Protein AF-0000000066761102 (afdb_homodimer)

InterPro domains:
  IPR002848 Translin family [PF01997] (95-221)
  IPR002848 Translin family [PTHR10741] (70-221)
  IPR016068 Translin, N-terminal [G3DSA:1.20.58.190] (67-203)
  IPR036081 Translin superfamily [SSF74784] (78-222)

pLDDT: mean 70.77, std 28.81, range [19.89, 98.69]

Solvent-accessible surface area (backbone atoms only — not comparable to full-atom values): 27728 Å² total; per-residue (Å²): 134,89,89,75,88,84,73,91,70,87,83,78,86,72,91,79,79,86,75,78,75,84,84,87,78,88,73,87,68,82,82,86,82,81,77,71,69,79,70,71,72,74,72,73,74,66,74,64,80,80,66,71,72,78,66,77,66,78,79,78,81,76,72,78,78,74,76,62,73,6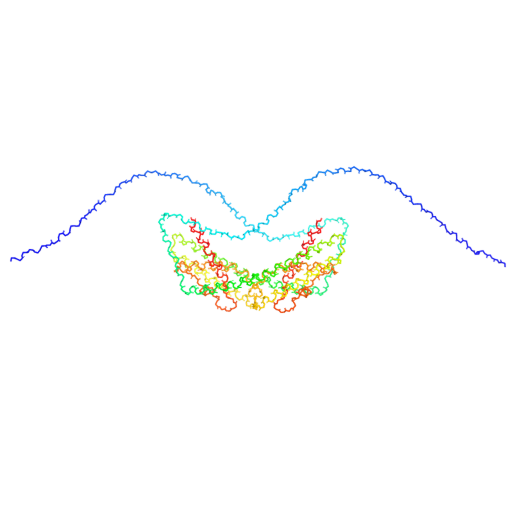9,78,73,74,69,51,71,66,53,49,53,52,47,52,52,51,48,52,52,50,50,50,52,49,51,51,49,51,53,48,45,54,47,42,52,52,39,48,53,35,44,49,54,23,45,56,37,53,65,41,60,83,41,104,49,64,60,67,62,32,49,54,58,26,50,54,29,42,55,52,38,21,53,42,48,51,51,51,49,58,61,46,61,79,44,77,91,42,60,47,70,53,38,75,74,44,44,66,57,46,20,52,44,40,15,48,51,33,50,52,41,26,74,72,70,73,44,81,64,47,69,69,56,53,21,57,63,38,66,26,76,60,80,91,53,54,70,52,65,69,45,48,53,52,3,52,53,51,36,58,53,52,48,54,54,58,73,70,104,136,88,79,81,84,84,81,84,74,86,78,81,79,74,81,73,84,78,82,79,77,81,84,89,74,85,77,76,69,79,70,84,72,79,76,66,66,80,68,70,70,72,70,72,71,66,72,61,77,80,66,71,70,77,67,76,64,76,78,76,81,76,74,77,79,75,75,63,73,68,80,73,75,68,51,69,66,55,49,51,51,47,50,52,50,48,52,53,50,51,49,53,48,51,50,49,51,54,51,47,55,48,41,51,52,37,49,53,36,44,50,54,23,45,56,38,53,64,41,58,83,42,104,48,63,60,67,61,32,49,53,56,25,49,55,28,42,54,51,39,19,52,42,48,51,50,51,47,57,60,47,63,77,44,76,91,42,60,47,72,54,38,74,75,44,42,66,57,47,19,52,46,39,14,46,51,34,49,54,40,25,75,72,70,74,46,81,62,47,71,70,55,53,21,55,64,38,64,26,76,61,80,90,54,54,71,52,66,68,45,48,54,52,3,52,54,49,36,57,52,54,48,54,54,58,74,70,104

Organism: Zea mays (NCBI:txid4577)

Radius of gyration: 38.17 Å; Cα contacts (8 Å, |Δi|>4): 276; chains: 2; bounding box: 71×177×108 Å

Secondary structure (DSSP, 8-state):
------------------------------------------------------------S-S------------HHHHHHHHHHHHHHHHHHHHHHHHHHHHHHHHHHHHHHHHHHGGGGSSS-HHHHHHHHHHHHHHHHHHHHHHHHHHTTSTT-HHHHTHHHHHHHHHHHHHHHHHHHHHHSSPPPHHHHHHHHT--STT----HHHHHHHHHHHHHHHHHHHT-/------------------------------------------------------------S-S------------HHHHHHHHHHHHHHHHHHHHHHHHHHHHHHHHHHHHHHHHHHGGGGSSS-HHHHHHHHHHHHHHHHHHHHHHHHHHTTSTT-HHHHTHHHHHHHHHHHHHHHHHHHHHHSSPPPHHHHHHHHT--STT----HHHHHHHHHHHHHHHHHHHT-

Structure (mmCIF, N/CA/C/O backbone):
data_AF-0000000066761102-model_v1
#
loop_
_entity.id
_entity.type
_entity.pdbx_description
1 polymer Translin
#
loop_
_atom_site.group_PDB
_atom_site.id
_atom_site.type_symbol
_atom_site.label_atom_id
_atom_site.label_alt_id
_atom_site.label_comp_id
_atom_site.label_asym_id
_atom_site.label_entity_id
_atom_site.label_seq_id
_atom_site.pdbx_PDB_ins_code
_atom_site.Cartn_x
_atom_site.Cartn_y
_atom_site.Cartn_z
_atom_site.occupancy
_atom_site.B_iso_or_equiv
_atom_site.auth_seq_id
_atom_site.auth_comp_id
_atom_site.auth_asym_id
_atom_site.auth_atom_id
_atom_site.pdbx_PDB_model_num
ATOM 1 N N . MET A 1 1 ? 37.562 -91.438 -46.812 1 19.89 1 MET A N 1
ATOM 2 C CA . MET A 1 1 ? 38.219 -91.812 -45.562 1 19.89 1 MET A CA 1
ATOM 3 C C . MET A 1 1 ? 38 -90.688 -44.531 1 19.89 1 MET A C 1
ATOM 5 O O . MET A 1 1 ? 37.594 -90.938 -43.406 1 19.89 1 MET A O 1
ATOM 9 N N . ARG A 1 2 ? 38.781 -89.5 -44.406 1 21.02 2 ARG A N 1
ATOM 10 C CA . ARG A 1 2 ? 39.312 -89.25 -43.062 1 21.02 2 ARG A CA 1
ATOM 11 C C . ARG A 1 2 ? 38.281 -88.562 -42.188 1 21.02 2 ARG A C 1
ATOM 13 O O . ARG A 1 2 ? 37.344 -87.938 -42.719 1 21.02 2 ARG A O 1
ATOM 20 N N . PRO A 1 3 ? 38.875 -87.562 -41.25 1 21.81 3 PRO A N 1
ATOM 21 C CA . PRO A 1 3 ? 38.969 -87.438 -39.781 1 21.81 3 PRO A CA 1
ATOM 22 C C . PRO A 1 3 ? 37.906 -86.562 -39.188 1 21.81 3 PRO A C 1
ATOM 24 O O . PRO A 1 3 ? 37.156 -85.875 -39.906 1 21.81 3 PRO A O 1
ATOM 27 N N . ALA A 1 4 ? 38.312 -85.688 -38.031 1 23.03 4 ALA A N 1
ATOM 28 C CA . ALA A 1 4 ? 38.25 -85.562 -36.594 1 23.03 4 ALA A CA 1
ATOM 29 C C . ALA A 1 4 ? 37.562 -84.312 -36.156 1 23.03 4 ALA A C 1
ATOM 31 O O . ALA A 1 4 ? 38.188 -83.25 -35.969 1 23.03 4 ALA A O 1
ATOM 32 N N . ALA A 1 5 ? 36.719 -83.625 -36.906 1 30.52 5 ALA A N 1
ATOM 33 C CA . ALA A 1 5 ? 36.594 -82.25 -36.406 1 30.52 5 ALA A CA 1
ATOM 34 C C . ALA A 1 5 ? 36.156 -82.25 -34.969 1 30.52 5 ALA A C 1
ATOM 36 O O . ALA A 1 5 ? 35.188 -82.938 -34.594 1 30.52 5 ALA A O 1
ATOM 37 N N . ALA A 1 6 ? 36.875 -81.438 -34.156 1 24.75 6 ALA A N 1
ATOM 38 C CA . ALA A 1 6 ? 37.25 -81.25 -32.75 1 24.75 6 ALA A CA 1
ATOM 39 C C . ALA A 1 6 ? 36.062 -80.75 -31.938 1 24.75 6 ALA A C 1
ATOM 41 O O . ALA A 1 6 ? 35.188 -80.062 -32.469 1 24.75 6 ALA A O 1
ATOM 42 N N . ALA A 1 7 ? 36 -81.125 -30.578 1 22.92 7 ALA A N 1
ATOM 43 C CA . ALA A 1 7 ? 35.312 -81.562 -29.359 1 22.92 7 ALA A CA 1
ATOM 44 C C . ALA A 1 7 ? 35.031 -80.375 -28.422 1 22.92 7 ALA A C 1
ATOM 46 O O . ALA A 1 7 ? 34.562 -80.562 -27.297 1 22.92 7 ALA A O 1
ATOM 47 N N . ALA A 1 8 ? 35.219 -79.062 -28.906 1 25 8 ALA A N 1
ATOM 48 C CA . ALA A 1 8 ? 35.562 -78.25 -27.703 1 25 8 ALA A CA 1
ATOM 49 C C . ALA A 1 8 ? 34.406 -78.25 -26.703 1 25 8 ALA A C 1
ATOM 51 O O . ALA A 1 8 ? 33.25 -77.938 -27.078 1 25 8 ALA A O 1
ATOM 52 N N . THR A 1 9 ? 34.594 -78.812 -25.484 1 20.7 9 THR A N 1
ATOM 53 C CA . THR A 1 9 ? 34 -79.375 -24.281 1 20.7 9 THR A CA 1
ATOM 54 C C . THR A 1 9 ? 33.531 -78.188 -23.375 1 20.7 9 THR A C 1
ATOM 56 O O . THR A 1 9 ? 32.719 -78.438 -22.453 1 20.7 9 THR A O 1
ATOM 59 N N . ALA A 1 10 ? 34 -76.875 -23.516 1 23.45 10 ALA A N 1
ATOM 60 C CA . ALA A 1 10 ? 34.281 -76.375 -22.156 1 23.45 10 ALA A CA 1
ATOM 61 C C . ALA A 1 10 ? 33 -76.375 -21.312 1 23.45 10 ALA A C 1
ATOM 63 O O . ALA A 1 10 ? 31.906 -76.25 -21.828 1 23.45 10 ALA A O 1
ATOM 64 N N . THR A 1 11 ? 33.281 -76.375 -19.953 1 21.61 11 THR A N 1
ATOM 65 C CA . THR A 1 11 ? 32.969 -76.812 -18.594 1 21.61 11 THR A CA 1
ATOM 66 C C . THR A 1 11 ? 31.875 -75.938 -17.984 1 21.61 11 THR A C 1
ATOM 68 O O . THR A 1 11 ? 31.844 -74.688 -18.219 1 21.61 11 THR A O 1
ATOM 71 N N . THR A 1 12 ? 30.906 -76.5 -17.156 1 23.09 12 THR A N 1
ATOM 72 C CA . THR A 1 12 ? 29.625 -76.562 -16.469 1 23.09 12 THR A CA 1
ATOM 73 C C . THR A 1 12 ? 29.625 -75.688 -15.211 1 23.09 12 THR A C 1
ATOM 75 O O . THR A 1 12 ? 28.578 -75.5 -14.594 1 23.09 12 THR A O 1
ATOM 78 N N . ALA A 1 13 ? 30.875 -75 -14.805 1 21.02 13 ALA A N 1
ATOM 79 C CA . ALA A 1 13 ? 30.891 -75.062 -13.352 1 21.02 13 ALA A CA 1
ATOM 80 C C . ALA A 1 13 ? 29.719 -74.312 -12.742 1 21.02 13 ALA A C 1
ATOM 82 O O . ALA A 1 13 ? 29.312 -73.25 -13.25 1 21.02 13 ALA A O 1
ATOM 83 N N . ALA A 1 14 ? 29.062 -74.875 -11.562 1 22.98 14 ALA A N 1
ATOM 84 C CA . ALA A 1 14 ? 27.906 -75.062 -10.695 1 22.98 14 ALA A CA 1
ATOM 85 C C . ALA A 1 14 ? 27.828 -74 -9.625 1 22.98 14 ALA A C 1
ATOM 87 O O . ALA A 1 14 ? 26.938 -74 -8.766 1 22.98 14 ALA A O 1
ATOM 88 N N . LEU A 1 15 ? 28.766 -72.875 -9.656 1 25.02 15 LEU A N 1
ATOM 89 C CA . LEU A 1 15 ? 28.969 -72.5 -8.258 1 25.02 15 LEU A CA 1
ATOM 90 C C . LEU A 1 15 ? 27.641 -72.125 -7.598 1 25.02 15 LEU A C 1
ATOM 92 O O . LEU A 1 15 ? 26.828 -71.438 -8.195 1 25.02 15 LEU A O 1
ATOM 96 N N . ARG A 1 16 ? 27.359 -72.625 -6.348 1 22.45 16 ARG A N 1
ATOM 97 C CA . ARG A 1 16 ? 26.453 -72.938 -5.246 1 22.45 16 ARG A CA 1
ATOM 98 C C . ARG A 1 16 ? 26 -71.688 -4.531 1 22.45 16 ARG A C 1
ATOM 100 O O . ARG A 1 16 ? 26.766 -70.75 -4.395 1 22.45 16 ARG A O 1
ATOM 107 N N . LEU A 1 17 ? 24.625 -71.562 -4.242 1 24.61 17 LEU A N 1
ATOM 108 C CA . LEU A 1 17 ? 23.5 -70.75 -3.738 1 24.61 17 LEU A CA 1
ATOM 109 C C . LEU A 1 17 ? 23.656 -70.5 -2.248 1 24.61 17 LEU A C 1
ATOM 111 O O . LEU A 1 17 ? 22.766 -69.875 -1.627 1 24.61 17 LEU A O 1
ATOM 115 N N . ARG A 1 18 ? 24.875 -70.625 -1.577 1 22.89 18 ARG A N 1
ATOM 116 C CA . ARG A 1 18 ? 24.531 -70.938 -0.188 1 22.89 18 ARG A CA 1
ATOM 117 C C . ARG A 1 18 ? 23.859 -69.75 0.469 1 22.89 18 ARG A C 1
ATOM 119 O O . ARG A 1 18 ? 24.328 -68.562 0.343 1 22.89 18 ARG A O 1
ATOM 126 N N . ALA A 1 19 ? 22.562 -69.875 1.086 1 26.12 19 ALA A N 1
ATOM 127 C CA . ALA A 1 19 ? 21.453 -69.312 1.806 1 26.12 19 ALA A CA 1
ATOM 128 C C . ALA A 1 19 ? 21.875 -68.875 3.207 1 26.12 19 ALA A C 1
ATOM 130 O O . ALA A 1 19 ? 21.031 -68.625 4.082 1 26.12 19 ALA A O 1
ATOM 131 N N . ALA A 1 20 ? 23.156 -68.5 3.441 1 24.88 20 ALA A N 1
ATOM 132 C CA . ALA A 1 20 ? 23.406 -68.625 4.875 1 24.88 20 ALA A CA 1
ATOM 133 C C . ALA A 1 20 ? 22.469 -67.75 5.684 1 24.88 20 ALA A C 1
ATOM 135 O O . ALA A 1 20 ? 22.109 -66.688 5.23 1 24.88 20 ALA A O 1
ATOM 136 N N . SER A 1 21 ? 22.016 -68.25 6.93 1 28.91 21 SER A N 1
ATOM 137 C CA . SER A 1 21 ? 21.078 -68.188 8.047 1 28.91 21 SER A CA 1
ATOM 138 C C . SER A 1 21 ? 21.344 -66.938 8.922 1 28.91 21 SER A C 1
ATOM 140 O O . SER A 1 21 ? 20.719 -66.812 9.977 1 28.91 21 SER A O 1
ATOM 142 N N . LEU A 1 22 ? 22.094 -66 8.477 1 25.86 22 LEU A N 1
ATOM 143 C CA . LEU A 1 22 ? 22.688 -65.312 9.617 1 25.86 22 LEU A CA 1
ATOM 144 C C . LEU A 1 22 ? 21.594 -64.75 10.531 1 25.86 22 LEU A C 1
ATOM 146 O O . LEU A 1 22 ? 20.531 -64.312 10.062 1 25.86 22 LEU A O 1
ATOM 150 N N . SER A 1 23 ? 21.844 -64.812 11.875 1 27.64 23 SER A N 1
ATOM 151 C CA . SER A 1 23 ? 21.328 -64.812 13.234 1 27.64 23 SER A CA 1
ATOM 152 C C . SER A 1 23 ? 20.672 -63.5 13.602 1 27.64 23 SER A C 1
ATOM 154 O O . SER A 1 23 ? 21 -62.469 13.031 1 27.64 23 SER A O 1
ATOM 156 N N . PRO A 1 24 ? 19.688 -63.5 14.625 1 28.83 24 PRO A N 1
ATOM 157 C CA . PRO A 1 24 ? 18.531 -62.75 15.133 1 28.83 24 PRO A CA 1
ATOM 158 C C . PRO A 1 24 ? 18.922 -61.469 15.844 1 28.83 24 PRO A C 1
ATOM 160 O O . PRO A 1 24 ? 18.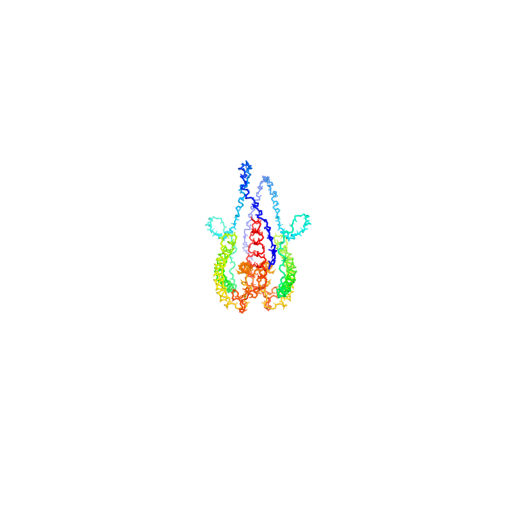156 -60.5 15.836 1 28.83 24 PRO A O 1
ATOM 163 N N . SER A 1 25 ? 20.047 -61.344 16.578 1 24.69 25 SER A N 1
ATOM 164 C CA . SER A 1 25 ? 19.875 -61.094 18 1 24.69 25 SER A CA 1
ATOM 165 C C . SER A 1 25 ? 19.516 -59.625 18.266 1 24.69 25 SER A C 1
ATOM 167 O O . SER A 1 25 ? 18.578 -59.344 19.031 1 24.69 25 SER A O 1
ATOM 169 N N . LEU A 1 26 ? 20.594 -58.781 18.297 1 24.58 26 LEU A N 1
ATOM 170 C CA . LEU A 1 26 ? 20.906 -58.062 19.531 1 24.58 26 LEU A CA 1
ATOM 171 C C . LEU A 1 26 ? 19.953 -56.875 19.734 1 24.58 26 LEU A C 1
ATOM 173 O O . LEU A 1 26 ? 19.406 -56.344 18.75 1 24.58 26 LEU A O 1
ATOM 177 N N . ALA A 1 27 ? 20.016 -56.125 20.969 1 26.62 27 ALA A N 1
ATOM 178 C CA . ALA A 1 27 ? 19.453 -55.594 22.188 1 26.62 27 ALA A CA 1
ATOM 179 C C . ALA A 1 27 ? 19.219 -54.062 22.078 1 26.62 27 ALA A C 1
ATOM 181 O O . ALA A 1 27 ? 18.703 -53.438 23 1 26.62 27 ALA A O 1
ATOM 182 N N . ALA A 1 28 ? 19.672 -53.312 21.047 1 28.09 28 ALA A N 1
ATOM 183 C CA . ALA A 1 28 ? 20.125 -52.062 21.641 1 28.09 28 ALA A CA 1
ATOM 184 C C . ALA A 1 28 ? 18.938 -51.25 22.109 1 28.09 28 ALA A C 1
ATOM 186 O O . ALA A 1 28 ? 18.047 -50.906 21.328 1 28.09 28 ALA A O 1
ATOM 187 N N . SER A 1 29 ? 18.672 -51.156 23.406 1 31.2 29 SER A N 1
ATOM 188 C CA . SER A 1 29 ? 17.688 -50.5 24.266 1 31.2 29 SER A CA 1
ATOM 189 C C . SER A 1 29 ? 17.75 -49 24.125 1 31.2 29 SER A C 1
ATOM 191 O O . SER A 1 29 ? 17.219 -48.25 24.953 1 31.2 29 SER A O 1
ATOM 193 N N . LEU A 1 30 ? 18.312 -48.5 23.062 1 28.83 30 LEU A N 1
ATOM 194 C CA . LEU A 1 30 ? 18.594 -47.094 23.406 1 28.83 30 LEU A CA 1
ATOM 195 C C . LEU A 1 30 ? 17.328 -46.406 23.906 1 28.83 30 LEU A C 1
ATOM 197 O O . LEU A 1 30 ? 16.25 -46.594 23.344 1 28.83 30 LEU A O 1
ATOM 201 N N . SER A 1 31 ? 17.453 -45.656 25 1 29.17 31 SER A N 1
ATOM 202 C CA . SER A 1 31 ? 16.766 -45 26.078 1 29.17 31 SER A CA 1
ATOM 203 C C . SER A 1 31 ? 15.828 -43.906 25.562 1 29.17 31 SER A C 1
ATOM 205 O O . SER A 1 31 ? 15.898 -43.531 24.391 1 29.17 31 SER A O 1
ATOM 207 N N . PRO A 1 32 ? 15.852 -42.594 26.375 1 30.56 32 PRO A N 1
ATOM 208 C CA . PRO A 1 32 ? 14.773 -41.938 27.109 1 30.56 32 PRO A CA 1
ATOM 209 C C . PRO A 1 32 ? 14.086 -40.844 26.297 1 30.56 32 PRO A C 1
ATOM 211 O O . PRO A 1 32 ? 12.867 -40.656 26.406 1 30.56 32 PRO A O 1
ATOM 214 N N . SER A 1 33 ? 14.875 -39.875 25.578 1 30.58 33 SER A N 1
ATOM 215 C CA . SER A 1 33 ? 14.828 -38.469 25.969 1 30.58 33 SER A CA 1
ATOM 216 C C . SER A 1 33 ? 13.484 -37.844 25.609 1 30.58 33 SER A C 1
ATOM 218 O O . SER A 1 33 ? 12.773 -38.344 24.734 1 30.58 33 SER A O 1
ATOM 220 N N . LEU A 1 34 ? 13.281 -36.469 26.156 1 28.39 34 LEU A N 1
ATOM 221 C CA . LEU A 1 34 ? 12.383 -35.438 26.656 1 28.39 34 LEU A CA 1
ATOM 222 C C . LEU A 1 34 ? 11.75 -34.688 25.5 1 28.39 34 LEU A C 1
ATOM 224 O O . LEU A 1 34 ? 12.195 -33.594 25.141 1 28.39 34 LEU A O 1
ATOM 228 N N . ALA A 1 35 ? 11.648 -35.156 24.375 1 31.94 35 ALA A N 1
ATOM 229 C CA . ALA A 1 35 ? 11.281 -34.188 23.344 1 31.94 35 ALA A CA 1
ATOM 230 C C . ALA A 1 35 ? 9.922 -33.562 23.641 1 31.94 35 ALA A C 1
ATOM 232 O O . ALA A 1 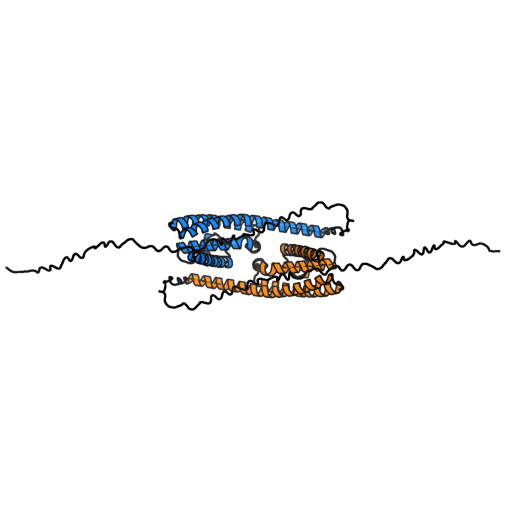35 ? 9.188 -33.188 22.719 1 31.94 35 ALA A O 1
ATOM 233 N N . ALA A 1 36 ? 9.555 -33.719 24.922 1 29.02 36 ALA A N 1
ATOM 234 C CA . ALA A 1 36 ? 8.125 -33.438 25.031 1 29.02 36 ALA A CA 1
ATOM 235 C C . ALA A 1 36 ? 7.758 -32.125 24.359 1 29.02 36 ALA A C 1
ATOM 237 O O . ALA A 1 36 ? 6.766 -32.062 23.625 1 29.02 36 ALA A O 1
ATOM 238 N N . LEU A 1 37 ? 8.008 -31.094 25.094 1 28.48 37 LEU A N 1
ATOM 239 C CA . LEU A 1 37 ? 7.02 -30.125 25.578 1 28.48 37 LEU A CA 1
ATOM 240 C C . LEU A 1 37 ? 6.754 -29.062 24.531 1 28.48 37 LEU A C 1
ATOM 242 O O . LEU A 1 37 ? 5.805 -28.281 24.656 1 28.48 37 LEU A O 1
ATOM 246 N N . LEU A 1 38 ? 7.77 -28.703 23.797 1 32.53 38 LEU A N 1
ATOM 247 C CA . LEU A 1 38 ? 7.637 -27.266 23.547 1 32.53 38 LEU A CA 1
ATOM 248 C C . LEU A 1 38 ? 6.48 -26.984 22.609 1 32.53 38 LEU A C 1
ATOM 250 O O . LEU A 1 38 ? 6.621 -27.125 21.391 1 32.53 38 LEU A O 1
ATOM 254 N N . SER A 1 39 ? 5.441 -27.672 22.641 1 32.09 39 SER A N 1
ATOM 255 C CA . SER A 1 39 ? 4.461 -27.125 21.703 1 32.09 39 SER A CA 1
ATOM 256 C C . SER A 1 39 ? 4.285 -25.625 21.906 1 32.09 39 SER A C 1
ATOM 258 O O . SER A 1 39 ? 3.881 -25.188 22.984 1 32.09 39 SER A O 1
ATOM 260 N N . HIS A 1 40 ? 5.219 -24.859 21.375 1 32.47 40 HIS A N 1
ATOM 261 C CA . HIS A 1 40 ? 5.043 -23.422 21.328 1 32.47 40 HIS A CA 1
ATOM 262 C C . HIS A 1 40 ? 3.666 -23.047 20.781 1 32.47 40 HIS A C 1
ATOM 264 O O . HIS A 1 40 ? 3.35 -23.328 19.625 1 32.47 40 HIS A O 1
ATOM 270 N N . ARG A 1 41 ? 2.74 -23.047 21.641 1 30.77 41 ARG A N 1
ATOM 271 C CA . ARG A 1 41 ? 1.43 -22.469 21.359 1 30.77 41 ARG A CA 1
ATOM 272 C C . ARG A 1 41 ? 1.565 -21.125 20.641 1 30.77 41 ARG A C 1
ATOM 274 O O . ARG A 1 41 ? 2.119 -20.172 21.203 1 30.77 41 ARG A O 1
ATOM 281 N N . ARG A 1 42 ? 1.829 -21.219 19.406 1 35 42 ARG A N 1
ATOM 282 C CA . ARG A 1 42 ? 1.687 -20.016 18.609 1 35 42 ARG A CA 1
ATOM 283 C C . ARG A 1 42 ? 0.429 -19.234 18.984 1 35 42 ARG A C 1
ATOM 285 O O . ARG A 1 42 ? -0.688 -19.703 18.766 1 35 42 ARG A O 1
ATOM 292 N N . SER A 1 43 ? 0.329 -18.609 20.188 1 31.73 43 SER A N 1
ATOM 293 C CA . SER A 1 43 ? -0.787 -17.734 20.5 1 31.73 43 SER A CA 1
ATOM 294 C C . SER A 1 43 ? -1.044 -16.734 19.375 1 31.73 43 SER A C 1
ATOM 296 O O . SER A 1 43 ? -0.174 -15.93 19.047 1 31.73 43 SER A O 1
ATOM 298 N N . SER A 1 44 ? -1.569 -17.234 18.344 1 34.38 44 SER A N 1
ATOM 299 C CA . SER A 1 44 ? -2.137 -16.266 17.406 1 34.38 44 SER A CA 1
ATOM 300 C C . SER A 1 44 ? -2.889 -15.164 18.141 1 34.38 44 SER A C 1
ATOM 302 O O . SER A 1 44 ? -3.932 -15.414 18.75 1 34.38 44 SER A O 1
ATOM 304 N N . LEU A 1 45 ? -2.23 -14.266 18.719 1 33.09 45 LEU A N 1
ATOM 305 C CA . LEU A 1 45 ? -2.922 -13.086 19.234 1 33.09 45 LEU A CA 1
ATOM 306 C C . LEU A 1 45 ? -3.857 -12.5 18.188 1 33.09 45 LEU A C 1
ATOM 308 O O . LEU A 1 45 ? -3.402 -11.938 17.188 1 33.09 45 LEU A O 1
ATOM 312 N N . ILE A 1 46 ? -4.816 -13.281 17.734 1 35.34 46 ILE A N 1
ATOM 313 C CA . ILE A 1 46 ? -5.895 -12.562 17.062 1 35.34 46 ILE A CA 1
ATOM 314 C C . ILE A 1 46 ? -6.238 -11.297 17.844 1 35.34 46 ILE A C 1
ATOM 316 O O . ILE A 1 46 ? -6.652 -11.375 19 1 35.34 46 ILE A O 1
ATOM 320 N N . LEU A 1 47 ? -5.473 -10.281 17.531 1 34.22 47 LEU A N 1
ATOM 321 C CA . LEU A 1 47 ? -5.945 -9.008 18.062 1 34.22 47 LEU A CA 1
ATOM 322 C C . LEU A 1 47 ? -7.449 -8.852 17.844 1 34.22 47 LEU A C 1
ATOM 324 O O . LEU A 1 47 ? -7.93 -8.961 16.703 1 34.22 47 LEU A O 1
ATOM 328 N N . PRO A 1 48 ? -8.219 -9.32 18.719 1 34.75 48 PRO A N 1
ATOM 329 C CA . PRO A 1 48 ? -9.656 -9.07 18.594 1 34.75 48 PRO A CA 1
ATOM 330 C C . PRO A 1 48 ? -9.969 -7.652 18.109 1 34.75 48 PRO A C 1
ATOM 332 O O . PRO A 1 48 ? -9.141 -6.746 18.281 1 34.75 48 PRO A O 1
ATOM 335 N N . PRO A 1 49 ? -10.867 -7.535 17.062 1 36.84 49 PRO A N 1
ATOM 336 C CA . PRO A 1 49 ? -11.359 -6.191 16.75 1 36.84 49 PRO A CA 1
ATOM 337 C C . PRO A 1 49 ? -11.703 -5.379 17.984 1 36.84 49 PRO A C 1
ATOM 339 O O . PRO A 1 49 ? -12.234 -5.93 18.953 1 36.84 49 PRO A O 1
ATOM 342 N N . LEU A 1 50 ? -10.859 -4.547 18.375 1 30.61 50 LEU A N 1
ATOM 343 C CA . LEU A 1 50 ? -11.141 -3.607 19.469 1 30.61 50 LEU A CA 1
ATOM 344 C C . LEU A 1 50 ? -12.57 -3.078 19.375 1 30.61 50 LEU A C 1
ATOM 346 O O . LEU A 1 50 ? -12.859 -2.215 18.547 1 30.61 50 LEU A O 1
ATOM 350 N N . ARG A 1 51 ? -13.516 -3.979 19.312 1 34.09 51 ARG A N 1
ATOM 351 C CA . ARG A 1 51 ? -14.844 -3.469 19.641 1 34.09 51 ARG A CA 1
ATOM 352 C C . ARG A 1 51 ? -14.844 -2.732 20.969 1 34.09 51 ARG A C 1
ATOM 354 O O . ARG A 1 51 ? -15.008 -3.35 22.031 1 34.09 51 ARG A O 1
ATOM 361 N N . ARG A 1 52 ? -13.789 -2.207 21.422 1 32.06 52 ARG A N 1
ATOM 362 C CA . ARG A 1 52 ? -14.125 -1.537 22.672 1 32.06 52 ARG A CA 1
ATOM 363 C C . ARG A 1 52 ? -15.469 -0.829 22.578 1 32.06 52 ARG A C 1
ATOM 365 O O . ARG A 1 52 ? -15.68 -0.008 21.688 1 32.06 52 ARG A O 1
ATOM 372 N N . ILE A 1 53 ? -16.359 -1.521 23.219 1 31.59 53 ILE A N 1
ATOM 373 C CA . ILE A 1 53 ? -17.625 -1.133 23.828 1 31.59 53 ILE A CA 1
ATOM 374 C C . ILE A 1 53 ? -17.469 0.178 24.578 1 31.59 53 ILE A C 1
ATOM 376 O O . ILE A 1 53 ? -16.75 0.228 25.594 1 31.59 53 ILE A O 1
ATOM 380 N N . CYS A 1 54 ? -17.203 1.291 23.953 1 32.72 54 CYS A N 1
ATOM 381 C CA . CYS A 1 54 ? -17.516 2.488 24.734 1 32.72 54 CYS A CA 1
ATOM 382 C C . CYS A 1 54 ? -18.828 2.338 25.469 1 32.72 54 CYS A C 1
ATOM 384 O O . CYS A 1 54 ? -19.906 2.494 24.875 1 32.72 54 CYS A O 1
ATOM 386 N N . SER A 1 55 ? -18.906 1.217 26.156 1 30.02 55 SER A N 1
ATOM 387 C CA . SER A 1 55 ? -20.047 1.295 27.062 1 30.02 55 SER A CA 1
ATOM 388 C C . SER A 1 55 ? -20.016 2.572 27.891 1 30.02 55 SER A C 1
ATOM 390 O O . SER A 1 55 ? -19.062 2.801 28.641 1 30.02 55 SER A O 1
ATOM 392 N N . LEU A 1 56 ? -20.734 3.574 27.344 1 31.81 56 LEU A N 1
ATOM 393 C CA . LEU A 1 56 ? -21.141 4.758 28.094 1 31.81 56 LEU A CA 1
ATOM 394 C C . LEU A 1 56 ? -21.688 4.367 29.469 1 31.81 56 LEU A C 1
ATOM 396 O O . LEU A 1 56 ? -22.734 3.717 29.562 1 31.81 56 LEU A O 1
ATOM 400 N N . ALA A 1 57 ? -20.812 4.012 30.422 1 34.47 57 ALA A N 1
ATOM 401 C CA . ALA A 1 57 ? -21.312 3.924 31.797 1 34.47 57 ALA A CA 1
ATOM 402 C C . ALA A 1 57 ? -22.219 5.098 32.125 1 34.47 57 ALA A C 1
ATOM 404 O O . ALA A 1 57 ? -22.031 6.203 31.625 1 34.47 57 ALA A O 1
ATOM 405 N N . PRO A 1 58 ? -23.359 4.797 32.75 1 31.7 58 PRO A N 1
ATOM 406 C CA . PRO A 1 58 ? -24.25 5.879 33.188 1 31.7 58 PRO A CA 1
ATOM 407 C C . PRO A 1 58 ? -23.547 6.914 34.062 1 31.7 58 PRO A C 1
ATOM 409 O O . PRO A 1 58 ? -22.594 6.582 34.75 1 31.7 58 PRO A O 1
ATOM 412 N N . PRO A 1 59 ? -23.469 8.281 33.625 1 31.62 59 PRO A N 1
ATOM 413 C CA . PRO A 1 59 ? -22.844 9.328 34.438 1 31.62 59 PRO A CA 1
ATOM 414 C C . PRO A 1 59 ? -23.312 9.312 35.875 1 31.62 59 PRO A C 1
ATOM 416 O O . PRO A 1 59 ? -24.484 9.016 36.156 1 31.62 59 PRO A O 1
ATOM 419 N N . HIS A 1 60 ? -22.672 8.68 36.75 1 32.66 60 HIS A N 1
ATOM 420 C CA . HIS A 1 60 ? -23.031 8.992 38.125 1 32.66 60 HIS A CA 1
ATOM 421 C C . HIS A 1 60 ? -23.219 10.492 38.344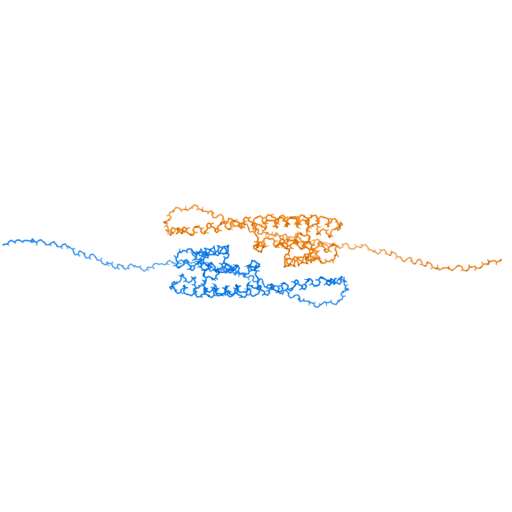 1 32.66 60 HIS A C 1
ATOM 423 O O . HIS A 1 60 ? -22.656 11.297 37.594 1 32.66 60 HIS A O 1
ATOM 429 N N . SER A 1 61 ? -24.203 10.945 39.281 1 31.94 61 SER A N 1
ATOM 430 C CA . SER A 1 61 ? -25 12.156 39.469 1 31.94 61 SER A CA 1
ATOM 431 C C . SER A 1 61 ? -24.109 13.391 39.594 1 31.94 61 SER A C 1
ATOM 433 O O . SER A 1 61 ? -24.406 14.438 39 1 31.94 61 SER A O 1
ATOM 435 N N . SER A 1 62 ? -23.391 13.531 40.719 1 32.31 62 SER A N 1
ATOM 436 C CA . SER A 1 62 ? -23.547 14.781 41.469 1 32.31 62 SER A CA 1
ATOM 437 C C . SER A 1 62 ? -22.641 15.867 40.875 1 32.31 62 SER A C 1
ATOM 439 O O . SER A 1 62 ? -22.609 16.984 41.406 1 32.31 62 SER A O 1
ATOM 441 N N . ALA A 1 63 ? -21.359 15.453 40.562 1 38.66 63 ALA A N 1
ATOM 442 C CA . ALA A 1 63 ? -20.469 16.609 40.656 1 38.66 63 ALA A CA 1
ATOM 443 C C . ALA A 1 63 ? -20.859 17.688 39.656 1 38.66 63 ALA A C 1
ATOM 445 O O . ALA A 1 63 ? -21.516 17.406 38.656 1 38.66 63 ALA A O 1
ATOM 446 N N . ALA A 1 64 ? -20.656 19.016 39.938 1 40.97 64 ALA A N 1
ATOM 447 C CA . ALA A 1 64 ? -20.969 20.234 39.188 1 40.97 64 ALA A CA 1
ATOM 448 C C . ALA A 1 64 ? -20.438 20.141 37.75 1 40.97 64 ALA A C 1
ATOM 450 O O . ALA A 1 64 ? -19.422 19.516 37.5 1 40.97 64 ALA A O 1
ATOM 451 N N . PRO A 1 65 ? -21.297 20.312 36.656 1 36.41 65 PRO A N 1
ATOM 452 C CA . PRO A 1 65 ? -21.047 20.219 35.219 1 36.41 65 PRO A CA 1
ATOM 453 C C . PRO A 1 65 ? -19.797 20.953 34.812 1 36.41 65 PRO A C 1
ATOM 455 O O . PRO A 1 65 ? -19.688 22.172 35 1 36.41 65 PRO A O 1
ATOM 458 N N . ASN A 1 66 ? -18.609 20.547 35.188 1 37.25 66 ASN A N 1
ATOM 459 C CA . ASN A 1 66 ? -17.5 21.25 34.531 1 37.25 66 ASN A CA 1
ATOM 460 C C . ASN A 1 66 ? -17.812 21.547 33.062 1 37.25 66 ASN A C 1
ATOM 462 O O . ASN A 1 66 ? -18.094 20.641 32.281 1 37.25 66 ASN A O 1
ATOM 466 N N . SER A 1 67 ? -18.469 22.688 32.688 1 37 67 SER A N 1
ATOM 467 C CA . SER A 1 67 ? -18.906 23.219 31.406 1 37 67 SER A CA 1
ATOM 468 C C . SER A 1 67 ? -17.891 22.922 30.312 1 37 67 SER A C 1
ATOM 470 O O . SER A 1 67 ? -16.875 23.609 30.188 1 37 67 SER A O 1
ATOM 472 N N . GLN A 1 68 ? -17.453 21.703 30.156 1 41.78 68 GLN A N 1
ATOM 473 C CA . GLN A 1 68 ? -16.734 21.516 28.906 1 41.78 68 GLN A CA 1
ATOM 474 C C . GLN A 1 68 ? -17.359 22.328 27.781 1 41.78 68 GLN A C 1
ATOM 476 O O . GLN A 1 68 ? -18.578 22.391 27.672 1 41.78 68 GLN A O 1
ATOM 481 N N . PRO A 1 69 ? -16.75 23.438 27.375 1 43.34 69 PRO A N 1
ATOM 482 C CA . PRO A 1 69 ? -17.438 24.203 26.328 1 43.34 69 PRO A CA 1
ATOM 483 C C . PRO A 1 69 ? -18.188 23.312 25.344 1 43.34 69 PRO A C 1
ATOM 485 O O . PRO A 1 69 ? -17.844 22.141 25.156 1 43.34 69 PRO A O 1
ATOM 488 N N . PRO A 1 70 ? -19.469 23.438 25.156 1 42.78 70 PRO A N 1
ATOM 489 C CA . PRO A 1 70 ? -20.266 22.688 24.172 1 42.78 70 PRO A CA 1
ATOM 490 C C . PRO A 1 70 ? -19.484 22.328 22.922 1 42.78 70 PRO A C 1
ATOM 492 O O . PRO A 1 70 ? -18.516 23.031 22.562 1 42.78 70 PRO A O 1
ATOM 495 N N . PRO A 1 71 ? -19.375 21.078 22.547 1 44.16 71 PRO A N 1
ATOM 496 C CA . PRO A 1 71 ? -18.734 20.797 21.25 1 44.16 71 PRO A CA 1
ATOM 497 C C . PRO A 1 71 ? -18.922 21.922 20.234 1 44.16 71 PRO A C 1
ATOM 499 O O . PRO A 1 71 ? -20.047 22.422 20.062 1 44.16 71 PRO A O 1
ATOM 502 N N . GLN A 1 72 ? -18.172 22.906 20.219 1 47.94 72 GLN A N 1
ATOM 503 C CA . GLN A 1 72 ? -18.297 23.953 19.203 1 47.94 72 GLN A CA 1
ATOM 504 C C . GLN A 1 72 ? -18.938 23.391 17.938 1 47.94 72 GLN A C 1
ATOM 506 O O . GLN A 1 72 ? -18.516 22.359 17.422 1 47.94 72 GLN A O 1
ATOM 511 N N . LEU A 1 73 ? -20.188 23.594 17.688 1 49.16 73 LEU A N 1
ATOM 512 C CA . LEU A 1 73 ? -20.984 23.297 16.5 1 49.16 73 LEU A CA 1
ATOM 513 C C . LEU A 1 73 ? -20.156 23.469 15.234 1 49.16 73 LEU A C 1
ATOM 515 O O . LEU A 1 73 ? -19.516 24.516 15.039 1 49.16 73 LEU A O 1
ATOM 519 N N . LEU A 1 74 ? -19.562 22.406 14.75 1 57.22 74 LEU A N 1
ATOM 520 C CA . LEU A 1 74 ? -18.938 22.453 13.422 1 57.22 74 LEU A CA 1
ATOM 521 C C . LEU A 1 74 ? -19.75 23.359 12.492 1 57.22 74 LEU A C 1
ATOM 523 O O . LEU A 1 74 ? -20.969 23.359 12.523 1 57.22 74 LEU A O 1
ATOM 527 N N . SER A 1 75 ? -19.188 24.453 12.008 1 65.62 75 SER A N 1
ATOM 528 C CA . SER A 1 75 ? -19.812 25.297 11 1 65.62 75 SER A CA 1
ATOM 529 C C . SER A 1 75 ? -20.469 24.469 9.906 1 65.62 75 SER A C 1
ATOM 531 O O . SER A 1 75 ? -20.125 23.312 9.703 1 65.62 75 SER A O 1
ATOM 533 N N . PRO A 1 76 ? -21.578 24.922 9.453 1 65.44 76 PRO A N 1
ATOM 534 C CA . PRO A 1 76 ? -22.281 24.219 8.391 1 65.44 76 PRO A CA 1
ATOM 535 C C . PRO A 1 76 ? -21.359 23.75 7.27 1 65.44 76 PRO A C 1
ATOM 537 O O . PRO A 1 76 ? -21.578 22.672 6.703 1 65.44 76 PRO A O 1
ATOM 540 N N . ILE A 1 77 ? -20.344 24.516 6.934 1 66.38 77 ILE A N 1
ATOM 541 C CA . ILE A 1 77 ? -19.422 24.141 5.867 1 66.38 77 ILE A CA 1
ATOM 542 C C . ILE A 1 77 ? -18.609 22.922 6.293 1 66.38 77 ILE A C 1
ATOM 544 O O . ILE A 1 77 ? -18.406 22 5.5 1 66.38 77 ILE A O 1
ATOM 548 N N . MET A 1 78 ? -18.312 22.938 7.52 1 73.5 78 MET A N 1
ATOM 549 C CA . MET A 1 78 ? -17.562 21.797 8.055 1 73.5 78 MET A CA 1
ATOM 550 C C . MET A 1 78 ? -18.406 20.531 8.023 1 73.5 78 MET A C 1
ATOM 552 O O . MET A 1 78 ? -17.906 19.453 7.648 1 73.5 78 MET A O 1
ATOM 556 N N . ASP A 1 79 ? -19.578 20.812 8.234 1 73.56 79 ASP A N 1
ATOM 557 C CA . ASP A 1 79 ? -20.484 19.688 8.242 1 73.56 79 ASP A CA 1
ATOM 558 C C . ASP A 1 79 ? -20.656 19.094 6.848 1 73.56 79 ASP A C 1
ATOM 560 O O . ASP A 1 79 ? -20.656 17.875 6.676 1 73.56 79 ASP A O 1
ATOM 564 N N . ALA A 1 80 ? -20.766 20 5.91 1 77.56 80 ALA A N 1
ATOM 565 C CA . ALA A 1 80 ? -20.969 19.547 4.535 1 77.56 80 ALA A CA 1
ATOM 566 C C . ALA A 1 80 ? -19.75 18.797 4.016 1 77.56 80 ALA A C 1
ATOM 568 O O . ALA A 1 80 ? -19.891 17.766 3.348 1 77.56 80 ALA A O 1
ATOM 569 N N . GLN A 1 81 ? -18.562 19.25 4.293 1 81.81 81 GLN A N 1
ATOM 570 C CA . GLN A 1 81 ? -17.344 18.609 3.844 1 81.81 81 GLN A CA 1
ATOM 571 C C . GLN A 1 81 ? -17.172 17.234 4.492 1 81.81 81 GLN A C 1
ATOM 573 O O . GLN A 1 81 ? -16.766 16.281 3.834 1 81.81 81 GLN A O 1
ATOM 578 N N . PHE A 1 82 ? -17.594 17.172 5.68 1 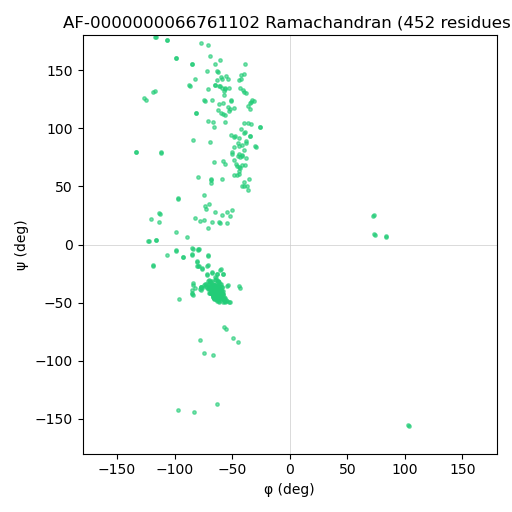84.56 82 PHE A N 1
ATOM 579 C CA . PHE A 1 82 ? -17.422 15.898 6.383 1 84.56 82 PHE A CA 1
ATOM 580 C C . PHE A 1 82 ? -18.406 14.859 5.855 1 84.56 82 PHE A C 1
ATOM 582 O O . PHE A 1 82 ? -18.062 13.672 5.762 1 84.56 82 PHE A O 1
ATOM 589 N N . VAL A 1 83 ? -19.562 15.398 5.488 1 84.56 83 VAL A N 1
ATOM 590 C CA . VAL A 1 83 ? -20.531 14.484 4.906 1 84.56 83 VAL A CA 1
ATOM 591 C C . VAL A 1 83 ? -20 13.922 3.59 1 84.56 83 VAL A C 1
ATOM 593 O O . VAL A 1 83 ? -20.094 12.719 3.336 1 84.56 83 VAL A O 1
ATOM 596 N N . LEU A 1 84 ? -19.391 14.766 2.834 1 87.38 84 LEU A N 1
ATOM 597 C CA . LEU A 1 84 ? -18.812 14.344 1.562 1 87.38 84 LEU A CA 1
ATOM 598 C C . LEU A 1 84 ? -17.641 13.383 1.786 1 87.38 84 LEU A C 1
ATOM 600 O O . LEU A 1 84 ? -17.562 12.344 1.127 1 87.38 84 LEU A O 1
ATOM 604 N N . PHE A 1 85 ? -16.844 13.68 2.707 1 89.25 85 PHE A N 1
ATOM 605 C CA . PHE A 1 85 ? -15.695 12.836 3.004 1 89.25 85 PHE A CA 1
ATOM 606 C C . PHE A 1 85 ? -16.141 11.484 3.549 1 89.25 85 PHE A C 1
ATOM 608 O O . PHE A 1 85 ? -15.586 10.445 3.18 1 89.25 85 PHE A O 1
ATOM 615 N N . ARG A 1 86 ? -17.141 11.562 4.391 1 88.19 86 ARG A N 1
ATOM 616 C CA . ARG A 1 86 ? -17.656 10.312 4.938 1 88.19 86 ARG A CA 1
ATOM 617 C C . ARG A 1 86 ? -18.203 9.422 3.832 1 88.19 86 ARG A C 1
ATOM 619 O O . ARG A 1 86 ? -17.984 8.211 3.836 1 88.19 86 ARG A O 1
ATOM 626 N N . ALA A 1 87 ? -18.875 10.016 2.934 1 89.88 87 ALA A N 1
ATOM 627 C CA . ALA A 1 87 ? -19.422 9.258 1.811 1 89.88 87 ALA A CA 1
ATOM 628 C C . ALA A 1 87 ? -18.312 8.625 0.979 1 89.88 87 ALA A C 1
ATOM 630 O O . ALA A 1 87 ? -18.438 7.465 0.564 1 89.88 87 ALA A O 1
ATOM 631 N N . GLN A 1 88 ? -17.25 9.367 0.794 1 88.62 88 GLN A N 1
ATOM 632 C CA . GLN A 1 88 ? -16.109 8.859 0.047 1 88.62 88 GLN A CA 1
ATOM 633 C C . GLN A 1 88 ? -15.438 7.695 0.78 1 88.62 88 GLN A C 1
ATOM 635 O O . GLN A 1 88 ? -15.07 6.695 0.162 1 88.62 88 GLN A O 1
ATOM 640 N N . LEU A 1 89 ? -15.367 7.809 2.041 1 90.88 89 LEU A N 1
ATOM 641 C CA . LEU A 1 89 ? -14.766 6.762 2.857 1 90.88 89 LEU A CA 1
ATOM 642 C C . LEU A 1 89 ? -15.648 5.516 2.877 1 90.88 89 LEU A C 1
ATOM 644 O O . LEU A 1 89 ? -15.148 4.395 2.795 1 90.88 89 LEU A O 1
ATOM 648 N N . ASP A 1 90 ? -16.922 5.746 2.992 1 92.19 90 ASP A N 1
ATOM 649 C CA . ASP A 1 90 ? -17.859 4.625 2.986 1 92.19 90 ASP A CA 1
ATOM 650 C C . ASP A 1 90 ? -17.797 3.869 1.661 1 92.19 90 ASP A C 1
ATOM 652 O O . ASP A 1 90 ? -17.828 2.637 1.643 1 92.19 90 ASP A O 1
ATOM 656 N N . GLU A 1 91 ? -17.672 4.551 0.642 1 91.81 91 GLU A N 1
ATOM 657 C CA . GLU A 1 91 ? -17.562 3.936 -0.678 1 91.81 91 GLU A CA 1
ATOM 658 C C . GLU A 1 91 ? -16.281 3.111 -0.806 1 91.81 91 GLU A C 1
ATOM 660 O O . GLU A 1 91 ? -16.312 1.98 -1.293 1 91.81 91 GLU A O 1
ATOM 665 N N . SER A 1 92 ? -15.227 3.666 -0.407 1 91.81 92 SER A N 1
ATOM 666 C CA . SER A 1 92 ? -13.945 2.955 -0.429 1 91.81 92 SER A CA 1
ATOM 667 C C . SER A 1 92 ? -13.992 1.719 0.462 1 91.81 92 SER A C 1
ATOM 669 O O . SER A 1 92 ? -13.484 0.66 0.086 1 91.81 92 SER A O 1
ATOM 671 N N . SER A 1 93 ? -14.609 1.855 1.589 1 94 93 SER A N 1
ATOM 672 C CA . SER A 1 93 ? -14.734 0.735 2.518 1 94 93 SER A CA 1
ATOM 673 C C . SER A 1 93 ? -15.586 -0.38 1.929 1 94 93 SER A C 1
ATOM 675 O O . SER A 1 93 ? -15.258 -1.561 2.059 1 94 93 SER A O 1
ATOM 677 N N . THR A 1 94 ? -16.641 0.026 1.356 1 95.25 94 THR A N 1
ATOM 678 C CA . THR A 1 94 ? -17.516 -0.952 0.719 1 95.25 94 THR A CA 1
ATOM 679 C C . THR A 1 94 ? -16.781 -1.701 -0.385 1 95.25 94 THR A C 1
ATOM 681 O O . THR A 1 94 ? -16.891 -2.922 -0.501 1 95.25 94 THR A O 1
ATOM 684 N N . LEU A 1 95 ? -16.062 -0.952 -1.138 1 95.69 95 LEU A N 1
ATOM 685 C CA . LEU A 1 95 ? -15.266 -1.565 -2.195 1 95.69 95 LEU A CA 1
ATOM 686 C C . LEU A 1 95 ? -14.227 -2.516 -1.614 1 95.69 95 LEU A C 1
ATOM 688 O O . LEU A 1 95 ? -14.055 -3.633 -2.105 1 95.69 95 LEU A O 1
ATOM 692 N N . ARG A 1 96 ? -13.578 -2.119 -0.607 1 96.12 96 ARG A N 1
ATOM 693 C CA . ARG A 1 96 ? -12.586 -2.967 0.042 1 96.12 96 ARG A CA 1
ATOM 694 C C . ARG A 1 96 ? -13.227 -4.238 0.592 1 96.12 96 ARG A C 1
ATOM 696 O O . ARG A 1 96 ? -12.625 -5.312 0.532 1 96.12 96 ARG A O 1
ATOM 703 N N . ASP A 1 97 ? -14.414 -4.121 1.126 1 97.19 97 ASP A N 1
ATOM 704 C CA . ASP A 1 97 ? -15.133 -5.285 1.632 1 97.19 97 ASP A CA 1
ATOM 705 C C . ASP A 1 97 ? -15.422 -6.281 0.511 1 97.19 97 ASP A C 1
ATOM 707 O O . ASP A 1 97 ? -15.289 -7.492 0.697 1 97.19 97 ASP A O 1
ATOM 711 N N . ARG A 1 98 ? -15.789 -5.766 -0.561 1 97.56 98 ARG A N 1
ATOM 712 C CA . ARG A 1 98 ? -16.047 -6.617 -1.714 1 97.56 98 ARG A CA 1
ATOM 713 C C . ARG A 1 98 ? -14.773 -7.305 -2.191 1 97.56 98 ARG A C 1
ATOM 715 O O . ARG A 1 98 ? -14.789 -8.5 -2.502 1 97.56 98 ARG A O 1
ATOM 722 N N . ILE A 1 99 ? -13.719 -6.547 -2.229 1 97.75 99 ILE A N 1
ATOM 723 C CA . ILE A 1 99 ? -12.43 -7.102 -2.615 1 97.75 99 ILE A CA 1
ATOM 724 C C . ILE A 1 99 ? -12.016 -8.195 -1.633 1 97.75 99 ILE A C 1
ATOM 726 O O . ILE A 1 99 ? -11.656 -9.305 -2.041 1 97.75 99 ILE A O 1
ATOM 730 N N . ARG A 1 100 ? -12.148 -7.922 -0.396 1 97.94 100 ARG A N 1
ATOM 731 C CA . ARG A 1 100 ? -11.742 -8.859 0.647 1 97.94 100 ARG A CA 1
ATOM 732 C C . ARG A 1 100 ? -12.562 -10.148 0.573 1 97.94 100 ARG A C 1
ATOM 734 O O . ARG A 1 100 ? -12.039 -11.234 0.846 1 97.94 100 ARG A O 1
ATOM 741 N N . ALA A 1 101 ? -13.797 -10 0.249 1 98.38 101 ALA A N 1
ATOM 742 C CA . ALA A 1 101 ? -14.648 -11.18 0.109 1 98.38 101 ALA A CA 1
ATOM 743 C C . ALA A 1 101 ? -14.133 -12.094 -0.994 1 98.38 101 ALA A C 1
ATOM 745 O O . ALA A 1 101 ? -14.055 -13.312 -0.811 1 98.38 101 ALA A O 1
ATOM 746 N N . VAL A 1 102 ? -13.758 -11.531 -2.109 1 98.44 102 VAL A N 1
ATOM 747 C CA . VAL A 1 102 ? -13.227 -12.32 -3.211 1 98.44 102 VAL A CA 1
ATOM 748 C C . VAL A 1 102 ? -11.875 -12.906 -2.816 1 98.44 102 VAL A C 1
ATOM 750 O O . VAL A 1 102 ? -11.602 -14.078 -3.076 1 98.44 102 VAL A O 1
ATOM 753 N N . VAL A 1 103 ? -11.078 -12.117 -2.139 1 98.62 103 VAL A N 1
ATOM 754 C CA . VAL A 1 103 ? -9.742 -12.547 -1.737 1 98.62 103 VAL A CA 1
ATOM 755 C C . VAL A 1 103 ? -9.852 -13.703 -0.745 1 98.62 103 VAL A C 1
ATOM 757 O O . VAL A 1 103 ? -9.047 -14.641 -0.787 1 98.62 103 VAL A O 1
ATOM 760 N N . ALA A 1 104 ? -10.812 -13.672 0.084 1 98.62 104 ALA A N 1
ATOM 761 C CA . ALA A 1 104 ? -11.023 -14.766 1.032 1 98.62 104 ALA A CA 1
ATOM 762 C C . ALA A 1 104 ? -11.281 -16.078 0.305 1 98.62 104 ALA A C 1
ATOM 764 O O . ALA A 1 104 ? -10.82 -17.141 0.735 1 98.62 104 ALA A O 1
ATOM 765 N N . GLU A 1 105 ? -12.016 -15.992 -0.725 1 98.69 105 GLU A N 1
ATOM 766 C CA . GLU A 1 105 ? -12.281 -17.172 -1.531 1 98.69 105 GLU A CA 1
ATOM 767 C C . GLU A 1 105 ? -11.016 -17.656 -2.244 1 98.69 105 GLU A C 1
ATOM 769 O O . GLU A 1 105 ? -10.773 -18.859 -2.357 1 98.69 105 GLU A O 1
ATOM 774 N N . ILE A 1 106 ? -10.195 -16.734 -2.707 1 98.69 106 ILE A N 1
ATOM 775 C CA . ILE A 1 106 ? -8.914 -17.078 -3.314 1 98.69 106 ILE A CA 1
ATOM 776 C C . ILE A 1 106 ? -8.031 -17.781 -2.285 1 98.69 106 ILE A C 1
ATOM 778 O O . ILE A 1 106 ? -7.422 -18.812 -2.584 1 98.69 106 ILE A O 1
ATOM 782 N N . GLU A 1 107 ? -8.031 -17.203 -1.156 1 98.44 107 GLU A N 1
ATOM 783 C CA . GLU A 1 107 ? -7.246 -17.781 -0.065 1 98.44 107 GLU A CA 1
ATOM 784 C C . GLU A 1 107 ? -7.672 -19.219 0.219 1 98.44 107 GLU A C 1
ATOM 786 O O . GLU A 1 107 ? -6.828 -20.094 0.378 1 98.44 107 GLU A O 1
ATOM 791 N N . SER A 1 108 ? -8.906 -19.438 0.279 1 98.44 108 SER A N 1
ATOM 792 C CA . SER A 1 108 ? -9.43 -20.781 0.535 1 98.44 108 SER A CA 1
ATOM 793 C C . SER A 1 108 ? -9.008 -21.75 -0.558 1 98.44 108 SER A C 1
ATOM 795 O O . SER A 1 108 ? -8.508 -22.844 -0.265 1 98.44 108 SER A O 1
ATOM 797 N N . ALA A 1 109 ? -9.133 -21.344 -1.773 1 98.31 109 ALA A N 1
ATOM 798 C CA . ALA A 1 109 ? -8.773 -22.188 -2.902 1 98.31 109 ALA A CA 1
ATOM 799 C C . ALA A 1 109 ? -7.273 -22.469 -2.932 1 98.31 109 ALA A C 1
ATOM 801 O O . ALA A 1 109 ? -6.848 -23.594 -3.174 1 98.31 109 ALA A O 1
ATOM 802 N N . SER A 1 110 ? -6.488 -21.438 -2.697 1 97.69 110 SER A N 1
ATOM 803 C CA . SER A 1 110 ? -5.039 -21.609 -2.715 1 97.69 110 SER A CA 1
ATOM 804 C C . SER A 1 110 ? -4.578 -22.5 -1.571 1 97.69 110 SER A C 1
ATOM 806 O O . SER A 1 110 ? -3.635 -23.281 -1.73 1 97.69 110 SER A O 1
ATOM 808 N N . ARG A 1 111 ? -5.203 -22.406 -0.474 1 96.75 111 ARG A N 1
ATOM 809 C CA . ARG A 1 111 ? -4.871 -23.25 0.662 1 96.75 111 ARG A CA 1
ATOM 810 C C . ARG A 1 111 ? -5.141 -24.719 0.343 1 96.75 111 ARG A C 1
ATOM 812 O O . ARG A 1 111 ? -4.316 -25.594 0.646 1 96.75 111 ARG A O 1
ATOM 819 N N . VAL A 1 112 ? -6.227 -25.031 -0.224 1 96.81 112 VAL A N 1
ATOM 820 C CA . VAL A 1 112 ? -6.578 -26.391 -0.617 1 96.81 112 VAL A CA 1
ATOM 821 C C . VAL A 1 112 ? -5.559 -26.922 -1.623 1 96.81 112 VAL A C 1
ATOM 823 O O . VAL A 1 112 ? -5.074 -28.047 -1.494 1 96.81 112 VAL A O 1
ATOM 826 N N . ALA A 1 113 ? -5.215 -26.094 -2.596 1 96.5 113 ALA A N 1
ATOM 827 C CA . ALA A 1 113 ? -4.242 -26.5 -3.607 1 96.5 113 ALA A CA 1
ATOM 828 C C . ALA A 1 113 ? -2.877 -26.75 -2.982 1 96.5 113 ALA A C 1
ATOM 830 O O . ALA A 1 113 ? -2.232 -27.766 -3.281 1 96.5 113 ALA A O 1
ATOM 831 N N . THR A 1 114 ? -2.455 -25.891 -2.113 1 94.06 114 THR A N 1
ATOM 832 C CA . THR A 1 114 ? -1.16 -26.031 -1.457 1 94.06 114 THR A CA 1
ATOM 833 C C . THR A 1 114 ? -1.128 -27.297 -0.6 1 94.06 114 THR A C 1
ATOM 835 O O . THR A 1 114 ? -0.142 -28.031 -0.612 1 94.06 114 THR A O 1
ATOM 838 N N . ALA A 1 115 ? -2.182 -27.516 0.046 1 93.06 115 ALA A N 1
ATOM 839 C CA . ALA A 1 115 ? -2.273 -28.734 0.861 1 93.06 115 ALA A CA 1
ATOM 840 C C . ALA A 1 115 ? -2.193 -29.984 -0.006 1 93.06 115 ALA A C 1
ATOM 842 O O . ALA A 1 115 ? -1.543 -30.969 0.366 1 93.06 115 ALA A O 1
ATOM 843 N N . ALA A 1 116 ? -2.789 -29.984 -1.126 1 92.94 116 ALA A N 1
ATOM 844 C CA . ALA A 1 116 ? -2.723 -31.109 -2.059 1 92.94 116 ALA A CA 1
ATOM 845 C C . ALA A 1 116 ? -1.297 -31.328 -2.555 1 92.94 116 ALA A C 1
ATOM 847 O O . ALA A 1 116 ? -0.829 -32.469 -2.635 1 92.94 116 ALA A O 1
ATOM 848 N N . LEU A 1 117 ? -0.624 -30.266 -2.838 1 92.62 117 LEU A N 1
ATOM 849 C CA . LEU A 1 117 ? 0.73 -30.344 -3.373 1 92.62 117 LEU A CA 1
ATOM 850 C C . LEU A 1 117 ? 1.698 -30.891 -2.326 1 92.62 117 LEU A C 1
ATOM 852 O O . LEU A 1 117 ? 2.672 -31.562 -2.666 1 92.62 117 LEU A O 1
ATOM 856 N N . LEU A 1 118 ? 1.43 -30.625 -1.095 1 88.12 118 LEU A N 1
ATOM 857 C CA . LEU A 1 118 ? 2.314 -31.047 -0.018 1 88.12 118 LEU A CA 1
ATOM 858 C C . LEU A 1 118 ? 2.238 -32.562 0.175 1 88.12 118 LEU A C 1
ATOM 860 O O . LEU A 1 118 ? 3.109 -33.156 0.817 1 88.12 118 LEU A O 1
ATOM 864 N N . LEU A 1 119 ? 1.284 -33.188 -0.472 1 87.12 119 LEU A N 1
ATOM 865 C CA . LEU A 1 119 ? 1.148 -34.656 -0.406 1 87.12 119 LEU A CA 1
ATOM 866 C C . LEU A 1 119 ? 2.141 -35.312 -1.342 1 87.12 119 LEU A C 1
ATOM 868 O O . LEU A 1 119 ? 2.26 -36.562 -1.34 1 87.12 119 LEU A O 1
ATOM 872 N N . VAL A 1 120 ? 2.85 -34.625 -2.074 1 85.44 120 VAL A N 1
ATOM 873 C CA . VAL A 1 120 ? 3.816 -35.156 -3.023 1 85.44 120 VAL A CA 1
ATOM 874 C C . VAL A 1 120 ? 4.832 -36.031 -2.289 1 85.44 120 VAL A C 1
ATOM 876 O O . VAL A 1 120 ? 5.402 -36.969 -2.873 1 85.44 120 VAL A O 1
ATOM 879 N N . HIS A 1 121 ? 5.004 -35.75 -0.998 1 83.06 121 HIS A N 1
ATOM 880 C CA . HIS A 1 121 ? 5.953 -36.531 -0.209 1 83.06 121 HIS A CA 1
ATOM 881 C C . HIS A 1 121 ? 5.32 -37.812 0.31 1 83.06 121 HIS A C 1
ATOM 883 O O . HIS A 1 121 ? 6.012 -38.656 0.871 1 83.06 121 HIS A O 1
ATOM 889 N N . GLN A 1 122 ? 4.121 -37.969 0.069 1 82.19 122 GLN A N 1
ATOM 890 C CA . GLN A 1 122 ? 3.4 -39.188 0.465 1 82.19 122 GLN A CA 1
ATOM 891 C C . GLN A 1 122 ? 3.281 -40.156 -0.702 1 82.19 122 GLN A C 1
ATOM 893 O O . GLN A 1 122 ? 3.535 -39.781 -1.852 1 82.19 122 GLN A O 1
ATOM 898 N N . PRO A 1 123 ? 3.01 -41.469 -0.355 1 87.44 123 PRO A N 1
ATOM 899 C CA . PRO A 1 123 ? 2.893 -42.469 -1.418 1 87.44 123 PRO A CA 1
ATOM 900 C C . PRO A 1 123 ? 1.653 -42.25 -2.287 1 87.44 123 PRO A C 1
ATOM 902 O O . PRO A 1 123 ? 0.765 -43.094 -2.312 1 87.44 123 PRO A O 1
ATOM 905 N N . VAL A 1 124 ? 1.438 -41.156 -2.859 1 85.56 124 VAL A N 1
ATOM 906 C CA . VAL A 1 124 ? 0.386 -40.781 -3.791 1 85.56 124 VAL A CA 1
ATOM 907 C C . VAL A 1 124 ? 1.002 -40.406 -5.137 1 85.56 124 VAL A C 1
ATOM 909 O O . VAL A 1 124 ? 2.043 -39.75 -5.184 1 85.56 124 VAL A O 1
ATOM 912 N N . PRO A 1 125 ? 0.389 -41 -6.117 1 90.44 125 PRO A N 1
ATOM 913 C CA . PRO A 1 125 ? 0.922 -40.656 -7.438 1 90.44 125 PRO A CA 1
ATOM 914 C C . PRO A 1 125 ? 0.905 -39.125 -7.699 1 90.44 125 PRO A C 1
ATOM 916 O O . PRO A 1 125 ? -0.075 -38.469 -7.375 1 90.44 125 PRO A O 1
ATOM 919 N N . LEU A 1 126 ? 1.891 -38.594 -8.188 1 90.06 126 LEU A N 1
ATOM 920 C CA . LEU A 1 126 ? 2.045 -37.156 -8.5 1 90.06 126 LEU A CA 1
ATOM 921 C C . LEU A 1 126 ? 0.905 -36.688 -9.383 1 90.06 126 LEU A C 1
ATOM 923 O O . LEU A 1 126 ? 0.434 -35.562 -9.227 1 90.06 126 LEU A O 1
ATOM 927 N N . ALA A 1 127 ? 0.446 -37.531 -10.266 1 91 127 ALA A N 1
ATOM 928 C CA . ALA A 1 127 ? -0.621 -37.188 -11.195 1 91 127 ALA A CA 1
ATOM 929 C C . ALA A 1 127 ? -1.903 -36.812 -10.445 1 91 127 ALA A C 1
ATOM 931 O O . ALA A 1 127 ? -2.602 -35.875 -10.82 1 91 127 ALA A O 1
ATOM 932 N N . ASP A 1 128 ? -2.174 -37.531 -9.422 1 91 128 ASP A N 1
ATOM 933 C CA . ASP A 1 128 ? -3.383 -37.281 -8.641 1 91 128 ASP A CA 1
ATOM 934 C C . ASP A 1 128 ? -3.285 -35.938 -7.883 1 91 128 ASP A C 1
ATOM 936 O O . ASP A 1 128 ? -4.258 -35.188 -7.809 1 91 128 ASP A O 1
ATOM 940 N N . VAL A 1 129 ? -2.137 -35.719 -7.375 1 90.38 129 VAL A N 1
ATOM 941 C CA . VAL A 1 129 ? -1.87 -34.5 -6.637 1 90.38 129 VAL A CA 1
ATOM 942 C C . VAL A 1 129 ? -2.006 -33.281 -7.57 1 90.38 129 VAL A C 1
ATOM 944 O O . VAL A 1 129 ? -2.648 -32.281 -7.227 1 90.38 129 VAL A O 1
ATOM 947 N N . LEU A 1 130 ? -1.539 -33.406 -8.719 1 94.56 130 LEU A N 1
ATOM 948 C CA . LEU A 1 130 ? -1.52 -32.312 -9.68 1 94.56 130 LEU A CA 1
ATOM 949 C C . LEU A 1 130 ? -2.92 -32.031 -10.211 1 94.56 130 LEU A C 1
ATOM 951 O O . LEU A 1 130 ? -3.273 -30.875 -10.461 1 94.56 130 LEU A O 1
ATOM 955 N N . VAL A 1 131 ? -3.717 -33.062 -10.391 1 94.44 131 VAL A N 1
ATOM 956 C CA . VAL A 1 131 ? -5.074 -32.906 -10.898 1 94.44 131 VAL A CA 1
ATOM 957 C C . VAL A 1 131 ? -5.895 -32.094 -9.906 1 94.44 131 VAL A C 1
ATOM 959 O O . VAL A 1 131 ? -6.609 -31.156 -10.305 1 94.44 131 VAL A O 1
ATOM 962 N N . LYS A 1 132 ? -5.781 -32.344 -8.617 1 94.25 132 LYS A N 1
ATOM 963 C CA . LYS A 1 132 ? -6.504 -31.625 -7.578 1 94.25 132 LYS A CA 1
ATOM 964 C C . LYS A 1 132 ? -6.055 -30.172 -7.516 1 94.25 132 LYS A C 1
ATOM 966 O O . LYS A 1 132 ? -6.887 -29.266 -7.422 1 94.25 132 LYS A O 1
ATOM 971 N N . ALA A 1 133 ? -4.809 -29.984 -7.574 1 95.62 133 ALA A N 1
ATOM 972 C CA . ALA A 1 133 ? -4.258 -28.625 -7.516 1 95.62 133 ALA A CA 1
ATOM 973 C C . ALA A 1 133 ? -4.668 -27.812 -8.742 1 95.62 133 ALA A C 1
ATOM 975 O O . ALA A 1 133 ? -5.031 -26.641 -8.625 1 95.62 133 ALA A O 1
ATOM 976 N N . LYS A 1 134 ? -4.672 -28.438 -9.883 1 96.69 134 LYS A N 1
ATOM 977 C CA . LYS A 1 134 ? -5.027 -27.766 -11.125 1 96.69 134 LYS A CA 1
ATOM 978 C C . LYS A 1 134 ? -6.496 -27.344 -11.117 1 96.69 134 LYS A C 1
ATOM 980 O O . LYS A 1 134 ? -6.848 -26.281 -11.664 1 96.69 134 LYS A O 1
ATOM 985 N N . ALA A 1 135 ? -7.316 -28.141 -10.539 1 97.62 135 ALA A N 1
ATOM 986 C CA . ALA A 1 135 ? -8.727 -27.781 -10.414 1 97.62 135 ALA A CA 1
ATOM 987 C C . ALA A 1 135 ? -8.898 -26.484 -9.617 1 97.62 135 ALA A C 1
ATOM 989 O O . ALA A 1 135 ? -9.727 -25.641 -9.969 1 97.62 135 ALA A O 1
ATOM 990 N N . GLN A 1 136 ? -8.117 -26.375 -8.57 1 98 136 GLN A N 1
ATOM 991 C CA . GLN A 1 136 ? -8.188 -25.172 -7.754 1 98 136 GLN A CA 1
ATOM 992 C C . GLN A 1 136 ? -7.633 -23.969 -8.5 1 98 136 GLN A C 1
ATOM 994 O O . GLN A 1 136 ? -8.086 -22.844 -8.297 1 98 136 GLN A O 1
ATOM 999 N N . VAL A 1 137 ? -6.66 -24.172 -9.375 1 98.19 137 VAL A N 1
ATOM 1000 C CA . VAL A 1 137 ? -6.102 -23.078 -10.172 1 98.19 137 VAL A CA 1
ATOM 1001 C C . VAL A 1 137 ? -7.188 -22.484 -11.062 1 98.19 137 VAL A C 1
ATOM 1003 O O . VAL A 1 137 ? -7.254 -21.266 -11.242 1 98.19 137 VAL A O 1
ATOM 1006 N N . GLU A 1 138 ? -8.055 -23.344 -11.625 1 98 138 GLU A N 1
ATOM 1007 C CA . GLU A 1 138 ? -9.164 -22.859 -12.438 1 98 138 GLU A CA 1
ATOM 1008 C C . GLU A 1 138 ? -10.133 -22.031 -11.609 1 98 138 GLU A C 1
ATOM 1010 O O . GLU A 1 138 ? -10.633 -21 -12.07 1 98 138 GLU A O 1
ATOM 1015 N N . VAL A 1 139 ? -10.359 -22.5 -10.391 1 98.5 139 VAL A N 1
ATOM 1016 C CA . VAL A 1 139 ? -11.211 -21.75 -9.477 1 98.5 139 VAL A CA 1
ATOM 1017 C C . VAL A 1 139 ? -10.586 -20.375 -9.195 1 98.5 139 VAL A C 1
ATOM 1019 O O . VAL A 1 139 ? -11.273 -19.359 -9.273 1 98.5 139 VAL A O 1
ATOM 1022 N N . ILE A 1 140 ? -9.312 -20.344 -8.898 1 98.69 140 ILE A N 1
ATOM 1023 C CA . ILE A 1 140 ? -8.578 -19.125 -8.562 1 98.69 140 ILE A CA 1
ATOM 1024 C C . ILE A 1 140 ? -8.594 -18.172 -9.75 1 98.69 140 ILE A C 1
ATOM 1026 O O . ILE A 1 140 ? -8.781 -16.969 -9.586 1 98.69 140 ILE A O 1
ATOM 1030 N N . LYS A 1 141 ? -8.445 -18.734 -10.93 1 97.69 141 LYS A N 1
ATOM 1031 C CA . LYS A 1 141 ? -8.516 -17.938 -12.156 1 97.69 141 LYS A CA 1
ATOM 1032 C C . LYS A 1 141 ? -9.852 -17.219 -12.258 1 97.69 141 LYS A C 1
ATOM 1034 O O . LYS A 1 141 ? -9.891 -16.016 -12.57 1 97.69 141 LYS A O 1
ATOM 1039 N N . GLY A 1 142 ? -10.891 -17.938 -12.008 1 97.94 142 GLY A N 1
ATOM 1040 C CA . GLY A 1 142 ? -12.211 -17.328 -12.016 1 97.94 142 GLY A CA 1
ATOM 1041 C C . GLY A 1 142 ? -12.367 -16.234 -10.969 1 97.94 142 GLY A C 1
ATOM 1042 O O . GLY A 1 142 ? -13.023 -15.227 -11.219 1 97.94 142 GLY A O 1
ATOM 1043 N N . LEU A 1 143 ? -11.789 -16.438 -9.844 1 98.44 143 LEU A N 1
ATOM 1044 C CA . LEU A 1 143 ? -11.883 -15.461 -8.758 1 98.44 143 LEU A CA 1
ATOM 1045 C C . LEU A 1 143 ? -11.094 -14.195 -9.086 1 98.44 143 LEU A C 1
ATOM 1047 O O . LEU A 1 143 ? -11.531 -13.086 -8.766 1 98.44 143 LEU A O 1
ATOM 1051 N N . TYR A 1 144 ? -9.961 -14.328 -9.719 1 97.31 144 TYR A N 1
ATOM 1052 C CA . TYR A 1 144 ? -9.227 -13.148 -10.164 1 97.31 144 TYR A CA 1
ATOM 1053 C C . TYR A 1 144 ? -10.008 -12.383 -11.219 1 97.31 144 TYR A C 1
ATOM 1055 O O . TYR A 1 144 ? -9.953 -11.156 -11.273 1 97.31 144 TYR A O 1
ATOM 1063 N N . ALA A 1 145 ? -10.742 -13.094 -12.078 1 95.5 145 ALA A N 1
ATOM 1064 C CA . ALA A 1 145 ? -11.617 -12.43 -13.039 1 95.5 145 ALA A CA 1
ATOM 1065 C C . ALA A 1 145 ? -12.688 -11.617 -12.328 1 95.5 145 ALA A C 1
ATOM 1067 O O . ALA A 1 145 ? -13.008 -10.5 -12.75 1 95.5 145 ALA A O 1
ATOM 1068 N N . ARG A 1 146 ? -13.227 -12.195 -11.281 1 96.5 146 ARG A N 1
ATOM 1069 C CA . ARG A 1 146 ? -14.219 -11.477 -10.484 1 96.5 146 ARG A CA 1
ATOM 1070 C C . ARG A 1 146 ? -13.602 -10.25 -9.828 1 96.5 146 ARG A C 1
ATOM 1072 O O . ARG A 1 146 ? -14.219 -9.188 -9.781 1 96.5 146 ARG A O 1
ATOM 1079 N N . LEU A 1 147 ? -12.383 -10.422 -9.305 1 95.81 147 LEU A N 1
ATOM 1080 C CA . LEU A 1 147 ? -11.672 -9.297 -8.711 1 95.81 147 LEU A CA 1
ATOM 1081 C C . LEU A 1 147 ? -11.469 -8.18 -9.734 1 95.81 147 LEU A C 1
ATOM 1083 O O . LEU A 1 147 ? -11.664 -7.004 -9.422 1 95.81 147 LEU A O 1
ATOM 1087 N N . ALA A 1 148 ? -11.102 -8.547 -10.945 1 93.5 148 ALA A N 1
ATOM 1088 C CA . ALA A 1 148 ? -10.922 -7.586 -12.031 1 93.5 148 ALA A CA 1
ATOM 1089 C C . ALA A 1 148 ? -12.219 -6.844 -12.336 1 93.5 148 ALA A C 1
ATOM 1091 O O . ALA A 1 148 ? -12.203 -5.641 -12.602 1 93.5 148 ALA A O 1
ATOM 1092 N N . GLU A 1 149 ? -13.32 -7.531 -12.297 1 93.38 149 GLU A N 1
ATOM 1093 C CA . GLU A 1 149 ? -14.625 -6.918 -12.531 1 93.38 149 GLU A CA 1
ATOM 1094 C C . GLU A 1 149 ? -14.945 -5.875 -11.469 1 93.38 149 GLU A C 1
ATOM 1096 O O . GLU A 1 149 ? -15.477 -4.809 -11.773 1 93.38 149 GLU A O 1
ATOM 1101 N N . VAL A 1 150 ? -14.633 -6.223 -10.227 1 94.5 150 VAL A N 1
ATOM 1102 C CA . VAL A 1 150 ? -14.859 -5.285 -9.133 1 94.5 150 VAL A CA 1
ATOM 1103 C C . VAL A 1 150 ? -14.039 -4.02 -9.352 1 94.5 150 VAL A C 1
ATOM 1105 O O . VAL A 1 150 ? -14.531 -2.906 -9.164 1 94.5 150 VAL A O 1
ATOM 1108 N N . LEU A 1 151 ? -12.805 -4.137 -9.812 1 91.88 151 LEU A N 1
ATOM 1109 C CA . LEU A 1 151 ? -11.875 -3.02 -9.938 1 91.88 151 LEU A CA 1
ATOM 1110 C C . LEU A 1 151 ? -12.219 -2.162 -11.156 1 91.88 151 LEU A C 1
ATOM 1112 O O . LEU A 1 151 ? -11.766 -1.022 -11.266 1 91.88 151 LEU A O 1
ATOM 1116 N N . LYS A 1 152 ? -12.969 -2.697 -12.125 1 90.19 152 LYS A N 1
ATOM 1117 C CA . LYS A 1 152 ? -13.398 -1.92 -13.281 1 90.19 152 LYS A CA 1
ATOM 1118 C C . LYS A 1 152 ? -14.242 -0.727 -12.859 1 90.19 152 LYS A C 1
ATOM 1120 O O . LYS A 1 152 ? -14.391 0.237 -13.609 1 90.19 152 LYS A O 1
ATOM 1125 N N . GLU A 1 153 ? -14.82 -0.795 -11.68 1 89.75 153 GLU A N 1
ATOM 1126 C CA . GLU A 1 153 ? -15.633 0.295 -11.156 1 89.75 153 GLU A CA 1
ATOM 1127 C C . GLU A 1 153 ? -14.773 1.492 -10.766 1 89.75 153 GLU A C 1
ATOM 1129 O O . GLU A 1 153 ? -15.281 2.602 -10.594 1 89.75 153 GLU A O 1
ATOM 1134 N N . CYS A 1 154 ? -13.508 1.248 -10.609 1 86.75 154 CYS A N 1
ATOM 1135 C CA . CYS A 1 154 ? -12.586 2.316 -10.242 1 86.75 154 CYS A CA 1
ATOM 1136 C C . CYS A 1 154 ? -11.336 2.277 -11.109 1 86.75 154 CYS A C 1
ATOM 1138 O O . CYS A 1 154 ? -10.242 1.965 -10.625 1 86.75 154 CYS A O 1
ATOM 1140 N N . PRO A 1 155 ? -11.5 2.799 -12.273 1 83.5 155 PRO A N 1
ATOM 1141 C CA . PRO A 1 155 ? -10.367 2.74 -13.203 1 83.5 155 PRO A CA 1
ATOM 1142 C C . PRO A 1 155 ? -9.164 3.561 -12.719 1 83.5 155 PRO A C 1
ATOM 1144 O O . PRO A 1 155 ? -9.344 4.637 -12.148 1 83.5 155 PRO A O 1
ATOM 1147 N N . GLY A 1 156 ? -8.016 3.008 -12.852 1 83.06 156 GLY A N 1
ATOM 1148 C CA . GLY A 1 156 ? -6.789 3.717 -12.523 1 83.06 156 GLY A CA 1
ATOM 1149 C C . GLY A 1 156 ? -6.449 3.666 -11.047 1 83.06 156 GLY A C 1
ATOM 1150 O O . GLY A 1 156 ? -5.504 4.316 -10.594 1 83.06 156 GLY A O 1
ATOM 1151 N N . GLN A 1 157 ? -7.234 2.883 -10.297 1 85.69 157 GLN A N 1
ATOM 1152 C CA . GLN A 1 157 ? -7.02 2.854 -8.859 1 85.69 157 GLN A CA 1
ATOM 1153 C C . GLN A 1 157 ? -6.496 1.492 -8.406 1 85.69 157 GLN A C 1
ATOM 1155 O O . GLN A 1 157 ? -6.691 1.099 -7.254 1 85.69 157 GLN A O 1
ATOM 1160 N N . TYR A 1 158 ? -5.82 0.809 -9.328 1 89.5 158 TYR A N 1
ATOM 1161 C CA . TYR A 1 158 ? -5.285 -0.519 -9.047 1 89.5 158 TYR A CA 1
ATOM 1162 C C . TYR A 1 158 ? -4.453 -0.512 -7.77 1 89.5 158 TYR A C 1
ATOM 1164 O O . TYR A 1 158 ? -4.727 -1.274 -6.84 1 89.5 158 TYR A O 1
ATOM 1172 N N . TYR A 1 159 ? -3.564 0.41 -7.688 1 91.31 159 TYR A N 1
ATOM 1173 C CA . TYR A 1 159 ? -2.59 0.354 -6.602 1 91.31 159 TYR A CA 1
ATOM 1174 C C . TYR A 1 159 ? -3.186 0.89 -5.305 1 91.31 159 TYR A C 1
ATOM 1176 O O . TYR A 1 159 ? -2.664 0.624 -4.219 1 91.31 159 TYR A O 1
ATOM 1184 N N . ARG A 1 160 ? -4.219 1.599 -5.422 1 91.12 160 ARG A N 1
ATOM 1185 C CA . ARG A 1 160 ? -4.895 2.062 -4.215 1 91.12 160 ARG A CA 1
ATOM 1186 C C . ARG A 1 160 ? -5.418 0.888 -3.396 1 91.12 160 ARG A C 1
ATOM 1188 O O . ARG A 1 160 ? -5.391 0.924 -2.164 1 91.12 160 ARG A O 1
ATOM 1195 N N . TYR A 1 161 ? -5.773 -0.175 -4.137 1 93.88 161 TYR A N 1
ATOM 1196 C CA . TYR A 1 161 ? -6.402 -1.306 -3.461 1 93.88 161 TYR A CA 1
ATOM 1197 C C . TYR A 1 161 ? -5.531 -2.551 -3.557 1 93.88 161 TYR A C 1
ATOM 1199 O O . TYR A 1 161 ? -5.879 -3.604 -3.018 1 93.88 161 TYR A O 1
ATOM 1207 N N . HIS A 1 162 ? -4.387 -2.43 -4.125 1 94.31 162 HIS A N 1
ATOM 1208 C CA . HIS A 1 162 ? -3.484 -3.535 -4.422 1 94.31 162 HIS A CA 1
ATOM 1209 C C . HIS A 1 162 ? -3.08 -4.273 -3.15 1 94.31 162 HIS A C 1
ATOM 1211 O O . HIS A 1 162 ? -2.945 -5.5 -3.158 1 94.31 162 HIS A O 1
ATOM 1217 N N . ALA A 1 163 ? -2.973 -3.547 -2.105 1 94.38 163 ALA A N 1
ATOM 1218 C CA . ALA A 1 163 ? -2.518 -4.113 -0.839 1 94.38 163 ALA A CA 1
ATOM 1219 C C . ALA A 1 163 ? -3.49 -5.172 -0.331 1 94.38 163 ALA A C 1
ATOM 1221 O O . ALA A 1 163 ? -3.102 -6.074 0.414 1 94.38 163 ALA A O 1
ATOM 1222 N N . ASP A 1 164 ? -4.691 -5.094 -0.697 1 96.25 164 ASP A N 1
ATOM 1223 C CA . ASP A 1 164 ? -5.73 -5.969 -0.167 1 96.25 164 ASP A CA 1
ATOM 1224 C C . ASP A 1 164 ? -5.582 -7.387 -0.711 1 96.25 164 ASP A C 1
ATOM 1226 O O . ASP A 1 164 ? -6.027 -8.352 -0.079 1 96.25 164 ASP A O 1
ATOM 1230 N N . TRP A 1 165 ? -4.984 -7.473 -1.882 1 97.12 165 TRP A N 1
ATOM 1231 C CA . TRP A 1 165 ? -4.871 -8.828 -2.41 1 97.12 165 TRP A CA 1
ATOM 1232 C C . TRP A 1 165 ? -3.41 -9.188 -2.668 1 97.12 165 TRP A C 1
ATOM 1234 O O . TRP A 1 165 ? -3.111 -10.297 -3.123 1 97.12 165 TRP A O 1
ATOM 1244 N N . ARG A 1 166 ? -2.502 -8.367 -2.371 1 96.62 166 ARG A N 1
ATOM 1245 C CA . ARG A 1 166 ? -1.088 -8.547 -2.689 1 96.62 166 ARG A CA 1
ATOM 1246 C C . ARG A 1 166 ? -0.523 -9.789 -2.014 1 96.62 166 ARG A C 1
ATOM 1248 O O . ARG A 1 166 ? 0.1 -10.625 -2.668 1 96.62 166 ARG A O 1
ATOM 1255 N N . THR A 1 167 ? -0.761 -9.93 -0.756 1 97.06 167 THR A N 1
ATOM 1256 C CA . THR A 1 167 ? -0.221 -11.047 0.011 1 97.06 167 THR A CA 1
ATOM 1257 C C . THR A 1 167 ? -0.742 -12.375 -0.527 1 97.06 167 THR A C 1
ATOM 1259 O O . THR A 1 167 ? 0.024 -13.328 -0.696 1 97.06 167 THR A O 1
ATOM 1262 N N . GLU A 1 168 ? -2.018 -12.32 -0.764 1 97.94 168 GLU A N 1
ATOM 1263 C CA . GLU A 1 168 ? -2.6 -13.555 -1.296 1 97.94 168 GLU A CA 1
ATOM 1264 C C . GLU A 1 168 ? -2.033 -13.883 -2.674 1 97.94 168 GLU A C 1
ATOM 1266 O O . GLU A 1 168 ? -1.846 -15.055 -3.012 1 97.94 168 GLU A O 1
ATOM 1271 N N . THR A 1 169 ? -1.762 -12.859 -3.475 1 97.88 169 THR A N 1
ATOM 1272 C CA . THR A 1 169 ? -1.158 -13.078 -4.785 1 97.88 169 THR A CA 1
ATOM 1273 C C . THR A 1 169 ? 0.228 -13.703 -4.641 1 97.88 169 THR A C 1
ATOM 1275 O O . THR A 1 169 ? 0.611 -14.562 -5.434 1 97.88 169 THR A O 1
ATOM 1278 N N . HIS A 1 170 ? 0.949 -13.336 -3.641 1 96.88 170 HIS A N 1
ATOM 1279 C CA . HIS A 1 170 ? 2.236 -13.961 -3.357 1 96.88 170 HIS A CA 1
ATOM 1280 C C . HIS A 1 170 ? 2.084 -15.461 -3.139 1 96.88 170 HIS A C 1
ATOM 1282 O O . HIS A 1 170 ? 2.838 -16.25 -3.707 1 96.88 170 HIS A O 1
ATOM 1288 N N . MET A 1 171 ? 1.109 -15.766 -2.371 1 97.19 171 MET A N 1
ATOM 1289 C CA . MET A 1 171 ? 0.875 -17.172 -2.027 1 97.19 171 MET A CA 1
ATOM 1290 C C . MET A 1 171 ? 0.448 -17.969 -3.254 1 97.19 171 MET A C 1
ATOM 1292 O O . MET A 1 171 ? 0.91 -19.094 -3.461 1 97.19 171 MET A O 1
ATOM 1296 N N . VAL A 1 172 ? -0.347 -17.344 -4.035 1 98.19 172 VAL A N 1
ATOM 1297 C CA . VAL A 1 172 ? -0.839 -18 -5.242 1 98.19 172 VAL A CA 1
ATOM 1298 C C . VAL A 1 172 ? 0.319 -18.25 -6.207 1 98.19 172 VAL A C 1
ATOM 1300 O O . VAL A 1 172 ? 0.443 -19.328 -6.773 1 98.19 172 VAL A O 1
ATOM 1303 N N . VAL A 1 173 ? 1.103 -17.25 -6.371 1 97.75 173 VAL A N 1
ATOM 1304 C CA . VAL A 1 173 ? 2.244 -17.391 -7.266 1 97.75 173 VAL A CA 1
ATOM 1305 C C . VAL A 1 173 ? 3.186 -18.469 -6.742 1 97.75 173 VAL A C 1
ATOM 1307 O O . VAL A 1 173 ? 3.686 -19.297 -7.512 1 97.75 173 VAL A O 1
ATOM 1310 N N . SER A 1 174 ? 3.432 -18.5 -5.461 1 96.75 174 SER A N 1
ATOM 1311 C CA . SER A 1 174 ? 4.262 -19.516 -4.844 1 96.75 174 SER A CA 1
ATOM 1312 C C . SER A 1 174 ? 3.709 -20.922 -5.113 1 96.75 174 SER A C 1
ATOM 1314 O O . SER A 1 174 ? 4.449 -21.812 -5.512 1 96.75 174 SER A O 1
ATOM 1316 N N . MET A 1 175 ? 2.477 -21.047 -4.926 1 96.25 175 MET A N 1
ATOM 1317 C CA . MET A 1 175 ? 1.786 -22.312 -5.164 1 96.25 175 MET A CA 1
ATOM 1318 C C . MET A 1 175 ? 1.913 -22.734 -6.625 1 96.25 175 MET A C 1
ATOM 1320 O O . MET A 1 175 ? 2.238 -23.891 -6.914 1 96.25 175 MET A O 1
ATOM 1324 N N . LEU A 1 176 ? 1.702 -21.797 -7.562 1 97.5 176 LEU A N 1
ATOM 1325 C CA . LEU A 1 176 ? 1.814 -22.062 -8.992 1 97.5 176 LEU A CA 1
ATOM 1326 C C . LEU A 1 176 ? 3.24 -22.469 -9.359 1 97.5 176 LEU A C 1
ATOM 1328 O O . LEU A 1 176 ? 3.447 -23.375 -10.172 1 97.5 176 LEU A O 1
ATOM 1332 N N . ALA A 1 177 ? 4.121 -21.75 -8.781 1 95.5 177 ALA A N 1
ATOM 1333 C CA . ALA A 1 177 ? 5.527 -22.031 -9.047 1 95.5 177 ALA A CA 1
ATOM 1334 C C . ALA A 1 177 ? 5.898 -23.438 -8.602 1 95.5 177 ALA A C 1
ATOM 1336 O O . ALA A 1 177 ? 6.582 -24.172 -9.32 1 95.5 177 ALA A O 1
ATOM 1337 N N . PHE A 1 178 ? 5.445 -23.812 -7.496 1 94.69 178 PHE A N 1
ATOM 1338 C CA . PHE A 1 178 ? 5.703 -25.156 -6.98 1 94.69 178 PHE A CA 1
ATOM 1339 C C . PHE A 1 178 ? 5.082 -26.203 -7.883 1 94.69 178 PHE A C 1
ATOM 1341 O O . PHE A 1 178 ? 5.742 -27.172 -8.258 1 94.69 178 PHE A O 1
ATOM 1348 N N . MET A 1 179 ? 3.916 -26 -8.195 1 95.25 179 MET A N 1
ATOM 1349 C CA . MET A 1 179 ? 3.215 -26.922 -9.094 1 95.25 179 MET A CA 1
ATOM 1350 C C . MET A 1 179 ? 3.955 -27.062 -10.422 1 95.25 179 MET A C 1
ATOM 1352 O O . MET A 1 179 ? 4.145 -28.172 -10.914 1 95.25 179 MET A O 1
ATOM 1356 N N . HIS A 1 180 ? 4.297 -25.969 -10.984 1 94.44 180 HIS A N 1
ATOM 1357 C CA . HIS A 1 180 ? 5.023 -25.938 -12.25 1 94.44 180 HIS A CA 1
ATOM 1358 C C . HIS A 1 180 ? 6.344 -26.688 -12.141 1 94.44 180 HIS A C 1
ATOM 1360 O O . HIS A 1 180 ? 6.711 -27.453 -13.047 1 94.44 180 HIS A O 1
ATOM 1366 N N . TRP A 1 181 ? 6.996 -26.531 -11.047 1 91.88 181 TRP A N 1
ATOM 1367 C CA . TRP A 1 181 ? 8.266 -27.203 -10.805 1 91.88 181 TRP A CA 1
ATOM 1368 C C . TRP A 1 181 ? 8.07 -28.719 -10.734 1 91.88 181 TRP A C 1
ATOM 1370 O O . TRP A 1 181 ? 8.867 -29.484 -11.289 1 91.88 181 TRP A O 1
ATOM 1380 N N . LEU A 1 182 ? 7.094 -29.141 -10.102 1 90.56 182 LEU A N 1
ATOM 1381 C CA . LEU A 1 182 ? 6.793 -30.562 -9.984 1 90.56 182 LEU A CA 1
ATOM 1382 C C . LEU A 1 182 ? 6.512 -31.172 -11.352 1 90.56 182 LEU A C 1
ATOM 1384 O O . LEU A 1 182 ? 6.848 -32.344 -11.602 1 90.56 182 LEU A O 1
ATOM 1388 N N . GLU A 1 183 ? 5.973 -30.406 -12.172 1 91.88 183 GLU A N 1
ATOM 1389 C CA . GLU A 1 183 ? 5.566 -30.891 -13.484 1 91.88 183 GLU A CA 1
ATOM 1390 C C . GLU A 1 183 ? 6.727 -30.844 -14.477 1 91.88 183 GLU A C 1
ATOM 1392 O O . GLU A 1 183 ? 6.906 -31.766 -15.273 1 91.88 183 GLU A O 1
ATOM 1397 N N . THR A 1 184 ? 7.516 -29.797 -14.477 1 90.75 184 THR A N 1
ATOM 1398 C CA . THR A 1 184 ? 8.453 -29.562 -15.57 1 90.75 184 THR A CA 1
ATOM 1399 C C . THR A 1 184 ? 9.891 -29.562 -15.062 1 90.75 184 THR A C 1
ATOM 1401 O O . THR A 1 184 ? 10.828 -29.703 -15.844 1 90.75 184 THR A O 1
ATOM 1404 N N . GLY A 1 185 ? 10.133 -29.391 -13.727 1 89.06 185 GLY A N 1
ATOM 1405 C CA . GLY A 1 185 ? 11.461 -29.234 -13.172 1 89.06 185 GLY A CA 1
ATOM 1406 C C . GLY A 1 185 ? 12.07 -27.875 -13.445 1 89.06 185 GLY A C 1
ATOM 1407 O O . GLY A 1 185 ? 13.234 -27.641 -13.117 1 89.06 185 GLY A O 1
ATOM 1408 N N . GLY A 1 186 ? 11.18 -27 -14.008 1 89.19 186 GLY A N 1
ATOM 1409 C CA . GLY A 1 186 ? 11.68 -25.688 -14.383 1 89.19 186 GLY A CA 1
ATOM 1410 C C . GLY A 1 186 ? 11.031 -24.562 -13.602 1 89.19 186 GLY A C 1
ATOM 1411 O O . GLY A 1 186 ? 10.211 -24.797 -12.719 1 89.19 186 GLY A O 1
ATOM 1412 N N . LEU A 1 187 ? 11.461 -23.391 -13.883 1 89.56 187 LEU A N 1
ATOM 1413 C CA . LEU A 1 187 ? 10.961 -22.188 -13.219 1 89.56 187 LEU A CA 1
ATOM 1414 C C . LEU A 1 187 ? 9.727 -21.656 -13.93 1 89.56 187 LEU A C 1
ATOM 1416 O O . LEU A 1 187 ? 9.688 -21.609 -15.164 1 89.56 187 LEU A O 1
ATOM 1420 N N . LEU A 1 188 ? 8.789 -21.281 -13.141 1 93.81 188 LEU A N 1
ATOM 1421 C CA . LEU A 1 188 ? 7.594 -20.656 -13.688 1 93.81 188 LEU A CA 1
ATOM 1422 C C . LEU A 1 188 ? 7.883 -19.219 -14.117 1 93.81 188 LEU A C 1
ATOM 1424 O O . LEU A 1 188 ? 8.273 -18.391 -13.289 1 93.81 188 LEU A O 1
ATOM 1428 N N . MET A 1 189 ? 7.598 -18.938 -15.375 1 93.38 189 MET A N 1
ATOM 1429 C CA . MET A 1 189 ? 7.836 -17.578 -15.883 1 93.38 189 MET A CA 1
ATOM 1430 C C . MET A 1 189 ? 6.652 -16.672 -15.578 1 93.38 189 MET A C 1
ATOM 1432 O O . MET A 1 189 ? 5.527 -17.141 -15.406 1 93.38 189 MET A O 1
ATOM 1436 N N . HIS A 1 190 ? 6.938 -15.406 -15.523 1 94.06 190 HIS A N 1
ATOM 1437 C CA . HIS A 1 190 ? 5.918 -14.406 -15.219 1 94.06 190 HIS A CA 1
ATOM 1438 C C . HIS A 1 190 ? 4.75 -14.5 -16.203 1 94.06 190 HIS A C 1
ATOM 1440 O O . HIS A 1 190 ? 3.59 -14.516 -15.789 1 94.06 190 HIS A O 1
ATOM 1446 N N . ALA A 1 191 ? 5.031 -14.531 -17.484 1 92.31 191 ALA A N 1
ATOM 1447 C CA . ALA A 1 191 ? 4 -14.594 -18.516 1 92.31 191 ALA A CA 1
ATOM 1448 C C . ALA A 1 191 ? 3.137 -15.836 -18.359 1 92.31 191 ALA A C 1
ATOM 1450 O O . ALA A 1 191 ? 1.923 -15.789 -18.562 1 92.31 191 ALA A O 1
ATOM 1451 N N . GLU A 1 192 ? 3.785 -16.906 -18.016 1 94.19 192 GLU A N 1
ATOM 1452 C CA . GLU A 1 192 ? 3.059 -18.156 -17.812 1 94.19 192 GLU A CA 1
ATOM 1453 C C . GLU A 1 192 ? 2.133 -18.078 -16.594 1 94.19 192 GLU A C 1
ATOM 1455 O O . GLU A 1 192 ? 0.994 -18.547 -16.641 1 94.19 192 GLU A O 1
ATOM 1460 N N . ALA A 1 193 ? 2.678 -17.516 -15.531 1 95.69 193 ALA A N 1
ATOM 1461 C CA . ALA A 1 193 ? 1.856 -17.312 -14.344 1 95.69 193 ALA A CA 1
ATOM 1462 C C . ALA A 1 193 ? 0.635 -16.453 -14.656 1 95.69 193 ALA A C 1
ATOM 1464 O O . ALA A 1 193 ? -0.479 -16.766 -14.227 1 95.69 193 ALA A O 1
ATOM 1465 N N . GLN A 1 194 ? 0.871 -15.414 -15.422 1 95.19 194 GLN A N 1
ATOM 1466 C CA . GLN A 1 194 ? -0.212 -14.523 -15.828 1 95.19 194 GLN A CA 1
ATOM 1467 C C . GLN A 1 194 ? -1.271 -15.273 -16.625 1 95.19 194 GLN A C 1
ATOM 1469 O O . GLN A 1 194 ? -2.471 -15.07 -16.438 1 95.19 194 GLN A O 1
ATOM 1474 N N . GLU A 1 195 ? -0.837 -16.031 -17.5 1 94.44 195 GLU A N 1
ATOM 1475 C CA . GLU A 1 195 ? -1.749 -16.812 -18.344 1 94.44 195 GLU A CA 1
ATOM 1476 C C . GLU A 1 195 ? -2.564 -17.797 -17.5 1 94.44 195 GLU A C 1
ATOM 1478 O O . GLU A 1 195 ? -3.773 -17.922 -17.688 1 94.44 195 GLU A O 1
ATOM 1483 N N . LYS A 1 196 ? -1.919 -18.438 -16.562 1 95.81 196 LYS A N 1
ATOM 1484 C CA . LYS A 1 196 ? -2.584 -19.422 -15.703 1 95.81 196 LYS A CA 1
ATOM 1485 C C . LYS A 1 196 ? -3.658 -18.766 -14.844 1 95.81 196 LYS A C 1
ATOM 1487 O O . LYS A 1 196 ? -4.66 -19.391 -14.5 1 95.81 196 LYS A O 1
ATOM 1492 N N . LEU A 1 197 ? -3.461 -17.516 -14.547 1 96.44 197 LEU A N 1
ATOM 1493 C CA . LEU A 1 197 ? -4.395 -16.797 -13.68 1 96.44 197 LEU A CA 1
ATOM 1494 C C . LEU A 1 197 ? -5.371 -15.969 -14.508 1 96.44 197 LEU A C 1
ATOM 1496 O O . LEU A 1 197 ? -6.254 -15.312 -13.945 1 96.44 197 LEU A O 1
ATOM 1500 N N . GLY A 1 198 ? -5.176 -15.922 -15.797 1 92.94 198 GLY A N 1
ATOM 1501 C CA . GLY A 1 198 ? -6.051 -15.156 -16.672 1 92.94 198 GLY A CA 1
ATOM 1502 C C . GLY A 1 198 ? -5.852 -13.656 -16.547 1 92.94 198 GLY A C 1
ATOM 1503 O O . GLY A 1 198 ? -6.785 -12.875 -16.766 1 92.94 198 GLY A O 1
ATOM 1504 N N . LEU A 1 199 ? -4.715 -13.258 -16.141 1 91.44 199 LEU A N 1
ATOM 1505 C CA . LEU A 1 199 ? -4.426 -11.844 -15.938 1 91.44 199 LEU A CA 1
ATOM 1506 C C . LEU A 1 199 ? -3.705 -11.25 -17.141 1 91.44 199 LEU A C 1
ATOM 1508 O O . LEU A 1 199 ? -2.771 -10.461 -16.984 1 91.44 199 LEU A O 1
ATOM 1512 N N . CYS A 1 200 ? -3.99 -11.539 -18.312 1 76.25 200 CYS A N 1
ATOM 1513 C CA . CYS A 1 200 ? -3.27 -11.156 -19.516 1 76.25 200 CYS A CA 1
ATOM 1514 C C . CYS A 1 200 ? -3.836 -9.875 -20.109 1 76.25 200 CYS A C 1
ATOM 1516 O O . CYS A 1 200 ? -3.225 -9.266 -21 1 76.25 200 CYS A O 1
ATOM 1518 N N . SER A 1 201 ? -4.91 -9.516 -19.609 1 66 201 SER A N 1
ATOM 1519 C CA . SER A 1 201 ? -5.539 -8.406 -20.312 1 66 201 SER A CA 1
ATOM 1520 C C . SER A 1 201 ? -5.859 -7.258 -19.359 1 66 201 SER A C 1
ATOM 1522 O O . SER A 1 201 ? -6.246 -7.488 -18.219 1 66 201 SER A O 1
ATOM 1524 N N . GLY A 1 202 ? -5.293 -6.016 -19.812 1 66.69 202 GLY A N 1
ATOM 1525 C CA . GLY A 1 202 ? -5.91 -4.848 -19.219 1 66.69 202 GLY A CA 1
ATOM 1526 C C . GLY A 1 202 ? -5.059 -4.219 -18.125 1 66.69 202 GLY A C 1
ATOM 1527 O O . GLY A 1 202 ? -3.834 -4.383 -18.125 1 66.69 202 GLY A O 1
ATOM 1528 N N . GLU A 1 203 ? -5.723 -3.541 -17.281 1 73.88 203 GLU A N 1
ATOM 1529 C CA . GLU A 1 203 ? -5.121 -2.773 -16.203 1 73.88 203 GLU A CA 1
ATOM 1530 C C . GLU A 1 203 ? -4.859 -3.654 -14.977 1 73.88 203 GLU A C 1
ATOM 1532 O O . GLU A 1 203 ? -4.078 -3.287 -14.094 1 73.88 203 GLU A O 1
ATOM 1537 N N . PHE A 1 204 ? -5.414 -4.922 -15.086 1 86.12 204 PHE A N 1
ATOM 1538 C CA . PHE A 1 204 ? -5.258 -5.828 -13.953 1 86.12 204 PHE A CA 1
ATOM 1539 C C . PHE A 1 204 ? -4.336 -6.984 -14.312 1 86.12 204 PHE A C 1
ATOM 1541 O O . PHE A 1 204 ? -4.801 -8.062 -14.688 1 86.12 204 PHE A O 1
ATOM 1548 N N . GLY A 1 205 ? -3.08 -6.77 -14.281 1 90.69 205 GLY A N 1
ATOM 1549 C CA . GLY A 1 205 ? -2.08 -7.789 -14.547 1 90.69 205 GLY A CA 1
ATOM 1550 C C . GLY A 1 205 ? -1.352 -8.25 -13.305 1 90.69 205 GLY A C 1
ATOM 1551 O O . GLY A 1 205 ? -1.635 -7.777 -12.195 1 90.69 205 GLY A O 1
ATOM 1552 N N . LEU A 1 206 ? -0.513 -9.219 -13.5 1 94.69 206 LEU A N 1
ATOM 1553 C CA . LEU A 1 206 ? 0.32 -9.703 -12.406 1 94.69 206 LEU A CA 1
ATOM 1554 C C . LEU A 1 206 ? 1.535 -8.797 -12.211 1 94.69 206 LEU A C 1
ATOM 1556 O O . LEU A 1 206 ? 2.41 -8.734 -13.078 1 94.69 206 LEU A O 1
ATOM 1560 N N . ASP A 1 207 ? 1.563 -8.141 -11.125 1 93.12 207 ASP A N 1
ATOM 1561 C CA . ASP A 1 207 ? 2.672 -7.25 -10.797 1 93.12 207 ASP A CA 1
ATOM 1562 C C . ASP A 1 207 ? 3.99 -8.016 -10.727 1 93.12 207 ASP A C 1
ATOM 1564 O O . ASP A 1 207 ? 4.051 -9.109 -10.156 1 93.12 207 ASP A O 1
ATOM 1568 N N . VAL A 1 208 ? 5.078 -7.484 -11.297 1 92.81 208 VAL A N 1
ATOM 1569 C CA . VAL A 1 208 ? 6.363 -8.172 -11.359 1 92.81 208 VAL A CA 1
ATOM 1570 C C . VAL A 1 208 ? 6.918 -8.359 -9.953 1 92.81 208 VAL A C 1
ATOM 1572 O O . VAL A 1 208 ? 7.461 -9.422 -9.633 1 92.81 208 VAL A O 1
ATOM 1575 N N . GLU A 1 209 ? 6.824 -7.383 -9.125 1 92.81 209 GLU A N 1
ATOM 1576 C CA . GLU A 1 209 ? 7.312 -7.488 -7.758 1 92.81 209 GLU A CA 1
ATOM 1577 C C . GLU A 1 209 ? 6.562 -8.57 -6.988 1 92.81 209 GLU A C 1
ATOM 1579 O O . GLU A 1 209 ? 7.168 -9.336 -6.234 1 92.81 209 GLU A O 1
ATOM 1584 N N . ASP A 1 210 ? 5.293 -8.641 -7.246 1 94.94 210 ASP A N 1
ATOM 1585 C CA . ASP A 1 210 ? 4.5 -9.68 -6.594 1 94.94 210 ASP A CA 1
ATOM 1586 C C . ASP A 1 210 ? 4.922 -11.07 -7.062 1 94.94 210 ASP A C 1
ATOM 1588 O O . ASP A 1 210 ? 5.043 -11.992 -6.254 1 94.94 210 ASP A O 1
ATOM 1592 N N . TYR A 1 211 ? 5.066 -11.164 -8.383 1 95.69 211 TYR A N 1
ATOM 1593 C CA . TYR A 1 211 ? 5.52 -12.414 -8.977 1 95.69 211 TYR A CA 1
ATOM 1594 C C . TYR A 1 211 ? 6.84 -12.867 -8.359 1 95.69 211 TYR A C 1
ATOM 1596 O O . TYR A 1 211 ? 6.965 -14 -7.902 1 95.69 211 TYR A O 1
ATOM 1604 N N . LEU A 1 212 ? 7.781 -12.016 -8.266 1 93.44 212 LEU A N 1
ATOM 1605 C CA . LEU A 1 212 ? 9.109 -12.336 -7.754 1 93.44 212 LEU A CA 1
ATOM 1606 C C . LEU A 1 212 ? 9.055 -12.672 -6.266 1 93.44 212 LEU A C 1
ATOM 1608 O O . LEU A 1 212 ? 9.719 -13.602 -5.809 1 93.44 212 LEU A O 1
ATOM 1612 N N . THR A 1 213 ? 8.328 -11.953 -5.543 1 94.56 213 THR A N 1
ATOM 1613 C CA . THR A 1 213 ? 8.164 -12.234 -4.121 1 94.56 213 THR A CA 1
ATOM 1614 C C . THR A 1 213 ? 7.539 -13.617 -3.914 1 94.56 213 THR A C 1
ATOM 1616 O O . THR A 1 213 ? 7.973 -14.375 -3.041 1 94.56 213 THR A O 1
ATOM 1619 N N . GLY A 1 214 ? 6.547 -13.883 -4.727 1 95.88 214 GLY A N 1
ATOM 1620 C CA . GLY A 1 214 ? 5.945 -15.203 -4.668 1 95.88 214 GLY A CA 1
ATOM 1621 C C . GLY A 1 214 ? 6.938 -16.328 -4.941 1 95.88 214 GLY A C 1
ATOM 1622 O O . GLY A 1 214 ? 6.918 -17.359 -4.266 1 95.88 214 GLY A O 1
ATOM 1623 N N . LEU A 1 215 ? 7.766 -16.109 -5.926 1 93.25 215 LEU A N 1
ATOM 1624 C CA . LEU A 1 215 ? 8.797 -17.094 -6.234 1 93.25 215 LEU A CA 1
ATOM 1625 C C . LEU A 1 215 ? 9.711 -17.328 -5.031 1 93.25 215 LEU A C 1
ATOM 1627 O O . LEU A 1 215 ? 10.125 -18.453 -4.762 1 93.25 215 LEU A O 1
ATOM 1631 N N . CYS A 1 216 ? 9.969 -16.297 -4.32 1 90.56 216 CYS A N 1
ATOM 1632 C CA . CYS A 1 216 ? 10.852 -16.375 -3.164 1 90.56 216 CYS A CA 1
ATOM 1633 C C . CYS A 1 216 ? 10.188 -17.141 -2.025 1 90.56 216 CYS A C 1
ATOM 1635 O O . CYS A 1 216 ? 10.859 -17.828 -1.246 1 90.56 216 CYS A O 1
ATOM 1637 N N . PHE A 1 217 ? 8.969 -17.078 -1.922 1 87.44 217 PHE A N 1
ATOM 1638 C CA . PHE A 1 217 ? 8.234 -17.797 -0.893 1 87.44 217 PHE A CA 1
ATOM 1639 C C . PHE A 1 217 ? 8.305 -19.312 -1.134 1 87.44 217 PHE A C 1
ATOM 1641 O O . PHE A 1 217 ? 8.352 -20.094 -0.184 1 87.44 217 PHE A O 1
ATOM 1648 N N . MET A 1 218 ? 8.289 -19.672 -2.35 1 80.94 218 MET A N 1
ATOM 1649 C CA . MET A 1 218 ? 8.375 -21.094 -2.693 1 80.94 218 MET A CA 1
ATOM 1650 C C . MET A 1 218 ? 9.68 -21.703 -2.197 1 80.94 218 MET A C 1
ATOM 1652 O O . MET A 1 218 ? 9.688 -22.781 -1.623 1 80.94 218 MET A O 1
ATOM 1656 N N . SER A 1 219 ? 10.719 -21.047 -2.377 1 74.75 219 SER A N 1
ATOM 1657 C CA . SER A 1 219 ? 12.047 -21.547 -1.995 1 74.75 219 SER A CA 1
ATOM 1658 C C . SER A 1 219 ? 12.148 -21.719 -0.484 1 74.75 219 SER A C 1
ATOM 1660 O O . SER A 1 219 ? 12.758 -22.672 -0.006 1 74.75 219 SER A O 1
ATOM 1662 N N . ASN A 1 220 ? 11.461 -20.922 0.201 1 68.44 220 ASN A N 1
ATOM 1663 C CA . ASN A 1 220 ? 11.484 -20.984 1.658 1 68.44 220 ASN A CA 1
ATOM 1664 C C . ASN A 1 220 ? 10.633 -22.141 2.186 1 68.44 220 ASN A C 1
ATOM 1666 O O . ASN A 1 220 ? 10.984 -22.766 3.184 1 68.44 220 ASN A O 1
ATOM 1670 N N . GLU A 1 221 ? 9.641 -22.344 1.564 1 62.97 221 GLU A N 1
ATOM 1671 C CA . GLU A 1 221 ? 8.742 -23.422 1.979 1 62.97 221 GLU A CA 1
ATOM 1672 C C . GLU A 1 221 ? 9.367 -24.797 1.726 1 62.97 221 GLU A C 1
ATOM 1674 O O . GLU A 1 221 ? 9.219 -25.719 2.535 1 62.97 221 GLU A O 1
ATOM 1679 N N . PHE A 1 222 ? 10.086 -24.938 0.748 1 59.38 222 PHE A N 1
ATOM 1680 C CA . PHE A 1 222 ? 10.719 -26.219 0.422 1 59.38 222 PHE A CA 1
ATOM 1681 C C . PHE A 1 222 ? 11.945 -26.453 1.304 1 59.38 222 PHE A C 1
ATOM 1683 O O . PHE A 1 222 ? 12.227 -27.594 1.687 1 59.38 222 PHE A O 1
ATOM 1690 N N . ASP A 1 223 ? 12.594 -25.438 1.523 1 57.75 223 ASP A N 1
ATOM 1691 C CA . ASP A 1 223 ? 13.703 -25.609 2.447 1 57.75 223 ASP A CA 1
ATOM 1692 C C . ASP A 1 223 ? 13.219 -26.078 3.816 1 57.75 223 ASP A C 1
ATOM 1694 O O . ASP A 1 223 ? 13.859 -26.922 4.453 1 57.75 223 ASP A O 1
ATOM 1698 N N . ALA A 1 224 ? 12.148 -25.578 4.137 1 55.44 224 ALA A N 1
ATOM 1699 C CA . ALA A 1 224 ? 11.602 -25.953 5.441 1 55.44 224 ALA A CA 1
ATOM 1700 C C . ALA A 1 224 ? 11.117 -27.406 5.434 1 55.44 224 ALA A C 1
ATOM 1702 O O . ALA A 1 224 ? 11.305 -28.125 6.406 1 55.44 224 ALA A O 1
ATOM 1703 N N . GLU A 1 225 ? 10.531 -27.891 4.418 1 57.41 225 GLU A N 1
ATOM 1704 C CA . GLU A 1 225 ? 9.992 -29.234 4.332 1 57.41 225 GLU A CA 1
ATOM 1705 C C . GLU A 1 225 ? 11.109 -30.266 4.117 1 57.41 225 GLU A C 1
ATOM 1707 O O . GLU A 1 225 ? 11.031 -31.391 4.617 1 57.41 225 GLU A O 1
ATOM 1712 N N . SER A 1 226 ? 12.062 -29.875 3.371 1 51.94 226 SER A N 1
ATOM 1713 C CA . SER A 1 226 ? 13.203 -30.781 3.197 1 51.94 226 SER A CA 1
ATOM 1714 C C . SER A 1 226 ? 13.984 -30.938 4.496 1 51.94 226 SER A C 1
ATOM 1716 O O . SER A 1 226 ? 14.727 -31.906 4.66 1 51.94 226 SER A O 1
ATOM 1718 N N . ALA A 1 227 ? 13.875 -29.969 5.355 1 49.5 227 ALA A N 1
ATOM 1719 C CA . ALA A 1 227 ? 14.555 -30.016 6.648 1 49.5 227 ALA A CA 1
ATOM 1720 C C . ALA A 1 227 ? 13.766 -30.875 7.645 1 49.5 227 ALA A C 1
ATOM 1722 O O . ALA A 1 227 ? 14.281 -31.234 8.703 1 49.5 227 ALA A O 1
ATOM 1723 N N . GLN A 1 228 ? 12.625 -31.172 7.418 1 44.78 228 GLN A N 1
ATOM 1724 C CA . GLN A 1 228 ? 11.891 -32.094 8.297 1 44.78 228 GLN A CA 1
ATOM 1725 C C . GLN A 1 228 ? 12.008 -33.531 7.824 1 44.78 228 GLN A C 1
ATOM 1727 O O . GLN A 1 228 ? 12.102 -34.438 8.641 1 44.78 228 GLN A O 1
ATOM 1732 N N . MET B 1 1 ? -31.594 86.375 52.844 1 25 1 MET B N 1
ATOM 1733 C CA . MET B 1 1 ? -31.781 85.375 53.875 1 25 1 MET B CA 1
ATOM 1734 C C . MET B 1 1 ? -31.812 83.938 53.281 1 25 1 MET B C 1
ATOM 1736 O O . MET B 1 1 ? -32.875 83.438 52.938 1 25 1 MET B O 1
ATOM 1740 N N . ARG B 1 2 ? -30.969 83.562 52.281 1 29.66 2 ARG B N 1
ATOM 1741 C CA . ARG B 1 2 ? -30.984 82.625 51.219 1 29.66 2 ARG B CA 1
ATOM 1742 C C . ARG B 1 2 ? -30.641 81.188 51.719 1 29.66 2 ARG B C 1
ATOM 1744 O O . ARG B 1 2 ? -29.469 80.875 51.938 1 29.66 2 ARG B O 1
ATOM 1751 N N . PRO B 1 3 ? -31.375 80.5 52.719 1 27.94 3 PRO B N 1
ATOM 1752 C CA . PRO B 1 3 ? -30.922 79.5 53.688 1 27.94 3 PRO B CA 1
ATOM 1753 C C . PRO B 1 3 ? -30.484 78.188 53 1 27.94 3 PRO B C 1
ATOM 1755 O O . PRO B 1 3 ? -29.375 77.688 53.25 1 27.94 3 PRO B O 1
ATOM 1758 N N . ALA B 1 4 ? -31.359 77 52.812 1 27.61 4 ALA B N 1
ATOM 1759 C CA . ALA B 1 4 ? -31.469 75.75 53.562 1 27.61 4 ALA B CA 1
ATOM 1760 C C . ALA B 1 4 ? -31.016 74.562 52.719 1 27.61 4 ALA B C 1
ATOM 1762 O O . ALA B 1 4 ? -31.844 73.75 52.25 1 27.61 4 ALA B O 1
ATOM 1763 N N . ALA B 1 5 ? -30.234 74.688 51.625 1 30.98 5 ALA B N 1
ATOM 1764 C CA . ALA B 1 5 ? -30.266 73.562 50.719 1 30.98 5 ALA B CA 1
ATOM 1765 C C . ALA B 1 5 ? -29.656 72.312 51.344 1 30.98 5 ALA B C 1
ATOM 1767 O O . ALA B 1 5 ? -28.516 72.312 51.844 1 30.98 5 ALA B O 1
ATOM 1768 N N . ALA B 1 6 ? -30.5 71.25 51.781 1 29.67 6 ALA B N 1
ATOM 1769 C CA . ALA B 1 6 ? -30.547 70 52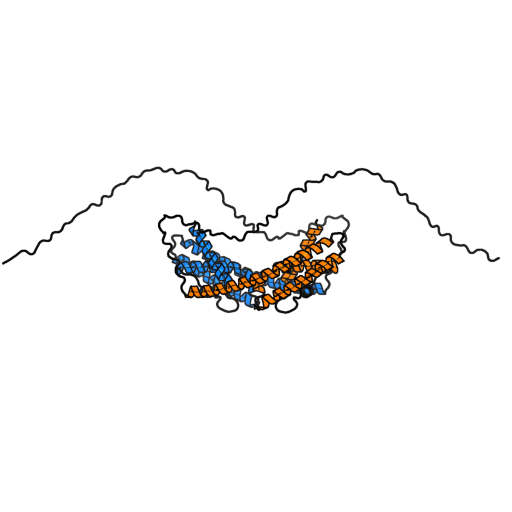.562 1 29.67 6 ALA B CA 1
ATOM 1770 C C . ALA B 1 6 ? -29.703 68.938 51.906 1 29.67 6 ALA B C 1
ATOM 1772 O O . ALA B 1 6 ? -30.062 68.375 50.844 1 29.67 6 ALA B O 1
ATOM 1773 N N . ALA B 1 7 ? -28.328 69 51.906 1 31.36 7 ALA B N 1
ATOM 1774 C CA . ALA B 1 7 ? -27.281 68.188 51.281 1 31.36 7 ALA B CA 1
ATOM 1775 C C . ALA B 1 7 ? -27.281 66.75 51.875 1 31.36 7 ALA B C 1
ATOM 1777 O O . ALA B 1 7 ? -27.234 66.562 53.094 1 31.36 7 ALA B O 1
ATOM 1778 N N . ALA B 1 8 ? -27.906 65.75 51.094 1 28.06 8 ALA B N 1
ATOM 1779 C CA . ALA B 1 8 ? -28.219 64.312 51.219 1 28.06 8 ALA B CA 1
ATOM 1780 C C . ALA B 1 8 ? -26.953 63.5 51.5 1 28.06 8 ALA B C 1
ATOM 1782 O O . ALA B 1 8 ? -25.953 63.625 50.812 1 28.06 8 ALA B O 1
ATOM 1783 N N . THR B 1 9 ? -26.812 62.906 52.75 1 25.52 9 THR B N 1
ATOM 1784 C CA . THR B 1 9 ? -25.906 62.312 53.719 1 25.52 9 THR B CA 1
ATOM 1785 C C . THR B 1 9 ? -25.547 60.875 53.312 1 25.52 9 THR B C 1
ATOM 1787 O O . THR B 1 9 ? -24.906 60.156 54.094 1 25.52 9 THR B O 1
ATOM 1790 N N . ALA B 1 10 ? -25.688 60.375 52 1 28.14 10 ALA B N 1
ATOM 1791 C CA . ALA B 1 10 ? -25.75 58.906 51.906 1 28.14 10 ALA B CA 1
ATOM 1792 C C . ALA B 1 10 ? -24.469 58.281 52.438 1 28.14 10 ALA B C 1
ATOM 1794 O O . ALA B 1 10 ? -23.359 58.719 52.094 1 28.14 10 ALA B O 1
ATOM 1795 N N . THR B 1 11 ? -24.625 57.406 53.5 1 24.66 11 THR B N 1
ATOM 1796 C CA . THR B 1 11 ? -23.938 56.656 54.562 1 24.66 11 THR B CA 1
ATOM 1797 C C . THR B 1 11 ? -23.094 55.531 53.969 1 24.66 11 THR B C 1
ATOM 1799 O O . THR B 1 11 ? -23.625 54.625 53.344 1 24.66 11 THR B O 1
ATOM 1802 N N . THR B 1 12 ? -21.75 55.75 53.562 1 28.69 12 THR B N 1
ATOM 1803 C CA . THR B 1 12 ? -20.656 54.938 53.031 1 28.69 12 THR B CA 1
ATOM 1804 C C . THR B 1 12 ? -20.297 53.812 54 1 28.69 12 THR B C 1
ATOM 1806 O O . THR B 1 12 ? -19.656 54.031 55.031 1 28.69 12 THR B O 1
ATOM 1809 N N . ALA B 1 13 ? -21.312 52.906 54.406 1 22.81 13 ALA B N 1
ATOM 1810 C CA . ALA B 1 13 ? -21.016 51.938 55.469 1 22.81 13 ALA B CA 1
ATOM 1811 C C . ALA B 1 13 ? -19.844 51.062 55.094 1 22.81 13 ALA B C 1
ATOM 1813 O O . ALA B 1 13 ? -19.844 50.469 54 1 22.81 13 ALA B O 1
ATOM 1814 N N . ALA B 1 14 ? -18.641 51.156 55.781 1 27.42 14 ALA B N 1
ATOM 1815 C CA . ALA B 1 14 ? -17.234 50.719 55.812 1 27.42 14 ALA B CA 1
ATOM 1816 C C . ALA B 1 14 ? -17.125 49.281 56.25 1 27.42 14 ALA B C 1
ATOM 1818 O O . ALA B 1 14 ? -16.766 49 57.406 1 27.42 14 ALA B O 1
ATOM 1819 N N . LEU B 1 15 ? -18.141 48.344 55.906 1 25.94 15 LEU B N 1
ATOM 1820 C CA . LEU B 1 15 ? -18.031 47.188 56.75 1 25.94 15 LEU B CA 1
ATOM 1821 C C . LEU B 1 15 ? -16.672 46.5 56.594 1 25.94 15 LEU B C 1
ATOM 1823 O O . LEU B 1 15 ? -16.266 46.219 55.469 1 25.94 15 LEU B O 1
ATOM 1827 N N . ARG B 1 16 ? -15.758 46.469 57.594 1 27.83 16 ARG B N 1
ATOM 1828 C CA . ARG B 1 16 ? -14.398 46.125 58 1 27.83 16 ARG B CA 1
ATOM 1829 C C . ARG B 1 16 ? -14.25 44.594 58.094 1 27.83 16 ARG B C 1
ATOM 1831 O O . ARG B 1 16 ? -14.203 44.062 59.188 1 27.83 16 ARG B O 1
ATOM 1838 N N . LEU B 1 17 ? -14.992 43.781 57.281 1 27.05 17 LEU B N 1
ATOM 1839 C CA . LEU B 1 17 ? -14.969 42.438 57.812 1 27.05 17 LEU B CA 1
ATOM 1840 C C . LEU B 1 17 ? -13.531 41.906 57.938 1 27.05 17 LEU B C 1
ATOM 1842 O O . LEU B 1 17 ? -12.758 42 57 1 27.05 17 LEU B O 1
ATOM 1846 N N . ARG B 1 18 ? -13.133 41.531 59.156 1 25.22 18 ARG B N 1
ATOM 1847 C CA . ARG B 1 18 ? -11.992 41.062 59.938 1 25.22 18 ARG B CA 1
ATOM 1848 C C . ARG B 1 18 ? -11.398 39.781 59.344 1 25.22 18 ARG B C 1
ATOM 1850 O O . ARG B 1 18 ? -12.133 38.875 58.969 1 25.22 18 ARG B O 1
ATOM 1857 N N . ALA B 1 19 ? -10.008 39.75 59.094 1 28.25 19 ALA B N 1
ATOM 1858 C CA . ALA B 1 19 ? -8.914 39 58.469 1 28.25 19 ALA B CA 1
ATOM 1859 C C . ALA B 1 19 ? -8.578 37.75 59.312 1 28.25 19 ALA B C 1
ATOM 1861 O O . ALA B 1 19 ? -7.547 37.719 60 1 28.25 19 ALA B O 1
ATOM 1862 N N . ALA B 1 20 ? -9.586 37.031 59.812 1 27.09 20 ALA B N 1
ATOM 1863 C CA . ALA B 1 20 ? -9.109 36.125 60.844 1 27.09 20 ALA B CA 1
ATOM 1864 C C . ALA B 1 20 ? -7.988 35.219 60.344 1 27.09 20 ALA B C 1
ATOM 1866 O O . ALA B 1 20 ? -7.961 34.844 59.156 1 27.09 20 ALA B O 1
ATOM 1867 N N . SER B 1 21 ? -6.965 34.875 61.25 1 31.56 21 SER B N 1
ATOM 1868 C CA . SER B 1 21 ? -5.598 34.375 61.438 1 31.56 21 SER B CA 1
ATOM 1869 C C . SER B 1 21 ? -5.5 32.875 61.188 1 31.56 21 SER B C 1
ATOM 1871 O O . SER B 1 21 ? -4.496 32.25 61.531 1 31.56 21 SER B O 1
ATOM 1873 N N . LEU B 1 22 ? -6.414 32.281 60.469 1 28.12 22 LEU B N 1
ATOM 1874 C CA . LEU B 1 22 ? -6.426 30.844 60.688 1 28.12 22 LEU B CA 1
ATOM 1875 C C . LEU B 1 22 ? -5.043 30.234 60.469 1 28.12 22 LEU B C 1
ATOM 1877 O O . LEU B 1 22 ? -4.312 30.672 59.594 1 28.12 22 LEU B O 1
ATOM 1881 N N . SER B 1 23 ? -4.652 29.203 61.312 1 30.34 23 SER B N 1
ATOM 1882 C CA . SER B 1 23 ? -3.543 28.484 61.906 1 30.34 23 SER B CA 1
ATOM 1883 C C . SER B 1 23 ? -2.779 27.672 60.875 1 30.34 23 SER B C 1
ATOM 1885 O O . SER B 1 23 ? -3.33 27.312 59.812 1 30.34 23 SER B O 1
ATOM 1887 N N . PRO B 1 24 ? -1.452 27.203 61.156 1 30.16 24 PRO B N 1
ATOM 1888 C CA . PRO B 1 24 ? -0.195 26.922 60.469 1 30.16 24 PRO B CA 1
ATOM 1889 C C . PRO B 1 24 ? -0.184 25.547 59.812 1 30.16 24 PRO B C 1
ATOM 1891 O O . PRO B 1 24 ? 0.449 25.344 58.781 1 30.16 24 PRO B O 1
ATOM 1894 N N . SER B 1 25 ? -0.782 24.469 60.406 1 27.86 25 SER B N 1
ATOM 1895 C CA . SER B 1 25 ? 0.058 23.359 60.844 1 27.86 25 SER B CA 1
ATOM 1896 C C . SER B 1 25 ? 0.537 22.531 59.656 1 27.86 25 SER B C 1
ATOM 1898 O O . SER B 1 25 ? 1.729 22.234 59.531 1 27.86 25 SER B O 1
ATOM 1900 N N . LEU B 1 26 ? -0.268 21.438 59.344 1 28.42 26 LEU B N 1
ATOM 1901 C CA . LEU B 1 26 ? 0.182 20.062 59.312 1 28.42 26 LEU B CA 1
ATOM 1902 C C . LEU B 1 26 ? 0.826 19.734 57.969 1 28.42 26 LEU B C 1
ATOM 1904 O O . LEU B 1 26 ? 0.162 19.781 56.906 1 28.42 26 LEU B O 1
ATOM 1908 N N . ALA B 1 27 ? 2.086 19.906 57.781 1 31.02 27 ALA B N 1
ATOM 1909 C CA . ALA B 1 27 ? 2.977 19.656 56.656 1 31.02 27 ALA B CA 1
ATOM 1910 C C . ALA B 1 27 ? 2.941 18.188 56.25 1 31.02 27 ALA B C 1
ATOM 1912 O O . ALA B 1 27 ? 3.43 17.312 56.969 1 31.02 27 ALA B O 1
ATOM 1913 N N . ALA B 1 28 ? 1.822 17.719 55.625 1 30.38 28 ALA B N 1
ATOM 1914 C CA . ALA B 1 28 ? 1.676 16.312 55.281 1 30.38 28 ALA B CA 1
ATOM 1915 C C . ALA B 1 28 ? 2.828 15.844 54.406 1 30.38 28 ALA B C 1
ATOM 1917 O O . ALA B 1 28 ? 3.152 16.484 53.406 1 30.38 28 ALA B O 1
ATOM 1918 N N . SER B 1 29 ? 3.77 15.086 54.938 1 33.16 29 SER B N 1
ATOM 1919 C CA . SER B 1 29 ? 4.98 14.406 54.5 1 33.16 29 SER B CA 1
ATOM 1920 C C . SER B 1 29 ? 4.699 13.484 53.312 1 33.16 29 SER B C 1
ATOM 1922 O O . SER B 1 29 ? 5.441 12.531 53.062 1 33.16 29 SER B O 1
ATOM 1924 N N . LEU B 1 30 ? 3.701 13.836 52.531 1 30.97 30 LEU B N 1
ATOM 1925 C CA . LEU B 1 30 ? 3.465 12.695 51.656 1 30.97 30 LEU B CA 1
ATOM 1926 C C . LEU B 1 30 ? 4.754 12.273 50.969 1 30.97 30 LEU B C 1
ATOM 1928 O O . LEU B 1 30 ? 5.504 13.117 50.469 1 30.97 30 LEU B O 1
ATOM 1932 N N . SER B 1 31 ? 5.199 11.047 51.312 1 33.84 31 SER B N 1
ATOM 1933 C CA . SER B 1 31 ? 6.293 10.148 50.938 1 33.84 31 SER B CA 1
ATOM 1934 C C . SER B 1 31 ? 6.414 9.992 49.438 1 33.84 31 SER B C 1
ATOM 1936 O O . SER B 1 31 ? 5.406 9.922 48.719 1 33.84 31 SER B O 1
ATOM 1938 N N . PRO B 1 32 ? 7.562 10.406 48.875 1 34.97 32 PRO B N 1
ATOM 1939 C CA . PRO B 1 32 ? 7.879 10.367 47.469 1 34.97 32 PRO B CA 1
ATOM 1940 C C . PRO B 1 32 ? 7.75 8.969 46.875 1 34.97 32 PRO B C 1
ATOM 1942 O O . PRO B 1 32 ? 8.414 8.039 47.312 1 34.97 32 PRO B O 1
ATOM 1945 N N . SER B 1 33 ? 6.48 8.422 46.75 1 32.41 33 SER B N 1
ATOM 1946 C CA . SER B 1 33 ? 6.391 7.09 46.156 1 32.41 33 SER B CA 1
ATOM 1947 C C . SER B 1 33 ? 7.383 6.934 45 1 32.41 33 SER B C 1
ATOM 1949 O O . SER B 1 33 ? 7.793 7.918 44.406 1 32.41 33 SER B O 1
ATOM 1951 N N . LEU B 1 34 ? 7.715 5.617 44.781 1 28.89 34 LEU B N 1
ATOM 1952 C CA . LEU B 1 34 ? 8.578 4.699 44.062 1 28.89 34 LEU B CA 1
ATOM 1953 C C . LEU B 1 34 ? 8.406 4.871 42.531 1 28.89 34 LEU B C 1
ATOM 1955 O O . LEU B 1 34 ? 7.676 4.105 41.906 1 28.89 34 LEU B O 1
ATOM 1959 N N . ALA B 1 35 ? 7.992 6.016 42.125 1 33.53 35 ALA B N 1
ATOM 1960 C CA . ALA B 1 35 ? 7.77 5.938 40.656 1 33.53 35 ALA B CA 1
ATOM 1961 C C . ALA B 1 35 ? 9.023 5.449 39.938 1 33.53 35 ALA B C 1
ATOM 1963 O O . ALA B 1 35 ? 9.508 6.102 39.031 1 33.53 35 ALA B O 1
ATOM 1964 N N . ALA B 1 36 ? 9.852 4.832 40.812 1 28.64 36 ALA B N 1
ATOM 1965 C CA . ALA B 1 36 ? 11.141 4.652 40.156 1 28.64 36 ALA B CA 1
ATOM 1966 C C . ALA B 1 36 ? 10.969 4.137 38.719 1 28.64 36 ALA B C 1
ATOM 1968 O O . ALA B 1 36 ? 11.602 4.641 37.781 1 28.64 36 ALA B O 1
ATOM 1969 N N . LEU B 1 37 ? 10.836 2.893 38.688 1 28.31 37 LEU B N 1
ATOM 1970 C CA . LEU B 1 37 ? 11.719 1.986 37.969 1 28.31 37 LEU B CA 1
ATOM 1971 C C . LEU B 1 37 ? 11.32 1.884 36.5 1 28.31 37 LEU B C 1
ATOM 1973 O O . LEU B 1 37 ? 12.047 1.301 35.688 1 28.31 37 LEU B O 1
ATOM 1977 N N . LEU B 1 38 ? 10.008 2.002 36.281 1 31.92 38 LEU B N 1
ATOM 1978 C CA . LEU B 1 38 ? 9.805 1.151 35.125 1 31.92 38 LEU B CA 1
ATOM 1979 C C . LEU B 1 38 ? 10.469 1.754 33.875 1 31.92 38 LEU B C 1
ATOM 1981 O O . LEU B 1 38 ? 9.977 2.74 33.344 1 31.92 38 LEU B O 1
ATOM 1985 N N . SER B 1 39 ? 11.711 2.07 33.969 1 31.62 39 SER B N 1
ATOM 1986 C CA . SER B 1 39 ? 12.352 2.365 32.688 1 31.62 39 SER B CA 1
ATOM 1987 C C . SER B 1 39 ? 11.961 1.341 31.641 1 31.62 39 SER B C 1
ATOM 1989 O O . SER B 1 39 ? 12.336 0.168 31.734 1 31.62 39 SER B O 1
ATOM 1991 N N . HIS B 1 40 ? 10.688 1.294 31.391 1 32.16 40 HIS B N 1
ATOM 1992 C CA . HIS B 1 40 ? 10.43 0.39 30.281 1 32.16 40 HIS B CA 1
ATOM 1993 C C . HIS B 1 40 ? 11.328 0.708 29.078 1 32.16 40 HIS B C 1
ATOM 1995 O O . HIS B 1 40 ? 11.211 1.777 28.484 1 32.16 40 HIS B O 1
ATOM 2001 N N . ARG B 1 41 ? 12.492 0.284 29.203 1 30.16 41 ARG B N 1
ATOM 2002 C CA . ARG B 1 41 ? 13.344 0.256 28.016 1 30.16 41 ARG B CA 1
ATOM 2003 C C . ARG B 1 41 ? 12.57 -0.232 26.797 1 30.16 41 ARG B C 1
ATOM 2005 O O . ARG B 1 41 ? 12.094 -1.368 26.781 1 30.16 41 ARG B O 1
ATOM 2012 N N . ARG B 1 42 ? 11.781 0.682 26.281 1 34.53 42 ARG B N 1
ATOM 2013 C CA . ARG B 1 42 ? 11.273 0.399 24.938 1 34.53 42 ARG B CA 1
ATOM 2014 C C . ARG B 1 42 ? 12.344 -0.249 24.062 1 34.53 42 ARG B C 1
ATOM 2016 O O . ARG B 1 42 ? 13.344 0.386 23.734 1 34.53 42 ARG B O 1
ATOM 2023 N N . SER B 1 43 ? 12.766 -1.481 24.328 1 31.95 43 SER B N 1
ATOM 2024 C CA . SER B 1 43 ? 13.641 -2.168 23.391 1 31.95 43 SER B CA 1
ATOM 2025 C C . SER B 1 43 ? 13.125 -2.051 21.953 1 31.95 43 SER B C 1
ATOM 2027 O O . SER B 1 43 ? 12.016 -2.508 21.656 1 31.95 43 SER B O 1
ATOM 2029 N N . SER B 1 44 ? 13.219 -0.833 21.453 1 34.38 44 SER B N 1
ATOM 2030 C CA . SER B 1 44 ? 13.086 -0.792 20 1 34.38 44 SER B CA 1
ATOM 2031 C C . SER B 1 44 ? 13.773 -1.988 19.359 1 34.38 44 SER B C 1
ATOM 2033 O O . SER B 1 44 ? 15 -2.123 19.422 1 34.38 44 SER B O 1
ATOM 2035 N N . LEU B 1 45 ? 13.211 -3.092 19.453 1 32.97 45 LEU B N 1
ATOM 2036 C CA . LEU B 1 45 ? 13.742 -4.168 18.625 1 32.97 45 LEU B CA 1
ATOM 2037 C C . LEU B 1 45 ? 13.977 -3.691 17.203 1 32.97 45 LEU B C 1
ATOM 2039 O O . LEU B 1 45 ? 13.016 -3.436 16.469 1 32.97 45 LEU B O 1
ATOM 2043 N N . ILE B 1 46 ? 14.828 -2.684 17.047 1 35.19 46 ILE B N 1
ATOM 2044 C CA . ILE B 1 46 ? 15.344 -2.582 15.695 1 35.19 46 ILE B CA 1
ATOM 2045 C C . ILE B 1 46 ? 15.633 -3.979 15.141 1 35.19 46 ILE B C 1
ATOM 2047 O O . ILE B 1 46 ? 16.469 -4.707 15.68 1 35.19 46 ILE B O 1
ATOM 2051 N N . LEU B 1 47 ? 14.555 -4.562 14.68 1 33.81 47 LEU B N 1
ATOM 2052 C CA . LEU B 1 47 ? 14.914 -5.742 13.906 1 33.81 47 LEU B CA 1
ATOM 2053 C C . LEU B 1 47 ? 16.094 -5.449 12.984 1 33.81 47 LEU B C 1
ATOM 2055 O O . LEU B 1 47 ? 16.047 -4.512 12.18 1 33.81 47 LEU B O 1
ATOM 2059 N N . PRO B 1 48 ? 17.25 -5.559 13.484 1 34.06 48 PRO B N 1
ATOM 2060 C CA . PRO B 1 48 ? 18.375 -5.406 12.547 1 34.06 48 PRO B CA 1
ATOM 2061 C C . PRO B 1 48 ? 18.078 -6.031 11.188 1 34.06 48 PRO B C 1
ATOM 2063 O O . PRO B 1 48 ? 17.234 -6.922 11.078 1 34.06 48 PRO B O 1
ATOM 2066 N N . PRO B 1 49 ? 18.328 -5.223 10.07 1 35.62 49 PRO B N 1
ATOM 2067 C CA . PRO B 1 49 ? 18.312 -5.91 8.781 1 35.62 49 PRO B CA 1
ATOM 2068 C C . PRO B 1 49 ? 18.969 -7.289 8.836 1 35.62 49 PRO B C 1
ATOM 2070 O O . PRO B 1 49 ? 19.953 -7.477 9.547 1 35.62 49 PRO B O 1
ATOM 2073 N N . LEU B 1 50 ? 18.203 -8.266 8.992 1 29.33 50 LEU B N 1
ATOM 2074 C CA . LEU B 1 50 ? 18.734 -9.617 8.875 1 29.33 50 LEU B CA 1
ATOM 2075 C C . LEU B 1 50 ? 19.812 -9.695 7.809 1 29.33 50 LEU B C 1
ATOM 2077 O O . LEU B 1 50 ? 19.516 -9.648 6.613 1 29.33 50 LEU B O 1
ATOM 2081 N N . ARG B 1 51 ? 20.812 -8.875 7.988 1 33.16 51 ARG B N 1
ATOM 2082 C CA . ARG B 1 51 ? 22.016 -9.266 7.258 1 33.16 51 ARG B CA 1
ATOM 2083 C C . ARG B 1 51 ? 22.359 -10.727 7.523 1 33.16 51 ARG B C 1
ATOM 2085 O O . ARG B 1 51 ? 23.016 -11.047 8.516 1 33.16 51 ARG B O 1
ATOM 2092 N N . ARG B 1 52 ? 21.438 -11.578 7.781 1 32.12 52 ARG B N 1
ATOM 2093 C CA . ARG B 1 52 ? 22.078 -12.883 7.836 1 32.12 52 ARG B CA 1
ATOM 2094 C C . ARG B 1 52 ? 23.156 -13.016 6.758 1 32.12 52 ARG B C 1
ATOM 2096 O O . ARG B 1 52 ? 22.859 -12.875 5.566 1 32.12 52 ARG B O 1
ATOM 2103 N N . ILE B 1 53 ? 24.312 -12.742 7.277 1 31.31 53 ILE B N 1
ATOM 2104 C CA . ILE B 1 53 ? 25.609 -13.211 6.824 1 31.31 53 ILE B CA 1
ATOM 2105 C C . ILE B 1 53 ? 25.531 -14.703 6.488 1 31.31 53 ILE B C 1
ATOM 2107 O O . ILE B 1 53 ? 25.359 -15.539 7.379 1 31.31 53 ILE B O 1
ATOM 2111 N N . CYS B 1 54 ? 24.766 -15.148 5.516 1 31.88 54 CYS B N 1
ATOM 2112 C CA . CYS B 1 54 ? 25.141 -16.469 5.051 1 31.88 54 CYS B CA 1
ATOM 2113 C C . CYS B 1 54 ? 26.656 -16.625 4.988 1 31.88 54 CYS B C 1
ATOM 2115 O O . CYS B 1 54 ? 27.297 -16.156 4.039 1 31.88 54 CYS B O 1
ATOM 2117 N N . SER B 1 55 ? 27.234 -16.266 6.102 1 29.61 55 SER B N 1
ATOM 2118 C CA . SER B 1 55 ? 28.609 -16.734 6.098 1 29.61 55 SER B CA 1
ATOM 2119 C C . SER B 1 55 ? 28.688 -18.203 5.703 1 29.61 55 SER B C 1
ATOM 2121 O O . SER B 1 55 ? 28.125 -19.078 6.379 1 29.61 55 SER B O 1
ATOM 2123 N N . LEU B 1 56 ? 28.875 -18.375 4.363 1 31.28 56 LEU B N 1
ATOM 2124 C CA . LEU B 1 56 ? 29.359 -19.641 3.807 1 31.28 56 LEU B CA 1
ATOM 2125 C C . LEU B 1 56 ? 30.5 -20.203 4.641 1 31.28 56 LEU B C 1
ATOM 2127 O O . LEU B 1 56 ? 31.578 -19.609 4.707 1 31.28 56 LEU B O 1
ATOM 2131 N N . ALA B 1 57 ? 30.172 -20.766 5.828 1 33.31 57 ALA B N 1
ATOM 2132 C CA . ALA B 1 57 ? 31.203 -21.562 6.477 1 33.31 57 ALA B CA 1
ATOM 2133 C C . ALA B 1 57 ? 31.969 -22.406 5.457 1 33.31 57 ALA B C 1
ATOM 2135 O O . ALA B 1 57 ? 31.391 -22.844 4.449 1 33.31 57 ALA B O 1
ATOM 2136 N N . PRO B 1 58 ? 33.281 -22.375 5.566 1 31.41 58 PRO B N 1
ATOM 2137 C CA . PRO B 1 58 ? 34.062 -23.25 4.664 1 31.41 58 PRO B CA 1
ATOM 2138 C C . PRO B 1 58 ? 33.594 -24.703 4.703 1 31.41 58 PRO B C 1
ATOM 2140 O O . PRO B 1 58 ? 33.125 -25.172 5.738 1 31.41 58 PRO B O 1
ATOM 2143 N N . PRO B 1 59 ? 33.062 -25.266 3.518 1 31.08 59 PRO B N 1
ATOM 2144 C CA . PRO B 1 59 ? 32.688 -26.672 3.482 1 31.08 59 PRO B CA 1
ATOM 2145 C C . PRO B 1 59 ? 33.719 -27.594 4.133 1 31.08 59 PRO B C 1
ATOM 2147 O O . PRO B 1 59 ? 34.938 -27.344 4.031 1 31.08 59 PRO B O 1
ATOM 2150 N N . HIS B 1 60 ? 33.625 -27.891 5.359 1 32.03 60 HIS B N 1
ATOM 2151 C CA . HIS B 1 60 ? 34.438 -29.016 5.762 1 32.03 60 HIS B CA 1
ATOM 2152 C C . HIS B 1 60 ? 34.438 -30.125 4.707 1 32.03 60 HIS B C 1
ATOM 2154 O O . HIS B 1 60 ? 33.469 -30.234 3.932 1 32.03 60 HIS B O 1
ATOM 2160 N N . SER B 1 61 ? 35.625 -30.891 4.551 1 31.53 61 SER B N 1
ATOM 2161 C CA . SER B 1 61 ? 36.219 -31.688 3.477 1 31.53 61 SER B CA 1
ATOM 2162 C C . SER B 1 61 ? 35.25 -32.75 2.998 1 31.53 61 SER B C 1
ATOM 2164 O O . SER B 1 61 ? 35.094 -32.969 1.794 1 31.53 61 SER B O 1
ATOM 2166 N N . SER B 1 62 ? 35.031 -33.812 3.828 1 32 62 SER B N 1
ATOM 2167 C CA . SER B 1 62 ? 35.25 -35.125 3.27 1 32 62 SER B CA 1
ATOM 2168 C C . SER B 1 62 ? 34 -35.625 2.533 1 32 62 SER B C 1
ATOM 2170 O O . SER B 1 62 ? 33.969 -36.75 2.029 1 32 62 SER B O 1
ATOM 2172 N N . ALA B 1 63 ? 32.812 -35.312 3.156 1 38.12 63 ALA B N 1
ATOM 2173 C CA . ALA B 1 63 ? 31.844 -36.344 2.738 1 38.12 63 ALA B CA 1
ATOM 2174 C C . ALA B 1 63 ? 31.609 -36.281 1.232 1 38.12 63 ALA B C 1
ATOM 2176 O O . ALA B 1 63 ? 31.859 -35.25 0.598 1 38.12 63 ALA B O 1
ATOM 2177 N N . ALA B 1 64 ? 31.297 -37.375 0.51 1 40.53 64 ALA B N 1
ATOM 2178 C CA . ALA B 1 64 ? 31.062 -37.625 -0.912 1 40.53 64 ALA B CA 1
ATOM 2179 C C . ALA B 1 64 ? 30.047 -36.625 -1.478 1 40.53 64 ALA B C 1
ATOM 2181 O O . ALA B 1 64 ? 29.125 -36.219 -0.772 1 40.53 64 ALA B O 1
ATOM 2182 N N . PRO B 1 65 ? 30.359 -35.812 -2.564 1 36.59 65 PRO B N 1
ATOM 2183 C CA . PRO B 1 65 ? 29.578 -34.781 -3.248 1 36.59 65 PRO B CA 1
ATOM 2184 C C . PRO B 1 65 ? 28.141 -35.188 -3.516 1 36.59 65 PRO B C 1
ATOM 2186 O O . PRO B 1 65 ? 27.891 -36.188 -4.219 1 36.59 65 PRO B O 1
ATOM 2189 N N . ASN B 1 66 ? 27.297 -35.375 -2.523 1 37.34 66 ASN B N 1
ATOM 2190 C CA . ASN B 1 66 ? 25.922 -35.594 -2.947 1 37.34 66 ASN B CA 1
ATOM 2191 C C . ASN B 1 66 ? 25.547 -34.719 -4.148 1 37.34 66 ASN B C 1
ATOM 2193 O O . ASN B 1 66 ? 25.688 -33.5 -4.098 1 37.34 66 ASN B O 1
ATOM 2197 N N . SER B 1 67 ? 25.75 -35.156 -5.43 1 37.12 67 SER B N 1
ATOM 2198 C CA . SER B 1 67 ? 25.516 -34.562 -6.738 1 37.12 67 SER B CA 1
ATOM 2199 C C . SER B 1 67 ? 24.234 -33.719 -6.75 1 37.12 67 SER B C 1
ATOM 2201 O O . SER B 1 67 ? 23.141 -34.281 -6.871 1 37.12 67 SER B O 1
ATOM 2203 N N . GLN B 1 68 ? 24 -32.875 -5.797 1 42 68 GLN B N 1
ATOM 2204 C CA . GLN B 1 68 ? 22.891 -31.969 -6.098 1 42 68 GLN B CA 1
ATOM 2205 C C . GLN B 1 68 ? 22.828 -31.641 -7.586 1 42 68 GLN B C 1
ATOM 2207 O O . GLN B 1 68 ? 23.875 -31.391 -8.211 1 42 68 GLN B O 1
ATOM 2212 N N . PRO B 1 69 ? 21.922 -32.219 -8.352 1 43.41 69 PRO B N 1
ATOM 2213 C CA . PRO B 1 69 ? 21.953 -31.875 -9.773 1 43.41 69 PRO B CA 1
ATOM 2214 C C . PRO B 1 69 ? 22.391 -30.438 -10.031 1 43.41 69 PRO B C 1
ATOM 2216 O O . PRO B 1 69 ? 22.219 -29.578 -9.172 1 43.41 69 PRO B O 1
ATOM 2219 N N . PRO B 1 70 ? 23.406 -30.172 -10.781 1 43 70 PRO B N 1
ATOM 2220 C CA . PRO B 1 70 ? 23.875 -28.828 -11.148 1 43 70 PRO B CA 1
ATOM 2221 C C . PRO B 1 70 ? 22.734 -27.828 -11.281 1 43 70 PRO B C 1
ATOM 2223 O O . PRO B 1 70 ? 21.594 -28.219 -11.562 1 43 70 PRO B O 1
ATOM 2226 N N . PRO B 1 71 ? 22.75 -26.719 -10.57 1 44.28 71 PRO B N 1
ATOM 2227 C CA . PRO B 1 71 ? 21.703 -25.719 -10.828 1 44.28 71 PRO B CA 1
ATOM 2228 C C . PRO B 1 71 ? 21.219 -25.734 -12.273 1 44.28 71 PRO B C 1
ATOM 2230 O O . PRO B 1 71 ? 22.031 -25.734 -13.203 1 44.28 71 PRO B O 1
ATOM 2233 N N . GLN B 1 72 ? 20.344 -26.516 -12.656 1 48.41 72 GLN B N 1
ATOM 2234 C CA . GLN B 1 72 ? 19.812 -26.469 -14.016 1 48.41 72 GLN B CA 1
ATOM 2235 C C . GLN B 1 72 ? 19.969 -25.062 -14.609 1 48.41 72 GLN B C 1
ATOM 2237 O O . GLN B 1 72 ? 19.594 -24.078 -13.977 1 48.41 72 GLN B O 1
ATOM 2242 N N . LEU B 1 73 ? 20.906 -24.797 -15.422 1 49.78 73 LEU B N 1
ATOM 2243 C CA . LEU B 1 73 ? 21.172 -23.609 -16.234 1 49.78 73 LEU B CA 1
ATOM 2244 C C . LEU B 1 73 ? 19.875 -22.969 -16.703 1 49.78 73 LEU B C 1
ATOM 2246 O O . LEU B 1 73 ? 19.031 -23.656 -17.297 1 49.78 73 LEU B O 1
ATOM 2250 N N . LEU B 1 74 ? 19.359 -22 -15.977 1 57.81 74 LEU B N 1
ATOM 2251 C CA . LEU B 1 74 ? 18.25 -21.219 -16.484 1 57.81 74 LEU B CA 1
ATOM 2252 C C . LEU B 1 74 ? 18.391 -21 -17.984 1 57.81 74 LEU B C 1
ATOM 2254 O O . LEU B 1 74 ? 19.5 -20.797 -18.5 1 57.81 74 LEU B O 1
ATOM 2258 N N . SER B 1 75 ? 17.453 -21.469 -18.781 1 66.38 75 SER B N 1
ATOM 2259 C CA . SER B 1 75 ? 17.406 -21.203 -20.219 1 66.38 75 SER B CA 1
ATOM 2260 C C . SER B 1 75 ? 17.688 -19.734 -20.516 1 66.38 75 SER B C 1
ATOM 2262 O O . SER B 1 75 ? 17.5 -18.875 -19.656 1 66.38 75 SER B O 1
ATOM 2264 N N . PRO B 1 76 ? 18.391 -19.5 -21.547 1 66.19 76 PRO B N 1
ATOM 2265 C CA . PRO B 1 76 ? 18.719 -18.141 -21.938 1 66.19 76 PRO B CA 1
ATOM 2266 C C . PRO B 1 76 ? 17.516 -17.203 -21.828 1 66.19 76 PRO B C 1
ATOM 2268 O O . PRO B 1 76 ? 17.672 -16.031 -21.469 1 66.19 76 PRO B O 1
ATOM 2271 N N . ILE B 1 77 ? 16.328 -17.656 -22.156 1 67 77 ILE B N 1
ATOM 2272 C CA . ILE B 1 77 ? 15.125 -16.828 -22.094 1 67 77 ILE B CA 1
ATOM 2273 C C . ILE B 1 77 ? 14.82 -16.469 -20.641 1 67 77 ILE B C 1
ATOM 2275 O O . ILE B 1 77 ? 14.469 -15.328 -20.344 1 67 77 ILE B O 1
ATOM 2279 N N . MET B 1 78 ? 15.07 -17.406 -19.828 1 74.12 78 MET B N 1
ATOM 2280 C CA . MET B 1 78 ? 14.852 -17.172 -18.406 1 74.12 78 MET B CA 1
ATOM 2281 C C . MET B 1 78 ? 15.828 -16.125 -17.875 1 74.12 78 MET B C 1
ATOM 2283 O O . MET B 1 78 ? 15.438 -15.242 -17.125 1 74.12 78 MET B O 1
ATOM 2287 N N . ASP B 1 79 ? 16.906 -16.25 -18.438 1 74.69 79 ASP B N 1
ATOM 2288 C CA . ASP B 1 79 ? 17.938 -15.312 -18.016 1 74.69 79 ASP B CA 1
ATOM 2289 C C . ASP B 1 79 ? 17.594 -13.891 -18.453 1 74.69 79 ASP B C 1
ATOM 2291 O O . ASP B 1 79 ? 17.766 -12.945 -17.672 1 74.69 79 ASP B O 1
ATOM 2295 N N . ALA B 1 80 ? 17.109 -13.82 -19.688 1 77.62 80 ALA B N 1
ATOM 2296 C CA . ALA B 1 80 ? 16.797 -12.492 -20.219 1 77.62 80 ALA B CA 1
ATOM 2297 C C . ALA B 1 80 ? 15.648 -11.852 -19.453 1 77.62 80 ALA B C 1
ATOM 2299 O O . ALA B 1 80 ? 15.68 -10.656 -19.156 1 77.62 80 ALA B O 1
ATOM 2300 N N . GLN B 1 81 ? 14.656 -12.586 -19.109 1 82.12 81 GLN B N 1
ATOM 2301 C CA . GLN B 1 81 ? 13.508 -12.062 -18.391 1 82.12 81 GLN B CA 1
ATOM 2302 C C . GLN B 1 81 ? 13.898 -11.633 -16.969 1 82.12 81 GLN B C 1
ATOM 2304 O O . GLN B 1 81 ? 13.445 -10.594 -16.484 1 82.12 81 GLN B O 1
ATOM 2309 N N . PHE B 1 82 ? 14.773 -12.367 -16.438 1 84.94 82 PHE B N 1
ATOM 2310 C CA . PHE B 1 82 ? 15.172 -12.047 -15.07 1 84.94 82 PHE B CA 1
ATOM 2311 C C . PHE B 1 82 ? 16.016 -10.781 -15.039 1 84.94 82 PHE B C 1
ATOM 2313 O O . PHE B 1 82 ? 15.914 -9.984 -14.109 1 84.94 82 PHE B O 1
ATOM 2320 N N . VAL B 1 83 ? 16.781 -10.664 -16.109 1 85.06 83 VAL B N 1
ATOM 2321 C CA . VAL B 1 83 ? 17.578 -9.445 -16.203 1 85.06 83 VAL B CA 1
ATOM 2322 C C . VAL B 1 83 ? 16.656 -8.234 -16.312 1 85.06 83 VAL B C 1
ATOM 2324 O O . VAL B 1 83 ? 16.859 -7.219 -15.641 1 85.06 83 VAL B O 1
ATOM 2327 N N . LEU B 1 84 ? 15.648 -8.383 -17.078 1 87.5 84 LEU B N 1
ATOM 2328 C CA . LEU B 1 84 ? 14.68 -7.305 -17.25 1 87.5 84 LEU B CA 1
ATOM 2329 C C . LEU B 1 84 ? 13.922 -7.039 -15.961 1 87.5 84 LEU B C 1
ATOM 2331 O O . LEU B 1 84 ? 13.766 -5.887 -15.555 1 87.5 84 LEU B O 1
ATOM 2335 N N . PHE B 1 85 ? 13.547 -8.039 -15.32 1 89.5 85 PHE B N 1
ATOM 2336 C CA . PHE B 1 85 ? 12.812 -7.902 -14.07 1 89.5 85 PHE B CA 1
ATOM 2337 C C . PHE B 1 85 ? 13.695 -7.293 -12.984 1 89.5 85 PHE B C 1
ATOM 2339 O O . PHE B 1 85 ? 13.242 -6.438 -12.219 1 89.5 85 PHE B O 1
ATOM 2346 N N . ARG B 1 86 ? 14.906 -7.75 -12.984 1 88.5 86 ARG B N 1
ATOM 2347 C CA . ARG B 1 86 ? 15.836 -7.195 -12.008 1 88.5 86 ARG B CA 1
ATOM 2348 C C . ARG B 1 86 ? 16.031 -5.699 -12.219 1 88.5 86 ARG B C 1
ATOM 2350 O O . ARG B 1 86 ? 16.062 -4.926 -11.258 1 88.5 86 ARG B O 1
ATOM 2357 N N . ALA B 1 87 ? 16.125 -5.34 -13.438 1 90.06 87 ALA B N 1
ATOM 2358 C CA . ALA B 1 87 ? 16.281 -3.926 -13.766 1 90.06 87 ALA B CA 1
ATOM 2359 C C . ALA B 1 87 ? 15.078 -3.117 -13.305 1 90.06 87 ALA B C 1
ATOM 2361 O O . ALA B 1 87 ? 15.227 -2.018 -12.766 1 90.06 87 ALA B O 1
ATOM 2362 N N . GLN B 1 88 ? 13.914 -3.693 -13.484 1 88.81 88 GLN B N 1
ATOM 2363 C CA . GLN B 1 88 ? 12.68 -3.037 -13.055 1 88.81 88 GLN B CA 1
ATOM 2364 C C . GLN B 1 88 ? 12.625 -2.902 -11.539 1 88.81 88 GLN B C 1
ATOM 2366 O O . GLN B 1 88 ? 12.227 -1.859 -11.016 1 88.81 88 GLN B O 1
ATOM 2371 N N . LEU B 1 89 ? 13.062 -3.891 -10.883 1 91 89 LEU B N 1
ATOM 2372 C CA . LEU B 1 89 ? 13.078 -3.881 -9.422 1 91 89 LEU B CA 1
ATOM 2373 C C . LEU B 1 89 ? 14.109 -2.885 -8.898 1 91 89 LEU B C 1
ATOM 2375 O O . LEU B 1 89 ? 13.844 -2.164 -7.934 1 91 89 LEU B O 1
ATOM 2379 N N . ASP B 1 90 ? 15.242 -2.879 -9.531 1 92.31 90 ASP B N 1
ATOM 2380 C CA . ASP B 1 90 ? 16.281 -1.938 -9.133 1 92.31 90 ASP B CA 1
ATOM 2381 C C . ASP B 1 90 ? 15.828 -0.494 -9.312 1 92.31 90 ASP B C 1
ATOM 2383 O O . ASP B 1 90 ? 16.078 0.358 -8.461 1 92.31 90 ASP B O 1
ATOM 2387 N N . GLU B 1 91 ? 15.141 -0.264 -10.32 1 91.94 91 GLU B N 1
ATOM 2388 C CA . GLU B 1 91 ? 14.617 1.073 -10.586 1 91.94 91 GLU B CA 1
ATOM 2389 C C . GLU B 1 91 ? 13.586 1.478 -9.531 1 91.94 91 GLU B C 1
ATOM 2391 O O . GLU B 1 91 ? 13.625 2.596 -9.016 1 91.94 91 GLU B O 1
ATOM 2396 N N . SER B 1 92 ? 12.703 0.623 -9.242 1 91.81 92 SER B N 1
ATOM 2397 C CA . SER B 1 92 ? 11.703 0.876 -8.219 1 91.81 92 SER B CA 1
ATOM 2398 C C . SER B 1 92 ? 12.352 1.085 -6.852 1 91.81 92 SER B C 1
ATOM 2400 O O . SER B 1 92 ? 11.945 1.974 -6.098 1 91.81 92 SER B O 1
ATOM 2402 N N . SER B 1 93 ? 13.344 0.304 -6.574 1 94.06 93 SER B N 1
ATOM 2403 C CA . SER B 1 93 ? 14.055 0.422 -5.305 1 94.06 93 SER B CA 1
ATOM 2404 C C . SER B 1 93 ? 14.781 1.757 -5.199 1 94.06 93 SER B C 1
ATOM 2406 O O . SER B 1 93 ? 14.766 2.398 -4.148 1 94.06 93 SER B O 1
ATOM 2408 N N . THR B 1 94 ? 15.406 2.105 -6.258 1 95.31 94 THR B N 1
ATOM 2409 C CA . THR B 1 94 ? 1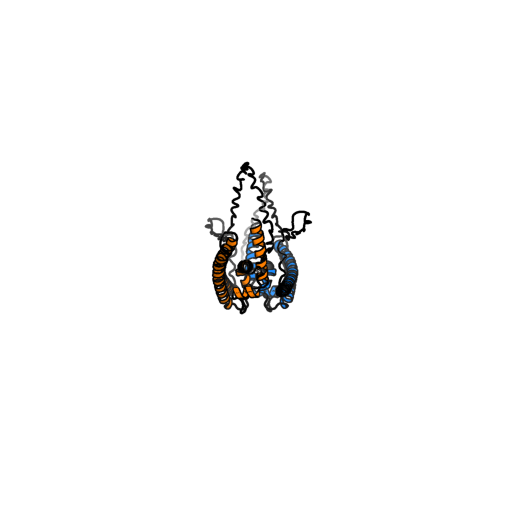6.109 3.387 -6.285 1 95.31 94 THR B CA 1
ATOM 2410 C C . THR B 1 94 ? 15.125 4.539 -6.062 1 95.31 94 THR B C 1
ATOM 2412 O O . THR B 1 94 ? 15.414 5.469 -5.309 1 95.31 94 THR B O 1
ATOM 2415 N N . LEU B 1 95 ? 14.031 4.422 -6.719 1 95.69 95 LEU B N 1
ATOM 2416 C CA . LEU B 1 95 ? 13 5.441 -6.547 1 95.69 95 LEU B CA 1
ATOM 2417 C C . LEU B 1 95 ? 12.5 5.469 -5.105 1 95.69 95 LEU B C 1
ATOM 2419 O O . LEU B 1 95 ? 12.359 6.539 -4.516 1 95.69 95 LEU B O 1
ATOM 2423 N N . ARG B 1 96 ? 12.266 4.363 -4.547 1 96.12 96 ARG B N 1
ATOM 2424 C CA . ARG B 1 96 ? 11.82 4.285 -3.162 1 96.12 96 ARG B CA 1
ATOM 2425 C C . ARG B 1 96 ? 12.859 4.867 -2.215 1 96.12 96 ARG B C 1
ATOM 2427 O O . ARG B 1 96 ? 12.516 5.523 -1.229 1 96.12 96 ARG B O 1
ATOM 2434 N N . ASP B 1 97 ? 14.117 4.637 -2.492 1 97.25 97 ASP B N 1
ATOM 2435 C CA . ASP B 1 97 ? 15.195 5.199 -1.678 1 97.25 97 ASP B CA 1
ATOM 2436 C C . ASP B 1 97 ? 15.172 6.727 -1.722 1 97.25 97 ASP B C 1
ATOM 2438 O O . ASP B 1 97 ? 15.359 7.383 -0.697 1 97.25 97 ASP B O 1
ATOM 2442 N N . ARG B 1 98 ? 14.938 7.207 -2.85 1 97.56 98 ARG B N 1
ATOM 2443 C CA . ARG B 1 98 ? 14.859 8.656 -3.002 1 97.56 98 ARG B CA 1
ATOM 2444 C C . ARG B 1 98 ? 13.656 9.219 -2.248 1 97.56 98 ARG B C 1
ATOM 2446 O O . ARG B 1 98 ? 13.758 10.25 -1.579 1 97.56 98 ARG B O 1
ATOM 2453 N N . ILE B 1 99 ? 12.555 8.523 -2.369 1 97.75 99 ILE B N 1
ATOM 2454 C CA . ILE B 1 99 ? 11.352 8.93 -1.652 1 97.75 99 ILE B CA 1
ATOM 2455 C C . ILE B 1 99 ? 11.609 8.891 -0.148 1 97.75 99 ILE B C 1
ATOM 2457 O O . ILE B 1 99 ? 11.328 9.859 0.562 1 97.75 99 ILE B O 1
ATOM 2461 N N . ARG B 1 100 ? 12.195 7.855 0.302 1 97.94 100 ARG B N 1
ATOM 2462 C CA . ARG B 1 100 ? 12.453 7.672 1.727 1 97.94 100 ARG B CA 1
ATOM 2463 C C . ARG B 1 100 ? 13.391 8.75 2.258 1 97.94 100 ARG B C 1
ATOM 2465 O O . ARG B 1 100 ? 13.258 9.188 3.402 1 97.94 100 ARG B O 1
ATOM 2472 N N . ALA B 1 101 ? 14.32 9.109 1.445 1 98.38 101 ALA B N 1
ATOM 2473 C CA . ALA B 1 101 ? 15.242 10.164 1.851 1 98.38 101 ALA B CA 1
ATOM 2474 C C . ALA B 1 101 ? 14.5 11.477 2.104 1 98.38 101 ALA B C 1
ATOM 2476 O O . ALA B 1 101 ? 14.742 12.148 3.107 1 98.38 101 ALA B O 1
ATOM 2477 N N . VAL B 1 102 ? 13.594 11.812 1.226 1 98.44 102 VAL B N 1
ATOM 2478 C CA . VAL B 1 102 ? 12.805 13.031 1.393 1 98.44 102 VAL B CA 1
ATOM 2479 C C . VAL B 1 102 ? 11.883 12.883 2.6 1 98.44 102 VAL B C 1
ATOM 2481 O O . VAL B 1 102 ? 11.758 13.812 3.406 1 98.44 102 VAL B O 1
ATOM 2484 N N . VAL B 1 103 ? 11.32 11.727 2.756 1 98.62 103 VAL B N 1
ATOM 2485 C CA . VAL B 1 103 ? 10.383 11.477 3.846 1 98.62 103 VAL B CA 1
ATOM 2486 C C . VAL B 1 103 ? 11.109 11.57 5.184 1 98.62 103 VAL B C 1
ATOM 2488 O O . VAL B 1 103 ? 10.562 12.078 6.164 1 98.62 103 VAL B O 1
ATOM 2491 N N . ALA B 1 104 ? 12.312 11.148 5.219 1 98.62 104 ALA B N 1
ATOM 2492 C CA . ALA B 1 104 ? 13.109 11.25 6.441 1 98.62 104 ALA B CA 1
ATOM 2493 C C . ALA B 1 104 ? 13.289 12.703 6.859 1 98.62 104 ALA B C 1
ATOM 2495 O O . ALA B 1 104 ? 13.258 13.023 8.055 1 98.62 104 ALA B O 1
ATOM 2496 N N . GLU B 1 105 ? 13.484 13.508 5.91 1 98.69 105 GLU B N 1
ATOM 2497 C CA . GLU B 1 105 ? 13.609 14.938 6.191 1 98.69 105 GLU B CA 1
ATOM 2498 C C . GLU B 1 105 ? 12.281 15.523 6.66 1 98.69 105 GLU B C 1
ATOM 2500 O O . GLU B 1 105 ? 12.25 16.359 7.555 1 98.69 105 GLU B O 1
ATOM 2505 N N . ILE B 1 106 ? 11.18 15.07 6.09 1 98.69 106 ILE B N 1
ATOM 2506 C CA . ILE B 1 106 ? 9.859 15.5 6.539 1 98.69 106 ILE B CA 1
ATOM 2507 C C . ILE B 1 106 ? 9.641 15.078 7.988 1 98.69 106 ILE B C 1
ATOM 2509 O O . ILE B 1 106 ? 9.164 15.867 8.805 1 98.69 106 ILE B O 1
ATOM 2513 N N . GLU B 1 107 ? 9.992 13.867 8.203 1 98.44 107 GLU B N 1
ATOM 2514 C CA . GLU B 1 107 ? 9.867 13.328 9.555 1 98.44 107 GLU B CA 1
ATOM 2515 C C . GLU B 1 107 ? 10.633 14.18 10.562 1 98.44 107 GLU B C 1
ATOM 2517 O O . GLU B 1 107 ? 10.117 14.508 11.633 1 98.44 107 GLU B O 1
ATOM 2522 N N . SER B 1 108 ? 11.797 14.531 10.242 1 98.44 108 SER B N 1
ATOM 2523 C CA . SER B 1 108 ? 12.625 15.352 11.117 1 98.44 108 SER B CA 1
ATOM 2524 C C . SER B 1 108 ? 11.984 16.703 11.375 1 98.44 108 SER B C 1
ATOM 2526 O O . SER B 1 108 ? 11.875 17.141 12.523 1 98.44 108 SER B O 1
ATOM 2528 N N . ALA B 1 109 ? 11.5 17.312 10.344 1 98.31 109 ALA B N 1
ATOM 2529 C CA . ALA B 1 109 ? 10.875 18.625 10.461 1 98.31 109 ALA B CA 1
ATOM 2530 C C . ALA B 1 109 ? 9.578 18.547 11.273 1 98.31 109 ALA B C 1
ATOM 2532 O O . ALA B 1 109 ? 9.32 19.406 12.117 1 98.31 109 ALA B O 1
ATOM 2533 N N . SER B 1 110 ? 8.789 17.531 11 1 97.62 110 SER B N 1
ATOM 2534 C CA . SER B 1 110 ? 7.527 17.391 11.719 1 97.62 110 SER B CA 1
ATOM 2535 C C . SER B 1 110 ? 7.766 17.094 13.195 1 97.62 110 SER B C 1
ATOM 2537 O O . SER B 1 110 ? 7.016 17.547 14.055 1 97.62 110 SER B O 1
ATOM 2539 N N . ARG B 1 111 ? 8.766 16.359 13.477 1 96.69 111 ARG B N 1
ATOM 2540 C CA . ARG B 1 111 ? 9.109 16.062 14.859 1 96.69 111 ARG B CA 1
ATOM 2541 C C . ARG B 1 111 ? 9.492 17.328 15.617 1 96.69 111 ARG B C 1
ATOM 2543 O O . ARG B 1 111 ? 9.055 17.547 16.75 1 96.69 111 ARG B O 1
ATOM 2550 N N . VAL B 1 112 ? 10.273 18.156 15.07 1 96.69 112 VAL B N 1
ATOM 2551 C CA . VAL B 1 112 ? 10.68 19.422 15.672 1 96.69 112 VAL B CA 1
ATOM 2552 C C . VAL B 1 112 ? 9.453 20.297 15.906 1 96.69 112 VAL B C 1
ATOM 2554 O O . VAL B 1 112 ? 9.297 20.875 16.984 1 96.69 112 VAL B O 1
ATOM 2557 N N . ALA B 1 113 ? 8.586 20.375 14.906 1 96.44 113 ALA B N 1
ATOM 2558 C CA . ALA B 1 113 ? 7.379 21.172 15.023 1 96.44 113 ALA B CA 1
ATOM 2559 C C . ALA B 1 113 ? 6.477 20.641 16.141 1 96.44 113 ALA B C 1
ATOM 2561 O O . ALA B 1 113 ? 5.969 21.422 16.953 1 96.44 113 ALA B O 1
ATOM 2562 N N . THR B 1 114 ? 6.297 19.359 16.172 1 94 114 THR B N 1
ATOM 2563 C CA . THR B 1 114 ? 5.445 18.75 17.188 1 94 114 THR B CA 1
ATOM 2564 C C . THR B 1 114 ? 6.016 18.984 18.594 1 94 114 THR B C 1
ATOM 2566 O O . THR B 1 114 ? 5.277 19.297 19.516 1 94 114 THR B O 1
ATOM 2569 N N . ALA B 1 115 ? 7.262 18.875 18.672 1 92.94 115 ALA B N 1
ATOM 2570 C CA . ALA B 1 115 ? 7.914 19.125 19.953 1 92.94 115 ALA B CA 1
ATOM 2571 C C . ALA B 1 115 ? 7.723 20.578 20.391 1 92.94 115 ALA B C 1
ATOM 2573 O O . ALA B 1 115 ? 7.488 20.844 21.578 1 92.94 115 ALA B O 1
ATOM 2574 N N . ALA B 1 116 ? 7.793 21.484 19.516 1 92.75 116 ALA B N 1
ATOM 2575 C CA . ALA B 1 116 ? 7.562 22.891 19.812 1 92.75 116 ALA B CA 1
ATOM 2576 C C . ALA B 1 116 ? 6.129 23.125 20.297 1 92.75 116 ALA B C 1
ATOM 2578 O O . ALA B 1 116 ? 5.898 23.859 21.25 1 92.75 116 ALA B O 1
ATOM 2579 N N . LEU B 1 117 ? 5.211 22.484 19.672 1 92.44 117 LEU B N 1
ATOM 2580 C CA . LEU B 1 117 ? 3.799 22.656 19.984 1 92.44 117 LEU B CA 1
ATOM 2581 C C . LEU B 1 117 ? 3.479 22.094 21.375 1 92.44 117 LEU B C 1
ATOM 2583 O O . LEU B 1 117 ? 2.598 22.609 22.062 1 92.44 117 LEU B O 1
ATOM 2587 N N . LEU B 1 118 ? 4.184 21.078 21.75 1 87.94 118 LEU B N 1
ATOM 2588 C CA . LEU B 1 118 ? 3.932 20.438 23.031 1 87.94 118 LEU B CA 1
ATOM 2589 C C . LEU B 1 118 ? 4.375 21.328 24.188 1 87.94 118 LEU B C 1
ATOM 2591 O O . LEU B 1 118 ? 3.986 21.109 25.328 1 87.94 118 LEU B O 1
ATOM 2595 N N . LEU B 1 119 ? 5.07 22.406 23.875 1 86.56 119 LEU B N 1
ATOM 2596 C CA . LEU B 1 119 ? 5.496 23.375 24.891 1 86.56 119 LEU B CA 1
ATOM 2597 C C . LEU B 1 119 ? 4.359 24.312 25.266 1 86.56 119 LEU B C 1
ATOM 2599 O O . LEU B 1 119 ? 4.488 25.109 26.188 1 86.56 119 LEU B O 1
ATOM 2603 N N . VAL B 1 120 ? 3.289 24.203 24.641 1 84.94 120 VAL B N 1
ATOM 2604 C CA . VAL B 1 120 ? 2.137 25.062 24.906 1 84.94 120 VAL B CA 1
ATOM 2605 C C . VAL B 1 120 ? 1.711 24.938 26.359 1 84.94 120 VAL B C 1
ATOM 2607 O O . VAL B 1 120 ? 1.139 25.875 26.922 1 84.94 120 VAL B O 1
ATOM 2610 N N . HIS B 1 121 ? 2.035 23.812 26.953 1 82.38 121 HIS B N 1
ATOM 2611 C CA . HIS B 1 121 ? 1.667 23.594 28.344 1 82.38 121 HIS B CA 1
ATOM 2612 C C . HIS B 1 121 ? 2.695 24.203 29.297 1 82.38 121 HIS B C 1
ATOM 2614 O O . HIS B 1 121 ? 2.48 24.25 30.5 1 82.38 121 HIS B O 1
ATOM 2620 N N . GLN B 1 122 ? 3.686 24.719 28.781 1 81.62 122 GLN B N 1
ATOM 2621 C CA . GLN B 1 122 ? 4.719 25.391 29.562 1 81.62 122 GLN B CA 1
ATOM 2622 C C . GLN B 1 122 ? 4.527 26.891 29.547 1 81.62 122 GLN B C 1
ATOM 2624 O O . GLN B 1 122 ? 3.752 27.422 28.75 1 81.62 122 GLN B O 1
ATOM 2629 N N . PRO B 1 123 ? 5.176 27.562 30.562 1 86.88 123 PRO B N 1
ATOM 2630 C CA . PRO B 1 123 ? 5.027 29.016 30.625 1 86.88 123 PRO B CA 1
ATOM 2631 C C . PRO B 1 123 ? 5.719 29.734 29.469 1 86.88 123 PRO B C 1
ATOM 2633 O O . PRO B 1 123 ? 6.668 30.5 29.688 1 86.88 123 PRO B O 1
ATOM 2636 N N . VAL B 1 124 ? 5.461 29.469 28.281 1 84.94 124 VAL B N 1
ATOM 2637 C CA . VAL B 1 124 ? 5.93 30.062 27.031 1 84.94 124 VAL B CA 1
ATOM 2638 C C . VAL B 1 124 ? 4.746 30.641 26.266 1 84.94 124 VAL B C 1
ATOM 2640 O O . VAL B 1 124 ? 3.672 30.047 26.203 1 84.94 124 VAL B O 1
ATOM 2643 N N . PRO B 1 125 ? 5 31.875 25.875 1 89.94 125 PRO B N 1
ATOM 2644 C CA . PRO B 1 125 ? 3.906 32.469 25.094 1 89.94 125 PRO B CA 1
ATOM 2645 C C . PRO B 1 125 ? 3.521 31.656 23.875 1 89.94 125 PRO B C 1
ATOM 2647 O O . PRO B 1 125 ? 4.395 31.156 23.172 1 89.94 125 PRO B O 1
ATOM 2650 N N . LEU B 1 126 ? 2.338 31.438 23.625 1 89.69 126 LEU B N 1
ATOM 2651 C CA . LEU B 1 126 ? 1.798 30.656 22.516 1 89.69 126 LEU B CA 1
ATOM 2652 C C . LEU B 1 126 ? 2.344 31.172 21.188 1 89.69 126 LEU B C 1
ATOM 2654 O O . LEU B 1 126 ? 2.611 30.391 20.266 1 89.69 126 LEU B O 1
ATOM 2658 N N . ALA B 1 127 ? 2.537 32.469 21.109 1 90.75 127 ALA B N 1
ATOM 2659 C CA . ALA B 1 127 ? 3.021 33.094 19.875 1 90.75 127 ALA B CA 1
ATOM 2660 C C . ALA B 1 127 ? 4.406 32.562 19.5 1 90.75 127 ALA B C 1
ATOM 2662 O O . ALA B 1 127 ? 4.684 32.312 18.328 1 90.75 127 ALA B O 1
ATOM 2663 N N . ASP B 1 128 ? 5.223 32.375 20.469 1 90.75 128 ASP B N 1
ATOM 2664 C CA . ASP B 1 128 ? 6.574 31.875 20.219 1 90.75 128 ASP B CA 1
ATOM 2665 C C . ASP B 1 128 ? 6.555 30.422 19.75 1 90.75 128 ASP B C 1
ATOM 2667 O O . ASP B 1 128 ? 7.301 30.047 18.844 1 90.75 128 ASP B O 1
ATOM 2671 N N . VAL B 1 129 ? 5.688 29.703 20.328 1 90.06 129 VAL B N 1
ATOM 2672 C CA . VAL B 1 129 ? 5.527 28.281 19.984 1 90.06 129 VAL B CA 1
ATOM 2673 C C . VAL B 1 129 ? 5.023 28.172 18.547 1 90.06 129 VAL B C 1
ATOM 2675 O O . VAL B 1 129 ? 5.547 27.375 17.766 1 90.06 129 VAL B O 1
ATOM 2678 N N . LEU B 1 130 ? 4.164 28.969 18.188 1 94.38 130 LEU B N 1
ATOM 2679 C CA . LEU B 1 130 ? 3.531 28.906 16.875 1 94.38 130 LEU B CA 1
ATOM 2680 C C . LEU B 1 130 ? 4.496 29.359 15.789 1 94.38 130 LEU B C 1
ATOM 2682 O O . LEU B 1 130 ? 4.48 28.828 14.68 1 94.38 130 LEU B O 1
ATOM 2686 N N . VAL B 1 131 ? 5.328 30.359 16.109 1 94.19 131 VAL B N 1
ATOM 2687 C CA . VAL B 1 131 ? 6.293 30.859 15.133 1 94.19 131 VAL B CA 1
ATOM 2688 C C . VAL B 1 131 ? 7.277 29.766 14.758 1 94.19 131 VAL B C 1
ATOM 2690 O O . VAL B 1 131 ? 7.566 29.547 13.578 1 94.19 131 VAL B O 1
ATOM 2693 N N . LYS B 1 132 ? 7.762 29 15.727 1 94.06 132 LYS B N 1
ATOM 2694 C CA . LYS B 1 132 ? 8.695 27.906 15.492 1 94.06 132 LYS B CA 1
ATOM 2695 C C . LYS B 1 132 ? 8.047 26.797 14.672 1 94.06 132 LYS B C 1
ATOM 2697 O O . LYS B 1 132 ? 8.648 26.266 13.734 1 94.06 132 LYS B O 1
ATOM 2702 N N . ALA B 1 133 ? 6.887 26.469 15.039 1 95.5 133 ALA B N 1
ATOM 2703 C CA . ALA B 1 133 ? 6.164 25.406 14.344 1 95.5 133 ALA B CA 1
ATOM 2704 C C . ALA B 1 133 ? 5.859 25.812 12.898 1 95.5 133 ALA B C 1
ATOM 2706 O O . ALA B 1 133 ? 6.012 25 11.984 1 95.5 133 ALA B O 1
ATOM 2707 N N . LYS B 1 134 ? 5.496 27.047 12.695 1 96.56 134 LYS B N 1
ATOM 2708 C CA . LYS B 1 134 ? 5.16 27.531 11.359 1 96.56 134 LYS B CA 1
ATOM 2709 C C . LYS B 1 134 ? 6.383 27.531 10.445 1 96.56 134 LYS B C 1
ATOM 2711 O O . LYS B 1 134 ? 6.266 27.266 9.242 1 96.56 134 LYS B O 1
ATOM 2716 N N . ALA B 1 135 ? 7.516 27.812 11 1 97.56 135 ALA B N 1
ATOM 2717 C CA . ALA B 1 135 ? 8.75 27.766 10.227 1 97.56 135 ALA B CA 1
ATOM 2718 C C . ALA B 1 135 ? 8.992 26.359 9.688 1 97.56 135 ALA B C 1
ATOM 2720 O O . ALA B 1 135 ? 9.422 26.188 8.539 1 97.56 135 ALA B O 1
ATOM 2721 N N . GLN B 1 136 ? 8.719 25.391 10.531 1 97.94 136 GLN B N 1
ATOM 2722 C CA . GLN B 1 136 ? 8.891 24 10.109 1 97.94 136 GLN B CA 1
ATOM 2723 C C . GLN B 1 136 ? 7.852 23.609 9.055 1 97.94 136 GLN B C 1
ATOM 2725 O O . GLN B 1 136 ? 8.125 22.781 8.18 1 97.94 136 GLN B O 1
ATOM 2730 N N . VAL B 1 137 ? 6.66 24.172 9.109 1 98.19 137 VAL B N 1
ATOM 2731 C CA . VAL B 1 137 ? 5.625 23.906 8.125 1 98.19 137 VAL B CA 1
ATOM 2732 C C . VAL B 1 137 ? 6.098 24.344 6.742 1 98.19 137 VAL B C 1
ATOM 2734 O O . VAL B 1 137 ? 5.852 23.656 5.746 1 98.19 137 VAL B O 1
ATOM 2737 N N . GLU B 1 138 ? 6.801 25.484 6.684 1 98 138 GLU B N 1
ATOM 2738 C CA . GLU B 1 138 ? 7.352 25.938 5.414 1 98 138 GLU B CA 1
ATOM 2739 C C . GLU B 1 138 ? 8.406 24.969 4.883 1 98 138 GLU B C 1
ATOM 2741 O O . GLU B 1 138 ? 8.453 24.703 3.68 1 98 138 GLU B O 1
ATOM 2746 N N . VAL B 1 139 ? 9.203 24.469 5.797 1 98.5 139 VAL B N 1
ATOM 2747 C CA . VAL B 1 139 ? 10.195 23.469 5.422 1 98.5 139 VAL B CA 1
ATOM 2748 C C . VAL B 1 139 ? 9.5 22.234 4.863 1 98.5 139 VAL B C 1
ATOM 2750 O O . VAL B 1 139 ? 9.883 21.719 3.807 1 98.5 139 VAL B O 1
ATOM 2753 N N . ILE B 1 140 ? 8.492 21.75 5.543 1 98.69 140 ILE B N 1
ATOM 2754 C CA . ILE B 1 140 ? 7.746 20.562 5.172 1 98.69 140 ILE B CA 1
ATOM 2755 C C . ILE B 1 140 ? 7.082 20.766 3.814 1 98.69 140 ILE B C 1
ATOM 2757 O O . ILE B 1 140 ? 7.086 19.859 2.973 1 98.69 140 ILE B O 1
ATOM 2761 N N . LYS B 1 141 ? 6.559 21.953 3.625 1 97.69 141 LYS B N 1
ATOM 2762 C CA . LYS B 1 141 ? 5.953 22.297 2.34 1 97.69 141 LYS B CA 1
ATOM 2763 C C . LYS B 1 141 ? 6.957 22.125 1.201 1 97.69 141 LYS B C 1
ATOM 2765 O O . LYS B 1 141 ? 6.633 21.562 0.16 1 97.69 141 LYS B O 1
ATOM 2770 N N . GLY B 1 142 ? 8.133 22.641 1.425 1 97.88 142 GLY B N 1
ATOM 2771 C CA . GLY B 1 142 ? 9.18 22.484 0.435 1 97.88 142 GLY B CA 1
ATOM 2772 C C . GLY B 1 142 ? 9.555 21.031 0.181 1 97.88 142 GLY B C 1
ATOM 2773 O O . GLY B 1 142 ? 9.836 20.656 -0.956 1 97.88 142 GLY B O 1
ATOM 2774 N N . LEU B 1 143 ? 9.539 20.266 1.193 1 98.44 143 LEU B N 1
ATOM 2775 C CA . LEU B 1 143 ? 9.891 18.844 1.078 1 98.44 143 LEU B CA 1
ATOM 2776 C C . LEU B 1 143 ? 8.812 18.078 0.324 1 98.44 143 LEU B C 1
ATOM 2778 O O . LEU B 1 143 ? 9.125 17.188 -0.469 1 98.44 143 LEU B O 1
ATOM 2782 N N . TYR B 1 144 ? 7.562 18.406 0.533 1 97.38 144 TYR B N 1
ATOM 2783 C CA . TYR B 1 144 ? 6.5 17.781 -0.249 1 97.38 144 TYR B CA 1
ATOM 2784 C C . TYR B 1 144 ? 6.609 18.172 -1.72 1 97.38 144 TYR B C 1
ATOM 2786 O O . TYR B 1 144 ? 6.297 17.359 -2.602 1 97.38 144 TYR B O 1
ATOM 2794 N N . ALA B 1 145 ? 7.043 19.406 -1.997 1 95.5 145 ALA B N 1
ATOM 2795 C CA . ALA B 1 145 ? 7.289 19.797 -3.379 1 95.5 145 ALA B CA 1
ATOM 2796 C C . ALA B 1 145 ? 8.383 18.953 -4.012 1 95.5 145 ALA B C 1
ATOM 2798 O O . ALA B 1 145 ? 8.281 18.547 -5.176 1 95.5 145 ALA B O 1
ATOM 2799 N N . ARG B 1 146 ? 9.422 18.703 -3.236 1 96.5 146 ARG B N 1
ATOM 2800 C CA . ARG B 1 146 ? 10.492 17.828 -3.711 1 96.5 146 ARG B CA 1
ATOM 2801 C C . ARG B 1 146 ? 9.984 16.422 -3.961 1 96.5 146 ARG B C 1
ATOM 2803 O O . ARG B 1 146 ? 10.352 15.781 -4.953 1 96.5 146 ARG B O 1
ATOM 2810 N N . LEU B 1 147 ? 9.148 15.93 -3.033 1 95.75 147 LEU B N 1
ATOM 2811 C CA . LEU B 1 147 ? 8.547 14.609 -3.201 1 95.75 147 LEU B CA 1
ATOM 2812 C C . LEU B 1 147 ? 7.73 14.547 -4.484 1 95.75 147 LEU B C 1
ATOM 2814 O O . LEU B 1 147 ? 7.809 13.562 -5.23 1 95.75 147 LEU B O 1
ATOM 2818 N N . ALA B 1 148 ? 6.965 15.586 -4.762 1 93.56 148 ALA B N 1
ATOM 2819 C CA . ALA B 1 148 ? 6.164 15.68 -5.98 1 93.56 148 ALA B CA 1
ATOM 2820 C C . ALA B 1 148 ? 7.051 15.641 -7.223 1 93.56 148 ALA B C 1
ATOM 2822 O O . ALA B 1 148 ? 6.699 15.016 -8.227 1 93.56 148 ALA B O 1
ATOM 2823 N N . GLU B 1 149 ? 8.188 16.297 -7.168 1 93.38 149 GLU B N 1
ATOM 2824 C CA . GLU B 1 149 ? 9.133 16.297 -8.281 1 93.38 149 GLU B CA 1
ATOM 2825 C C . GLU B 1 149 ? 9.664 14.891 -8.562 1 93.38 149 GLU B C 1
ATOM 2827 O O . GLU B 1 149 ? 9.805 14.492 -9.719 1 93.38 149 GLU B O 1
ATOM 2832 N N . VAL B 1 150 ? 9.953 14.18 -7.48 1 94.56 150 VAL B N 1
ATOM 2833 C CA . VAL B 1 150 ? 10.438 12.812 -7.625 1 94.56 150 VAL B CA 1
ATOM 2834 C C . VAL B 1 150 ? 9.375 11.961 -8.312 1 94.56 150 VAL B C 1
ATOM 2836 O O . VAL B 1 150 ? 9.688 11.164 -9.203 1 94.56 150 VAL B O 1
ATOM 2839 N N . LEU B 1 151 ? 8.117 12.125 -7.977 1 91.88 151 LEU B N 1
ATOM 2840 C CA . LEU B 1 151 ? 7.027 11.289 -8.461 1 91.88 151 LEU B CA 1
ATOM 2841 C C . LEU B 1 151 ? 6.664 11.641 -9.898 1 91.88 151 LEU B C 1
ATOM 2843 O O . LEU B 1 151 ? 5.996 10.867 -10.578 1 91.88 151 LEU B O 1
ATOM 2847 N N . LYS B 1 152 ? 7.02 12.844 -10.359 1 90.12 152 LYS B N 1
ATOM 2848 C CA . LYS B 1 152 ? 6.77 13.234 -11.75 1 90.12 152 LYS B CA 1
ATOM 2849 C C . LYS B 1 152 ? 7.477 12.289 -12.719 1 90.12 152 LYS B C 1
ATOM 2851 O O . LYS B 1 152 ? 7.109 12.203 -13.891 1 90.12 152 LYS B O 1
ATOM 2856 N N . GLU B 1 153 ? 8.492 11.602 -12.25 1 89.75 153 GLU B N 1
ATOM 2857 C CA . GLU B 1 153 ? 9.227 10.648 -13.07 1 89.75 153 GLU B CA 1
ATOM 2858 C C . GLU B 1 153 ? 8.391 9.398 -13.344 1 89.75 153 GLU B C 1
ATOM 2860 O O . GLU B 1 153 ? 8.711 8.625 -14.25 1 89.75 153 GLU B O 1
ATOM 2865 N N . CYS B 1 154 ? 7.383 9.195 -12.555 1 86.75 154 CYS B N 1
ATOM 2866 C CA . CYS B 1 154 ? 6.512 8.039 -12.719 1 86.75 154 CYS B CA 1
ATOM 2867 C C . CYS B 1 154 ? 5.047 8.445 -12.656 1 86.75 154 CYS B C 1
ATOM 2869 O O . CYS B 1 154 ? 4.348 8.125 -11.695 1 86.75 154 CYS B O 1
ATOM 2871 N N . PRO B 1 155 ? 4.602 8.961 -13.758 1 83.44 155 PRO B N 1
ATOM 2872 C CA . PRO B 1 155 ? 3.221 9.445 -13.766 1 83.44 155 PRO B CA 1
ATOM 2873 C C . PRO B 1 155 ? 2.199 8.328 -13.57 1 83.44 155 PRO B C 1
ATOM 2875 O O . PRO B 1 155 ? 2.385 7.223 -14.094 1 83.44 155 PRO B O 1
ATOM 2878 N N . GLY B 1 156 ? 1.218 8.57 -12.766 1 82.94 156 GLY B N 1
ATOM 2879 C CA . GLY B 1 156 ? 0.129 7.629 -12.57 1 82.94 156 GLY B CA 1
ATOM 2880 C C . GLY B 1 156 ? 0.456 6.543 -11.562 1 82.94 156 GLY B C 1
ATOM 2881 O O . GLY B 1 156 ? -0.32 5.602 -11.383 1 82.94 156 GLY B O 1
ATOM 2882 N N . GLN B 1 157 ? 1.614 6.688 -10.906 1 85.5 157 GLN B N 1
ATOM 2883 C CA . GLN B 1 157 ? 2.031 5.633 -9.992 1 85.5 157 GLN B CA 1
ATOM 2884 C C . GLN B 1 157 ? 2.021 6.129 -8.547 1 85.5 157 GLN B C 1
ATOM 2886 O O . GLN B 1 157 ? 2.752 5.609 -7.703 1 85.5 157 GLN B O 1
ATOM 2891 N N . TYR B 1 158 ? 1.154 7.113 -8.297 1 89.38 158 TYR B N 1
ATOM 2892 C CA . TYR B 1 158 ? 1.055 7.707 -6.965 1 89.38 158 TYR B CA 1
ATOM 2893 C C . TYR B 1 158 ? 0.848 6.633 -5.902 1 89.38 158 TYR B C 1
ATOM 2895 O O . TYR B 1 158 ? 1.63 6.531 -4.953 1 89.38 158 TYR B O 1
ATOM 2903 N N . TYR B 1 159 ? -0.077 5.789 -6.133 1 91.25 159 TYR B N 1
ATOM 2904 C CA . TYR B 1 159 ? -0.479 4.867 -5.078 1 91.25 159 TYR B CA 1
ATOM 2905 C C . TYR B 1 159 ? 0.491 3.697 -4.977 1 91.25 159 TYR B C 1
ATOM 2907 O O . TYR B 1 159 ? 0.536 3.008 -3.955 1 91.25 159 TYR B O 1
ATOM 2915 N N . ARG B 1 160 ? 1.217 3.5 -5.977 1 91.12 160 ARG B N 1
ATOM 2916 C CA . ARG B 1 160 ? 2.234 2.455 -5.914 1 91.12 160 ARG B CA 1
ATOM 2917 C C . ARG B 1 160 ? 3.268 2.766 -4.836 1 91.12 160 ARG B C 1
ATOM 2919 O O . ARG B 1 160 ? 3.758 1.858 -4.156 1 91.12 160 ARG B O 1
ATOM 2926 N N . TYR B 1 161 ? 3.48 4.07 -4.645 1 93.94 161 TYR B N 1
ATOM 2927 C CA . TYR B 1 161 ? 4.535 4.477 -3.725 1 93.94 161 TYR B CA 1
ATOM 2928 C C . TYR B 1 161 ? 3.957 5.219 -2.525 1 93.94 161 TYR B C 1
ATOM 2930 O O . TYR B 1 161 ? 4.691 5.609 -1.616 1 93.94 161 TYR B O 1
ATOM 2938 N N . HIS B 1 162 ? 2.678 5.312 -2.453 1 94.31 162 HIS B N 1
ATOM 2939 C CA . HIS B 1 162 ? 1.963 6.102 -1.457 1 94.31 162 HIS B CA 1
ATOM 2940 C C . HIS B 1 162 ? 2.277 5.621 -0.045 1 94.31 162 HIS B C 1
ATOM 2942 O O . HIS B 1 162 ? 2.391 6.43 0.88 1 94.31 162 HIS B O 1
ATOM 2948 N N . ALA B 1 163 ? 2.477 4.367 0.066 1 94.44 163 ALA B N 1
ATOM 2949 C CA . ALA B 1 163 ? 2.709 3.762 1.374 1 94.44 163 ALA B CA 1
ATOM 2950 C C . ALA B 1 163 ? 3.99 4.297 2.008 1 94.44 163 ALA B C 1
ATOM 2952 O O . ALA B 1 163 ? 4.129 4.305 3.232 1 94.44 163 ALA B O 1
ATOM 2953 N N . ASP B 1 164 ? 4.891 4.73 1.239 1 96.25 164 ASP B N 1
ATOM 2954 C CA . ASP B 1 164 ? 6.207 5.145 1.726 1 96.25 164 ASP B CA 1
ATOM 2955 C C . ASP B 1 164 ? 6.121 6.461 2.49 1 96.25 164 ASP B C 1
ATOM 2957 O O . ASP B 1 164 ? 6.965 6.746 3.342 1 96.25 164 ASP B O 1
ATOM 2961 N N . TRP B 1 165 ? 5.109 7.238 2.154 1 97.12 165 TRP B N 1
ATOM 2962 C CA . TRP B 1 165 ? 5.047 8.508 2.867 1 97.12 165 TRP B CA 1
ATOM 2963 C C . TRP B 1 165 ? 3.711 8.664 3.59 1 97.12 165 TRP B C 1
ATOM 2965 O O . TRP B 1 165 ? 3.465 9.68 4.242 1 97.12 165 TRP B O 1
ATOM 2975 N N . ARG B 1 166 ? 2.869 7.727 3.557 1 96.62 166 ARG B N 1
ATOM 2976 C CA . ARG B 1 166 ? 1.515 7.805 4.094 1 96.62 166 ARG B CA 1
ATOM 2977 C C . ARG B 1 166 ? 1.535 8.055 5.598 1 96.62 166 ARG B C 1
ATOM 2979 O O . ARG B 1 166 ? 0.868 8.969 6.086 1 96.62 166 ARG B O 1
ATOM 2986 N N . THR B 1 167 ? 2.305 7.301 6.301 1 97.06 167 THR B N 1
ATOM 2987 C CA . THR B 1 167 ? 2.361 7.402 7.754 1 97.06 167 THR B CA 1
ATOM 2988 C C . THR B 1 167 ? 2.854 8.781 8.18 1 97.06 167 THR B C 1
ATOM 2990 O O . THR B 1 167 ? 2.283 9.398 9.078 1 97.06 167 THR B O 1
ATOM 2993 N N . GLU B 1 168 ? 3.875 9.156 7.477 1 97.94 168 GLU B N 1
ATOM 2994 C CA . GLU B 1 168 ? 4.406 10.477 7.809 1 97.94 168 GLU B CA 1
ATOM 2995 C C . GLU B 1 168 ? 3.389 11.578 7.5 1 97.94 168 GLU B C 1
ATOM 2997 O O . GLU B 1 168 ? 3.307 12.57 8.219 1 97.94 168 GLU B O 1
ATOM 3002 N N . THR B 1 169 ? 2.613 11.398 6.43 1 97.88 169 THR B N 1
ATOM 3003 C CA . THR B 1 169 ? 1.569 12.367 6.102 1 97.88 169 THR B CA 1
ATOM 3004 C C . THR B 1 169 ? 0.518 12.422 7.203 1 97.88 169 THR B C 1
ATOM 3006 O O . THR B 1 169 ? 0.011 13.492 7.531 1 97.88 169 THR B O 1
ATOM 3009 N N . HIS B 1 170 ? 0.241 11.32 7.812 1 96.88 170 HIS B N 1
ATOM 3010 C CA . HIS B 1 170 ? -0.664 11.297 8.961 1 96.88 170 HIS B CA 1
ATOM 3011 C C . HIS B 1 170 ? -0.15 12.18 10.086 1 96.88 170 HIS B C 1
ATOM 3013 O O . HIS B 1 170 ? -0.905 12.977 10.648 1 96.88 170 HIS B O 1
ATOM 3019 N N . MET B 1 171 ? 1.097 12.031 10.336 1 97.12 171 MET B N 1
ATOM 3020 C CA . MET B 1 171 ? 1.716 12.781 11.43 1 97.12 171 MET B CA 1
ATOM 3021 C C . MET B 1 171 ? 1.734 14.273 11.125 1 97.12 171 MET B C 1
ATOM 3023 O O . MET B 1 171 ? 1.452 15.094 12 1 97.12 171 MET B O 1
ATOM 3027 N N . VAL B 1 172 ? 1.987 14.562 9.906 1 98.19 172 VAL B N 1
ATOM 3028 C CA . VAL B 1 172 ? 2.045 15.961 9.492 1 98.19 172 VAL B CA 1
ATOM 3029 C C . VAL B 1 172 ? 0.659 16.594 9.602 1 98.19 172 VAL B C 1
ATOM 3031 O O . VAL B 1 172 ? 0.518 17.703 10.109 1 98.19 172 VAL B O 1
ATOM 3034 N N . VAL B 1 173 ? -0.292 15.875 9.133 1 97.69 173 VAL B N 1
ATOM 3035 C CA . VAL B 1 173 ? -1.655 16.391 9.203 1 97.69 173 VAL B CA 1
ATOM 3036 C C . VAL B 1 173 ? -2.064 16.578 10.664 1 97.69 173 VAL B C 1
ATOM 3038 O O . VAL B 1 173 ? -2.676 17.578 11.031 1 97.69 173 VAL B O 1
ATOM 3041 N N . SER B 1 174 ? -1.738 15.625 11.5 1 96.75 174 SER B N 1
ATOM 3042 C CA . SER B 1 174 ? -2.021 15.719 12.93 1 96.75 174 SER B CA 1
ATOM 3043 C C . SER B 1 174 ? -1.377 16.969 13.539 1 96.75 174 SER B C 1
ATOM 3045 O O . SER B 1 174 ? -2.029 17.719 14.266 1 96.75 174 SER B O 1
ATOM 3047 N N . MET B 1 175 ? -0.182 17.156 13.227 1 96.19 175 MET B N 1
ATOM 3048 C CA . MET B 1 175 ? 0.574 18.312 13.703 1 96.19 175 MET B CA 1
ATOM 3049 C C . MET B 1 175 ? -0.068 19.609 13.234 1 96.19 175 MET B C 1
ATOM 3051 O O . MET B 1 175 ? -0.256 20.547 14.023 1 96.19 175 MET B O 1
ATOM 3055 N N . LEU B 1 176 ? -0.457 19.688 11.945 1 97.44 176 LEU B N 1
ATOM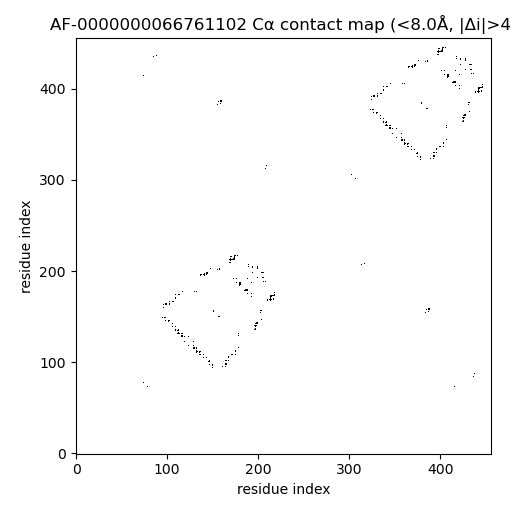 3056 C CA . LEU B 1 176 ? -1.103 20.875 11.383 1 97.44 176 LEU B CA 1
ATOM 3057 C C . LEU B 1 176 ? -2.445 21.125 12.055 1 97.44 176 LEU B C 1
ATOM 3059 O O . LEU B 1 176 ? -2.797 22.281 12.328 1 97.44 176 LEU B O 1
ATOM 3063 N N . ALA B 1 177 ? -3.115 20.062 12.242 1 95.44 177 ALA B N 1
ATOM 3064 C CA . ALA B 1 177 ? -4.422 20.188 12.883 1 95.44 177 ALA B CA 1
ATOM 3065 C C . ALA B 1 177 ? -4.293 20.734 14.297 1 95.44 177 ALA B C 1
ATOM 3067 O O . ALA B 1 177 ? -5.062 21.609 14.703 1 95.44 177 ALA B O 1
ATOM 3068 N N . PHE B 1 178 ? -3.361 20.281 14.984 1 94.62 178 PHE B N 1
ATOM 3069 C CA . PHE B 1 178 ? -3.113 20.766 16.344 1 94.62 178 PHE B CA 1
ATOM 3070 C C . PHE B 1 178 ? -2.736 22.25 16.328 1 94.62 178 PHE B C 1
ATOM 3072 O O . PHE B 1 178 ? -3.295 23.047 17.078 1 94.62 178 PHE B O 1
ATOM 3079 N N . MET B 1 179 ? -1.887 22.562 15.508 1 95.12 179 MET B N 1
ATOM 3080 C CA . MET B 1 179 ? -1.462 23.953 15.367 1 95.12 179 MET B CA 1
ATOM 3081 C C . MET B 1 179 ? -2.646 24.844 15.031 1 95.12 179 MET B C 1
ATOM 3083 O O . MET B 1 179 ? -2.809 25.922 15.617 1 95.12 179 MET B O 1
ATOM 3087 N N . HIS B 1 180 ? -3.395 24.453 14.07 1 94.38 180 HIS B N 1
ATOM 3088 C CA . HIS B 1 180 ? -4.57 25.203 13.648 1 94.38 180 HIS B CA 1
ATOM 3089 C C . HIS B 1 180 ? -5.555 25.375 14.797 1 94.38 180 HIS B C 1
ATOM 3091 O O . HIS B 1 180 ? -6.117 26.453 14.977 1 94.38 180 HIS B O 1
ATOM 3097 N N . TRP B 1 181 ? -5.715 24.359 15.562 1 91.69 181 TRP B N 1
ATOM 3098 C CA . TRP B 1 181 ? -6.613 24.406 16.719 1 91.69 181 TRP B CA 1
ATOM 3099 C C . TRP B 1 181 ? -6.113 25.406 17.75 1 91.69 181 TRP B C 1
ATOM 3101 O O . TRP B 1 181 ? -6.902 26.172 18.312 1 91.69 181 TRP B O 1
ATOM 3111 N N . LEU B 1 182 ? -4.914 25.438 18.016 1 90.44 182 LEU B N 1
ATOM 3112 C CA . LEU B 1 182 ? -4.324 26.375 18.969 1 90.44 182 LEU B CA 1
ATOM 3113 C C . LEU B 1 182 ? -4.527 27.812 18.516 1 90.44 182 LEU B C 1
ATOM 3115 O O . LEU B 1 182 ? -4.711 28.703 19.344 1 90.44 182 LEU B O 1
ATOM 3119 N N . GLU B 1 183 ? -4.539 27.969 17.266 1 91.75 183 GLU B N 1
ATOM 3120 C CA . GLU B 1 183 ? -4.633 29.312 16.703 1 91.75 183 GLU B CA 1
ATOM 3121 C C . GLU B 1 183 ? -6.086 29.766 16.609 1 91.75 183 GLU B C 1
ATOM 3123 O O . GLU B 1 183 ? -6.398 30.922 16.891 1 91.75 183 GLU B O 1
ATOM 3128 N N . THR B 1 184 ? -6.973 28.922 16.188 1 90.75 184 THR B N 1
ATOM 3129 C CA . THR B 1 184 ? -8.305 29.375 15.797 1 90.75 184 THR B CA 1
ATOM 3130 C C . THR B 1 184 ? -9.375 28.734 16.688 1 90.75 184 THR B C 1
ATOM 3132 O O . THR B 1 184 ? -10.508 29.203 16.734 1 90.75 184 THR B O 1
ATOM 3135 N N . GLY B 1 185 ? -9.055 27.625 17.422 1 89 185 GLY B N 1
ATOM 3136 C CA . GLY B 1 185 ? -10.031 26.859 18.188 1 89 185 GLY B CA 1
ATOM 3137 C C . GLY B 1 185 ? -10.953 26.031 17.312 1 89 185 GLY B C 1
ATOM 3138 O O . GLY B 1 185 ? -11.891 25.406 17.812 1 89 185 GLY B O 1
ATOM 3139 N N . GLY B 1 186 ? -10.562 26 15.984 1 89.19 186 GLY B N 1
ATOM 3140 C CA . GLY B 1 186 ? -11.414 25.281 15.047 1 89.19 186 GLY B CA 1
ATOM 3141 C C . GLY B 1 186 ? -10.734 24.094 14.414 1 89.19 186 GLY B C 1
ATOM 3142 O O . GLY B 1 186 ? -9.586 23.781 14.75 1 89.19 186 GLY B O 1
ATOM 3143 N N . LEU B 1 187 ? -11.461 23.406 13.602 1 89.62 187 LEU B N 1
ATOM 3144 C CA . LEU B 1 187 ? -10.969 22.219 12.914 1 89.62 187 LEU B CA 1
ATOM 3145 C C . LEU B 1 187 ? -10.266 22.594 11.617 1 89.62 187 LEU B C 1
ATOM 3147 O O . LEU B 1 187 ? -10.75 23.453 10.875 1 89.62 187 LEU B O 1
ATOM 3151 N N . LEU B 1 188 ? -9.172 21.969 11.414 1 93.94 188 LEU B N 1
ATOM 3152 C CA . LEU B 1 188 ? -8.461 22.141 10.156 1 93.94 188 LEU B CA 1
ATOM 3153 C C . LEU B 1 188 ? -9.172 21.422 9.016 1 93.94 188 LEU B C 1
ATOM 3155 O O . LEU B 1 188 ? -9.336 20.203 9.055 1 93.94 188 LEU B O 1
ATOM 3159 N N . MET B 1 189 ? -9.5 22.188 7.988 1 93.38 189 MET B N 1
ATOM 3160 C CA . MET B 1 189 ? -10.188 21.594 6.844 1 93.38 189 MET B CA 1
ATOM 3161 C C . MET B 1 189 ? -9.18 20.984 5.867 1 93.38 189 MET B C 1
ATOM 3163 O O . MET B 1 189 ? -8.023 21.406 5.824 1 93.38 189 MET B O 1
ATOM 3167 N N . HIS B 1 190 ? -9.656 20.031 5.109 1 94.12 190 HIS B N 1
ATOM 3168 C CA . HIS B 1 190 ? -8.812 19.344 4.141 1 94.12 190 HIS B CA 1
ATOM 3169 C C . HIS B 1 190 ? -8.172 20.328 3.166 1 94.12 190 HIS B C 1
ATOM 3171 O O . HIS B 1 190 ? -6.965 20.266 2.926 1 94.12 190 HIS B O 1
ATOM 3177 N N . ALA B 1 191 ? -8.945 21.219 2.59 1 92.38 191 ALA B N 1
ATOM 3178 C CA . ALA B 1 191 ? -8.461 22.203 1.62 1 92.38 191 ALA B CA 1
ATOM 3179 C C . ALA B 1 191 ? -7.387 23.094 2.238 1 92.38 191 ALA B C 1
ATOM 3181 O O . ALA B 1 191 ? -6.402 23.438 1.578 1 92.38 191 ALA B O 1
ATOM 3182 N N . GLU B 1 192 ? -7.605 23.453 3.471 1 94.12 192 GLU B N 1
ATOM 3183 C CA . GLU B 1 192 ? -6.637 24.281 4.176 1 94.12 192 GLU B CA 1
ATOM 3184 C C . GLU B 1 192 ? -5.324 23.531 4.402 1 94.12 192 GLU B C 1
ATOM 3186 O O . GLU B 1 192 ? -4.242 24.094 4.234 1 94.12 192 GLU B O 1
ATOM 3191 N N . ALA B 1 193 ? -5.473 22.297 4.828 1 95.69 193 ALA B N 1
ATOM 3192 C CA . ALA B 1 193 ? -4.281 21.469 5.012 1 95.69 193 ALA B CA 1
ATOM 3193 C C . ALA B 1 193 ? -3.494 21.344 3.711 1 95.69 193 ALA B C 1
ATOM 3195 O O . ALA B 1 193 ? -2.268 21.453 3.707 1 95.69 193 ALA B O 1
ATOM 3196 N N . GLN B 1 194 ? -4.234 21.141 2.637 1 95.12 194 GLN B N 1
ATOM 3197 C CA . GLN B 1 194 ? -3.613 21.031 1.321 1 95.12 194 GLN B CA 1
ATOM 3198 C C . GLN B 1 194 ? -2.867 22.312 0.962 1 95.12 194 GLN B C 1
ATOM 3200 O O . GLN B 1 194 ? -1.758 22.266 0.426 1 95.12 194 GLN B O 1
ATOM 3205 N N . GLU B 1 195 ? -3.461 23.375 1.19 1 94.31 195 GLU B N 1
ATOM 3206 C CA . GLU B 1 195 ? -2.85 24.656 0.895 1 94.31 195 GLU B CA 1
ATOM 3207 C C . GLU B 1 195 ? -1.587 24.875 1.724 1 94.31 195 GLU B C 1
ATOM 3209 O O . GLU B 1 195 ? -0.568 25.344 1.203 1 94.31 195 GLU B O 1
ATOM 3214 N N . LYS B 1 196 ? -1.643 24.516 2.98 1 95.75 196 LYS B N 1
ATOM 3215 C CA . LYS B 1 196 ? -0.507 24.703 3.881 1 95.75 196 LYS B CA 1
ATOM 3216 C C . LYS B 1 196 ? 0.679 23.844 3.443 1 95.75 196 LYS B C 1
ATOM 3218 O O . LYS B 1 196 ? 1.834 24.219 3.666 1 95.75 196 LYS B O 1
ATOM 3223 N N . LEU B 1 197 ? 0.377 22.75 2.801 1 96.38 197 LEU B N 1
ATOM 3224 C CA . LEU B 1 197 ? 1.431 21.828 2.389 1 96.38 197 LEU B CA 1
ATOM 3225 C C . LEU B 1 197 ? 1.794 22.047 0.922 1 96.38 197 LEU B C 1
ATOM 3227 O O . LEU B 1 197 ? 2.68 21.359 0.394 1 96.38 197 LEU B O 1
ATOM 3231 N N . GLY B 1 198 ? 1.08 22.906 0.247 1 92.81 198 GLY B N 1
ATOM 3232 C CA . GLY B 1 198 ? 1.345 23.172 -1.157 1 92.81 198 GLY B CA 1
ATOM 3233 C C . GLY B 1 198 ? 0.929 22.031 -2.072 1 92.81 198 GLY B C 1
ATOM 3234 O O . GLY B 1 198 ? 1.519 21.844 -3.139 1 92.81 198 GLY B O 1
ATOM 3235 N N . LEU B 1 199 ? 0.018 21.25 -1.644 1 91.44 199 LEU B N 1
ATOM 3236 C CA . LEU B 1 199 ? -0.42 20.094 -2.412 1 91.44 199 LEU B CA 1
ATOM 3237 C C . LEU B 1 199 ? -1.677 20.406 -3.213 1 91.44 199 LEU B C 1
ATOM 3239 O O . LEU B 1 199 ? -2.578 19.578 -3.326 1 91.44 199 LEU B O 1
ATOM 3243 N N . CYS B 1 200 ? -1.856 21.5 -3.779 1 76 200 CYS B N 1
ATOM 3244 C CA . CYS B 1 200 ? -3.076 21.969 -4.434 1 76 200 CYS B CA 1
ATOM 3245 C C . CYS B 1 200 ? -3.053 21.641 -5.922 1 76 200 CYS B C 1
ATOM 3247 O O . CYS B 1 200 ? -4.078 21.719 -6.602 1 76 200 CYS B O 1
ATOM 3249 N N . SER B 1 201 ? -1.956 21.25 -6.352 1 66.06 201 SER B N 1
ATOM 3250 C CA . SER B 1 201 ? -1.888 21.141 -7.805 1 66.06 201 SER B CA 1
ATOM 3251 C C . SER B 1 201 ? -1.449 19.734 -8.227 1 66.06 201 SER B C 1
ATOM 3253 O O . SER B 1 201 ? -0.58 19.141 -7.59 1 66.06 201 SER B O 1
ATOM 3255 N N . GLY B 1 202 ? -2.381 19.125 -9.125 1 66.56 202 GLY B N 1
ATOM 3256 C CA . GLY B 1 202 ? -1.821 18.016 -9.891 1 66.56 202 GLY B CA 1
ATOM 3257 C C . GLY B 1 202 ? -2.242 16.656 -9.359 1 66.56 202 GLY B C 1
ATOM 3258 O O . GLY B 1 202 ? -3.291 16.531 -8.727 1 66.56 202 GLY B O 1
ATOM 3259 N N . GLU B 1 203 ? -1.429 15.727 -9.641 1 73.62 203 GLU B N 1
ATOM 3260 C CA . GLU B 1 203 ? -1.655 14.32 -9.328 1 73.62 203 GLU B CA 1
ATOM 3261 C C . GLU B 1 203 ? -1.207 13.992 -7.902 1 73.62 203 GLU B C 1
ATOM 3263 O O . GLU B 1 203 ? -1.601 12.969 -7.344 1 73.62 203 GLU B O 1
ATOM 3268 N N . PHE B 1 204 ? -0.521 15.023 -7.289 1 86.12 204 PHE B N 1
ATOM 3269 C CA . PHE B 1 204 ? -0.008 14.797 -5.945 1 86.12 204 PHE B CA 1
ATOM 3270 C C . PHE B 1 204 ? -0.752 15.656 -4.926 1 86.12 204 PHE B C 1
ATOM 3272 O O . PHE B 1 204 ? -0.292 16.734 -4.566 1 86.12 204 PHE B O 1
ATOM 3279 N N . GLY B 1 205 ? -1.899 15.258 -4.547 1 90.56 205 GLY B N 1
ATOM 3280 C CA . GLY B 1 205 ? -2.699 15.945 -3.547 1 90.56 205 GLY B CA 1
ATOM 3281 C C . GLY B 1 205 ? -2.738 15.227 -2.213 1 90.56 205 GLY B C 1
ATOM 3282 O O . GLY B 1 205 ? -2.125 14.164 -2.055 1 90.56 205 GLY B O 1
ATOM 3283 N N . LEU B 1 206 ? -3.379 15.852 -1.271 1 94.62 206 LEU B N 1
ATOM 3284 C CA . LEU B 1 206 ? -3.57 15.234 0.035 1 94.62 206 LEU B CA 1
ATOM 3285 C C . LEU B 1 206 ? -4.742 14.258 0.006 1 94.62 206 LEU B C 1
ATOM 3287 O O . LEU B 1 206 ? -5.891 14.664 -0.166 1 94.62 206 LEU B O 1
ATOM 3291 N N . ASP B 1 207 ? -4.438 13.039 0.162 1 93.06 207 ASP B N 1
ATOM 3292 C CA . ASP B 1 207 ? -5.461 11.992 0.169 1 93.06 207 ASP B CA 1
ATOM 3293 C C . ASP B 1 207 ? -6.453 12.203 1.31 1 93.06 207 ASP B C 1
ATOM 3295 O O . ASP B 1 207 ? -6.059 12.523 2.434 1 93.06 207 ASP B O 1
ATOM 3299 N N . VAL B 1 208 ? -7.758 12.047 1.066 1 92.75 208 VAL B N 1
ATOM 3300 C CA . VAL B 1 208 ? -8.797 12.305 2.057 1 92.75 208 VAL B CA 1
ATOM 3301 C C . VAL B 1 208 ? -8.664 11.328 3.217 1 92.75 208 VAL B C 1
ATOM 3303 O O . VAL B 1 208 ? -8.812 11.703 4.383 1 92.75 208 VAL B O 1
ATOM 3306 N N . GLU B 1 209 ? -8.43 10.094 2.928 1 92.81 209 GLU B N 1
ATOM 3307 C CA . GLU B 1 209 ? -8.266 9.094 3.979 1 92.81 209 GLU B CA 1
ATOM 3308 C C . GLU B 1 209 ? -7.074 9.422 4.875 1 92.81 209 GLU B C 1
ATOM 3310 O O . GLU B 1 209 ? -7.152 9.281 6.098 1 92.81 209 GLU B O 1
ATOM 3315 N N . ASP B 1 210 ? -6.039 9.891 4.254 1 94.88 210 ASP B N 1
ATOM 3316 C CA . ASP B 1 210 ? -4.863 10.281 5.027 1 94.88 210 ASP B CA 1
ATOM 3317 C C . ASP B 1 210 ? -5.168 11.469 5.934 1 94.88 210 ASP B C 1
ATOM 3319 O O . ASP B 1 210 ? -4.762 11.5 7.094 1 94.88 210 ASP B O 1
ATOM 3323 N N . TYR B 1 211 ? -5.832 12.438 5.316 1 95.56 211 TYR B N 1
ATOM 3324 C CA . TYR B 1 211 ? -6.238 13.625 6.066 1 95.56 211 TYR B CA 1
ATOM 3325 C C . TYR B 1 211 ? -7.07 13.242 7.285 1 95.56 211 TYR B C 1
ATOM 3327 O O . TYR B 1 211 ? -6.773 13.656 8.406 1 95.56 211 TYR B O 1
ATOM 3335 N N . LEU B 1 212 ? -8.023 12.422 7.125 1 93.25 212 LEU B N 1
ATOM 3336 C CA . LEU B 1 212 ? -8.922 12.023 8.203 1 93.25 212 LEU B CA 1
ATOM 3337 C C . LEU B 1 212 ? -8.188 11.203 9.25 1 93.25 212 LEU B C 1
ATOM 3339 O O . LEU B 1 212 ? -8.414 11.375 10.453 1 93.25 212 LEU B O 1
ATOM 3343 N N . THR B 1 213 ? -7.375 10.336 8.836 1 94.62 213 THR B N 1
ATOM 3344 C CA . THR B 1 213 ? -6.582 9.547 9.766 1 94.62 213 THR B CA 1
ATOM 3345 C C . THR B 1 213 ? -5.68 10.453 10.609 1 94.62 213 THR B C 1
ATOM 3347 O O . THR B 1 213 ? -5.555 10.258 11.82 1 94.62 213 THR B O 1
ATOM 3350 N N . GLY B 1 214 ? -5.098 11.406 9.93 1 95.81 214 GLY B N 1
ATOM 3351 C CA . GLY B 1 214 ? -4.285 12.375 10.656 1 95.81 214 GLY B CA 1
ATOM 3352 C C . GLY B 1 214 ? -5.066 13.133 11.711 1 95.81 214 GLY B C 1
ATOM 3353 O O . GLY B 1 214 ? -4.57 13.359 12.812 1 95.81 214 GLY B O 1
ATOM 3354 N N . LEU B 1 215 ? -6.254 13.531 11.359 1 93.19 215 LEU B N 1
ATOM 3355 C CA . LEU B 1 215 ? -7.109 14.211 12.32 1 93.19 215 LEU B CA 1
ATOM 3356 C C . LEU B 1 215 ? -7.375 13.336 13.539 1 93.19 215 LEU B C 1
ATOM 3358 O O . LEU B 1 215 ? -7.418 13.828 14.672 1 93.19 215 LEU B O 1
ATOM 3362 N N . CYS B 1 216 ? -7.508 12.086 13.312 1 90.5 216 CYS B N 1
ATOM 3363 C CA . CYS B 1 216 ? -7.785 11.148 14.398 1 90.5 216 CYS B CA 1
ATOM 3364 C C . CYS B 1 216 ? -6.566 10.984 15.305 1 90.5 216 CYS B C 1
ATOM 3366 O O . CYS B 1 216 ? -6.707 10.766 16.516 1 90.5 216 CYS B O 1
ATOM 3368 N N . PHE B 1 217 ? -5.465 11.117 14.805 1 87.56 217 PHE B N 1
ATOM 3369 C CA . PHE B 1 217 ? -4.242 11.016 15.594 1 87.56 217 PHE B CA 1
ATOM 3370 C C . PHE B 1 217 ? -4.117 12.195 16.547 1 87.56 217 PHE B C 1
ATOM 3372 O O . PHE B 1 217 ? -3.605 12.047 17.656 1 87.56 217 PHE B O 1
ATOM 3379 N N . MET B 1 218 ? -4.547 13.305 16.109 1 81 218 MET B N 1
ATOM 3380 C CA . MET B 1 218 ? -4.496 14.5 16.969 1 81 218 MET B CA 1
ATOM 3381 C C . MET B 1 218 ? -5.332 14.305 18.219 1 81 218 MET B C 1
ATOM 3383 O O . MET B 1 218 ? -4.891 14.633 19.328 1 81 218 MET B O 1
ATOM 3387 N N . SER B 1 219 ? -6.449 13.789 18.094 1 75 219 SER B N 1
ATOM 3388 C CA . SER B 1 219 ? -7.367 13.602 19.219 1 75 219 SER B CA 1
ATOM 3389 C C . SER B 1 219 ? -6.797 12.625 20.25 1 75 219 SER B C 1
ATOM 3391 O O . SER B 1 219 ? -6.957 12.828 21.453 1 75 219 SER B O 1
ATOM 3393 N N . ASN B 1 220 ? -6.051 11.734 19.766 1 68.69 220 ASN B N 1
ATOM 3394 C CA . ASN B 1 220 ? -5.449 10.742 20.641 1 68.69 220 ASN B CA 1
ATOM 3395 C C . ASN B 1 220 ? -4.258 11.312 21.406 1 68.69 220 ASN B C 1
ATOM 3397 O O . ASN B 1 220 ? -4.031 10.969 22.562 1 68.69 220 ASN B O 1
ATOM 3401 N N . GLU B 1 221 ? -3.588 12.094 20.766 1 63.28 221 GLU B N 1
ATOM 3402 C CA . GLU B 1 221 ? -2.42 12.711 21.391 1 63.28 221 GLU B CA 1
ATOM 3403 C C . GLU B 1 221 ? -2.832 13.695 22.484 1 63.28 221 GLU B C 1
ATOM 3405 O O . GLU B 1 221 ? -2.186 13.773 23.531 1 63.28 221 GLU B O 1
ATOM 3410 N N . PHE B 1 222 ? -3.863 14.352 22.359 1 59.81 222 PHE B N 1
ATOM 3411 C CA . PHE B 1 222 ? -4.34 15.312 23.344 1 59.81 222 PHE B CA 1
ATOM 3412 C C . PHE B 1 222 ? -4.984 14.602 24.531 1 59.81 222 PHE B C 1
ATOM 3414 O O . PHE B 1 222 ? -4.852 15.039 25.672 1 59.81 222 PHE B O 1
ATOM 3421 N N . ASP B 1 223 ? -5.66 13.617 24.172 1 57.81 223 ASP B N 1
ATOM 3422 C CA . ASP B 1 223 ? -6.227 12.859 25.297 1 57.81 223 ASP B CA 1
ATOM 3423 C C . ASP B 1 223 ? -5.125 12.312 26.203 1 57.81 223 ASP B C 1
ATOM 3425 O O . ASP B 1 223 ? -5.27 12.305 27.422 1 57.81 223 ASP B O 1
ATOM 3429 N N . ALA B 1 224 ? -4.129 11.969 25.578 1 55.66 224 ALA B N 1
ATOM 3430 C CA . ALA B 1 224 ? -3.023 11.406 26.359 1 55.66 224 ALA B CA 1
ATOM 3431 C C . ALA B 1 224 ? -2.328 12.492 27.188 1 55.66 224 ALA B C 1
ATOM 3433 O O . ALA B 1 224 ? -1.955 12.258 28.328 1 55.66 224 ALA B O 1
ATOM 3434 N N . GLU B 1 225 ? -2.17 13.648 26.719 1 57.84 225 GLU B N 1
ATOM 3435 C CA . GLU B 1 225 ? -1.49 14.742 27.406 1 57.84 225 GLU B CA 1
ATOM 3436 C C . GLU B 1 225 ? -2.379 15.344 28.5 1 57.84 225 GLU B C 1
ATOM 3438 O O . GLU B 1 225 ? -1.888 15.766 29.547 1 57.84 225 GLU B O 1
ATOM 3443 N N . SER B 1 226 ? -3.625 15.398 28.188 1 52.75 226 SER B N 1
ATOM 3444 C CA . SER B 1 226 ? -4.539 15.891 29.203 1 52.75 226 SER B CA 1
ATOM 3445 C C . SER B 1 226 ? -4.645 14.922 30.375 1 52.75 226 SER B C 1
ATOM 3447 O O . SER B 1 226 ? -5.043 15.305 31.469 1 52.75 226 SER B O 1
ATOM 3449 N N . ALA B 1 227 ? -4.355 13.656 30.125 1 49.41 227 ALA B N 1
ATOM 3450 C CA . ALA B 1 227 ? -4.383 12.641 31.172 1 49.41 227 ALA B CA 1
ATOM 3451 C C . ALA B 1 227 ? -3.104 12.68 32 1 49.41 227 ALA B C 1
ATOM 3453 O O . ALA B 1 227 ? -3.035 12.07 33.062 1 49.41 227 ALA B O 1
ATOM 3454 N N . GLN B 1 228 ? -2.137 13.312 31.578 1 45.47 228 GLN B N 1
ATOM 3455 C CA . GLN B 1 228 ? -0.939 13.453 32.406 1 45.47 228 GLN B CA 1
ATOM 3456 C C . GLN B 1 228 ? -0.969 14.75 33.219 1 45.47 228 GLN B C 1
ATOM 3458 O O . GLN B 1 228 ? -0.526 14.789 34.344 1 45.47 228 GLN B O 1
#

Nearest PDB structures (foldseek):
  4wyv-assembly1_E  TM=8.858E-01  e=9.964E-07  Homo sapiens
  8xqp-assembly1_R  TM=4.128E-01  e=8.931E+00  Clostridium perfringens
  1key-assembly1_D-2  TM=9.089E-01  e=8.075E-07  Mus musculus
  4wyv-assembly1_E  TM=8.721E-01  e=1.732E-06  Homo sapiens
  1w99-assembly1_A  TM=5.683E-01  e=6.636E+00  Bacillus thuringiensis serovar israelensis

Sequence (456 aa):
MRPAAAAATATTAALRLRAASLSPSLAASLSPSLAALLSHRRSSLILPPLRRICSLAPPHSSAAPNSQPPPQLLSPIMDAQFVLFRAQLDESSTLRDRIRAVVAEIESASRVATAALLLVHQPVPLADVLVKAKAQVEVIKGLYARLAEVLKECPGQYYRYHADWRTETHMVVSMLAFMHWLETGGLLMHAEAQEKLGLCSGEFGLDVEDYLTGLCFMSNEFDAESAQMRPAAAAATATTAALRLRAASLSPSLAASLSPSLAALLSHRRSSLILPPLRRICSLAPPHSSAAPNSQPPPQLLSPIMDAQFVLFRAQLDESSTLRDRIRAVVAEIESASRVATAALLLVHQPVPLADVLVKAKAQVEVIKGLYARLAEVLKECPGQYYRYHADWRTETHMVVSMLAFMHWLETGGLLMHAEAQEKLGLCSGEFGLDVEDYLTGLCFMSNEFDAESAQ

Foldseek 3Di:
DDDDPDDPDDDDDDPDDPPDPDDDDDDDPDDDDDPDDPPPPPPPPPVPPCPPPPVPDDPDDDDDPPCPPPPPPQPPVSVVVVVVVVVVVVVVVVLLVVLLVLLVVLLVLLVQLLVLLVCVPPPDDLVVSLVSNLVSLVVQLVSLVVSVVSCVVPPPCCVVNVVSNLVVLLSNLLSVQSSVCSVPVDGDDQVNSQVSSVQPDDPRTDDPVSNVSSVVVNVVVVVVVVVD/DPDDPPPDPPDPPPPPPDPDDDDDDDPPPPDPDDPPDPPVPPPPCPVPPCPVPPVPDDPDDDDDPPCPPDPPPQPPVRVVVVVVVVVVVVVVVVLLVVLLVLLVVLLVLLVQLLVLLVCVPPPDDPVVSLVSNLVSLVVQLVSLVVSVVSCVVPPPCCVVNVVSNLVVLLSNLLSVQSSVCSVPVDGDDLVNSQVSSVQPDDPRTDDPVSNVSSVVVNVVVVVVVVVD